Protein AF-0000000079009948 (afdb_homodimer)

Organism: Lymnaea stagnalis (NCBI:txid6523)

InterPro domains:
  IPR025714 Methyltransferase domain [PF13383] (77-244)
  IPR026913 Probable methyltransferase-like protein 24 [PTHR32026] (78-311)
  IPR029063 S-adenosyl-L-methionine-dependent methyltransferase superfamily [SSF53335] (141-282)

Structure (mmCIF, N/CA/C/O backbone):
data_AF-0000000079009948-model_v1
#
loop_
_entity.id
_entity.type
_entity.pdbx_description
1 polymer 'Methyltransferase domain-containing protein'
#
loop_
_atom_site.group_PDB
_atom_site.id
_atom_site.type_symbol
_atom_site.label_atom_id
_atom_site.label_alt_id
_atom_site.label_comp_id
_atom_site.label_asym_id
_atom_site.label_entity_id
_atom_site.label_seq_id
_atom_site.pdbx_PDB_ins_code
_atom_site.Cartn_x
_atom_site.Cartn_y
_atom_site.Cartn_z
_atom_site.occupancy
_atom_site.B_iso_or_equiv
_atom_site.auth_seq_id
_atom_site.auth_comp_id
_atom_site.auth_asym_id
_atom_site.auth_atom_id
_atom_site.pdbx_PDB_model_num
ATOM 1 N N . MET A 1 1 ? -10.414 -1.571 -35.938 1 17.22 1 MET A N 1
ATOM 2 C CA . MET A 1 1 ? -9.242 -0.742 -35.688 1 17.22 1 MET A CA 1
ATOM 3 C C . MET A 1 1 ? -8.672 -1.015 -34.312 1 17.22 1 MET A C 1
ATOM 5 O O . MET A 1 1 ? -9.266 -0.622 -33.281 1 17.22 1 MET A O 1
ATOM 9 N N . ARG A 1 2 ? -8.047 -2.154 -34.125 1 16.56 2 ARG A N 1
ATOM 10 C CA . ARG A 1 2 ? -7.188 -2.777 -33.125 1 16.56 2 ARG A CA 1
ATOM 11 C C . ARG A 1 2 ? -5.973 -1.906 -32.844 1 16.56 2 ARG A C 1
ATOM 13 O O . ARG A 1 2 ? -5.07 -1.789 -33.656 1 16.56 2 ARG A O 1
ATOM 20 N N . ARG A 1 3 ? -6.281 -0.71 -32.219 1 19.41 3 ARG A N 1
ATOM 21 C CA . ARG A 1 3 ? -5.402 0.405 -31.891 1 19.41 3 ARG A CA 1
ATOM 22 C C . ARG A 1 3 ? -4.203 -0.065 -31.062 1 19.41 3 ARG A C 1
ATOM 24 O O . ARG A 1 3 ? -4.371 -0.601 -29.969 1 19.41 3 ARG A O 1
ATOM 31 N N . CYS A 1 4 ? -3.238 -0.577 -31.75 1 16.78 4 CYS A N 1
ATOM 32 C CA . CYS A 1 4 ? -1.915 -1.145 -31.5 1 16.78 4 CYS A CA 1
ATOM 33 C C . CYS A 1 4 ? -1.113 -0.274 -30.547 1 16.78 4 CYS A C 1
ATOM 35 O O . CYS A 1 4 ? -1.408 0.911 -30.375 1 16.78 4 CYS A O 1
ATOM 37 N N . LYS A 1 5 ? -0.191 -0.849 -29.906 1 18.34 5 LYS A N 1
ATOM 38 C CA . LYS A 1 5 ? 0.859 -0.754 -28.891 1 18.34 5 LYS A CA 1
ATOM 39 C C . LYS A 1 5 ? 1.752 0.458 -29.141 1 18.34 5 LYS A C 1
ATOM 41 O O . LYS A 1 5 ? 2.289 0.626 -30.234 1 18.34 5 LYS A O 1
ATOM 46 N N . CYS A 1 6 ? 1.55 1.591 -28.469 1 18.06 6 CYS A N 1
ATOM 47 C CA . CYS A 1 6 ? 2.057 2.943 -28.688 1 18.06 6 CYS A CA 1
ATOM 48 C C . CYS A 1 6 ? 3.58 2.955 -28.719 1 18.06 6 CYS A C 1
ATOM 50 O O . CYS A 1 6 ? 4.184 3.885 -29.25 1 18.06 6 CYS A O 1
ATOM 52 N N . VAL A 1 7 ? 4.375 1.882 -28.375 1 18.7 7 VAL A N 1
ATOM 53 C CA . VAL A 1 7 ? 5.449 2.15 -27.422 1 18.7 7 VAL A CA 1
ATOM 54 C C . VAL A 1 7 ? 6.637 2.785 -28.141 1 18.7 7 VAL A C 1
ATOM 56 O O . VAL A 1 7 ? 6.902 2.467 -29.297 1 18.7 7 VAL A O 1
ATOM 59 N N . CYS A 1 8 ? 7.223 3.877 -27.547 1 18.08 8 CYS A N 1
ATOM 60 C CA . CYS A 1 8 ? 8.203 4.941 -27.734 1 18.08 8 CYS A CA 1
ATOM 61 C C . CYS A 1 8 ? 9.602 4.367 -27.953 1 18.08 8 CYS A C 1
ATOM 63 O O . CYS A 1 8 ? 10.109 3.633 -27.109 1 18.08 8 CYS A O 1
ATOM 65 N N . ALA A 1 9 ? 9.836 4.02 -29.141 1 17.62 9 ALA A N 1
ATOM 66 C CA . ALA A 1 9 ? 11.086 3.391 -29.547 1 17.62 9 ALA A CA 1
ATOM 67 C C . ALA A 1 9 ? 12.273 4.328 -29.312 1 17.62 9 ALA A C 1
ATOM 69 O O .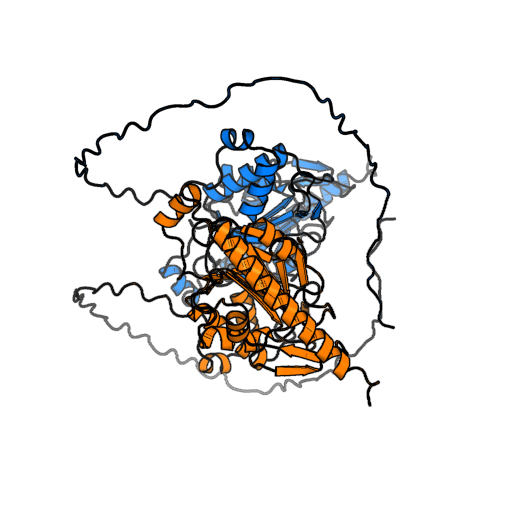 ALA A 1 9 ? 1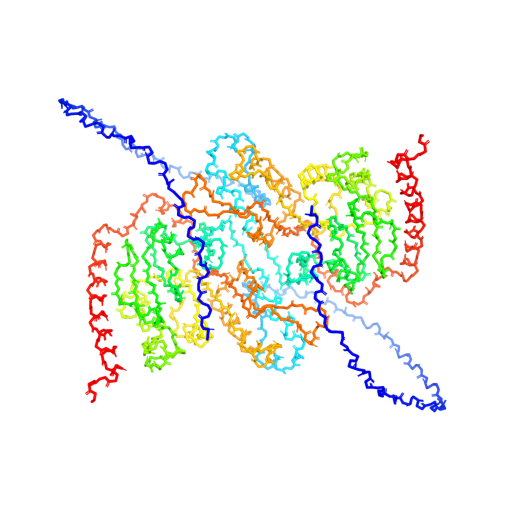2.469 5.285 -30.062 1 17.62 9 ALA A O 1
ATOM 70 N N . LEU A 1 10 ? 12.203 4.961 -28.125 1 19.06 10 LEU A N 1
ATOM 71 C CA . LEU A 1 10 ? 13.305 5.918 -28.062 1 19.06 10 LEU A CA 1
ATOM 72 C C . LEU A 1 10 ? 14.641 5.211 -28.25 1 19.06 10 LEU A C 1
ATOM 74 O O . LEU A 1 10 ? 15.016 4.363 -27.438 1 19.06 10 LEU A O 1
ATOM 78 N N . LEU A 1 11 ? 14.961 4.801 -29.375 1 18.64 11 LEU A N 1
ATOM 79 C CA . LEU A 1 11 ? 16.141 3.984 -29.641 1 18.64 11 LEU A CA 1
ATOM 80 C C . LEU A 1 11 ? 17.422 4.762 -29.344 1 18.64 11 LEU A C 1
ATOM 82 O O . LEU A 1 11 ? 18.516 4.195 -29.359 1 18.64 11 LEU A O 1
ATOM 86 N N . SER A 1 12 ? 17.281 6.012 -28.906 1 19.38 12 SER A N 1
ATOM 87 C CA . SER A 1 12 ? 18.469 6.582 -29.562 1 19.38 12 SER A CA 1
ATOM 88 C C . SER A 1 12 ? 19.734 5.879 -29.094 1 19.38 12 SER A C 1
ATOM 90 O O . SER A 1 12 ? 19.766 5.262 -28.031 1 19.38 12 SER A O 1
ATOM 92 N N . PHE A 1 13 ? 20.828 5.992 -29.812 1 19.72 13 PHE A N 1
ATOM 93 C CA . PHE A 1 13 ? 22.141 5.48 -30.188 1 19.72 13 PHE A CA 1
ATOM 94 C C . PHE A 1 13 ? 23.156 5.691 -29.062 1 19.72 13 PHE A C 1
ATOM 96 O O . PHE A 1 13 ? 23.297 6.805 -28.562 1 19.72 13 PHE A O 1
ATOM 103 N N . VAL A 1 14 ? 23.266 4.68 -28.109 1 21.05 14 VAL A N 1
ATOM 104 C CA . VAL A 1 14 ? 24.109 4.312 -26.969 1 21.05 14 VAL A CA 1
ATOM 105 C C . VAL A 1 14 ? 25.578 4.543 -27.312 1 21.05 14 VAL A C 1
ATOM 107 O O . VAL A 1 14 ? 26.047 4.094 -28.359 1 21.05 14 VAL A O 1
ATOM 110 N N . GLY A 1 15 ? 26.094 5.656 -26.812 1 19.5 15 GLY A N 1
ATOM 111 C CA . GLY A 1 15 ? 27.469 6.07 -26.969 1 19.5 15 GLY A CA 1
ATOM 112 C C . GLY A 1 15 ? 28.469 4.992 -26.578 1 19.5 15 GLY A C 1
ATOM 113 O O . GLY A 1 15 ? 28.484 4.547 -25.438 1 19.5 15 GLY A O 1
ATOM 114 N N . LEU A 1 16 ? 28.672 3.965 -27.297 1 20.14 16 LEU A N 1
ATOM 115 C CA . LEU A 1 16 ? 29.391 2.705 -27.125 1 20.14 16 LEU A CA 1
ATOM 116 C C . LEU A 1 16 ? 30.828 2.955 -26.719 1 20.14 16 LEU A C 1
ATOM 118 O O . LEU A 1 16 ? 31.641 3.43 -27.531 1 20.14 16 LEU A O 1
ATOM 122 N N . GLY A 1 17 ? 31.109 3.934 -25.734 1 18.5 17 GLY A N 1
ATOM 123 C CA . GLY A 1 17 ? 32.562 3.934 -25.75 1 18.5 17 GLY A CA 1
ATOM 124 C C . GLY A 1 17 ? 33.156 2.557 -25.531 1 18.5 17 GLY A C 1
ATOM 125 O O . GLY A 1 17 ? 32.656 1.785 -24.703 1 18.5 17 GLY A O 1
ATOM 126 N N . THR A 1 18 ? 33.75 1.83 -26.453 1 19.09 18 THR A N 1
ATOM 127 C CA . THR A 1 18 ? 34.375 0.555 -26.781 1 19.09 18 THR A CA 1
ATOM 128 C C . THR A 1 18 ? 35.594 0.315 -25.891 1 19.09 18 THR A C 1
ATOM 130 O O . THR A 1 18 ? 36.594 1.005 -26.031 1 19.09 18 THR A O 1
ATOM 133 N N . VAL A 1 19 ? 35.625 0.735 -24.594 1 19.28 19 VAL A N 1
ATOM 134 C CA . VAL A 1 19 ? 36.969 0.47 -24.109 1 19.28 19 VAL A CA 1
ATOM 135 C C . VAL A 1 19 ? 37.281 -1.023 -24.203 1 19.28 19 VAL A C 1
ATOM 137 O O . VAL A 1 19 ? 36.469 -1.856 -23.781 1 19.28 19 VAL A O 1
ATOM 140 N N . ILE A 1 20 ? 38.25 -1.418 -24.984 1 19.36 20 ILE A N 1
ATOM 141 C CA . ILE A 1 20 ? 38.969 -2.539 -25.562 1 19.36 20 ILE A CA 1
ATOM 142 C C . ILE A 1 20 ? 39.75 -3.25 -24.469 1 19.36 20 ILE A C 1
ATOM 144 O O . ILE A 1 20 ? 40.438 -2.604 -23.656 1 19.36 20 ILE A O 1
ATOM 148 N N . LEU A 1 21 ? 39.438 -4.512 -24.234 1 19.06 21 LEU A N 1
ATOM 149 C CA . LEU A 1 21 ? 39.938 -5.57 -23.359 1 19.06 21 LEU A CA 1
ATOM 150 C C . LEU A 1 21 ? 41.375 -5.875 -23.672 1 19.06 21 LEU A C 1
ATOM 152 O O . LEU A 1 21 ? 41.719 -6.297 -24.781 1 19.06 21 LEU A O 1
ATOM 156 N N . LEU A 1 22 ? 42.25 -4.902 -23.391 1 19.08 22 LEU A N 1
ATOM 157 C CA . LEU A 1 22 ? 43.562 -5.34 -23.891 1 19.08 22 LEU A CA 1
ATOM 158 C C . LEU A 1 22 ? 44.094 -6.508 -23.078 1 19.08 22 LEU A C 1
ATOM 160 O O . LEU A 1 22 ? 44.031 -6.488 -21.844 1 19.08 22 LEU A O 1
ATOM 164 N N . LEU A 1 23 ? 44.312 -7.66 -23.625 1 19.41 23 LEU A N 1
ATOM 165 C CA . LEU A 1 23 ? 44.656 -9.039 -23.312 1 19.41 23 LEU A CA 1
ATOM 166 C C . LEU A 1 23 ? 46.062 -9.141 -22.719 1 19.41 23 LEU A C 1
ATOM 168 O O . LEU A 1 23 ? 46.438 -10.18 -22.172 1 19.41 23 LEU A O 1
ATOM 172 N N . ARG A 1 24 ? 46.75 -8.344 -21.891 1 20.11 24 ARG A N 1
ATOM 173 C CA . ARG A 1 24 ? 48.125 -8.812 -22.094 1 20.11 24 ARG A CA 1
ATOM 174 C C . ARG A 1 24 ? 48.344 -10.141 -21.391 1 20.11 24 ARG A C 1
ATOM 176 O O . ARG A 1 24 ? 47.844 -10.367 -20.297 1 20.11 24 ARG A O 1
ATOM 183 N N . TYR A 1 25 ? 49 -11.18 -21.953 1 19.81 25 TYR A N 1
ATOM 184 C CA . TYR A 1 25 ? 49.469 -12.57 -21.875 1 19.81 25 TYR A CA 1
ATOM 185 C C . TYR A 1 25 ? 50.469 -12.742 -20.75 1 19.81 25 TYR A C 1
ATOM 187 O O . TYR A 1 25 ? 50.719 -13.859 -20.281 1 19.81 25 TYR A O 1
ATOM 195 N N . SER A 1 26 ? 50.906 -11.953 -19.656 1 20.06 26 SER A N 1
ATOM 196 C CA . SER A 1 26 ? 52.25 -12.469 -19.391 1 20.06 26 SER A CA 1
ATOM 197 C C . SER A 1 26 ? 52.219 -13.695 -18.5 1 20.06 26 SER A C 1
ATOM 199 O O . SER A 1 26 ? 51.188 -13.945 -17.828 1 20.06 26 SER A O 1
ATOM 201 N N . GLY A 1 27 ? 53.344 -14.195 -17.547 1 20.89 27 GLY A N 1
ATOM 202 C CA . GLY A 1 27 ? 54.094 -15.344 -17.078 1 20.89 27 GLY A CA 1
ATOM 203 C C . GLY A 1 27 ? 53.594 -15.906 -15.766 1 20.89 27 GLY A C 1
ATOM 204 O O . GLY A 1 27 ? 52.562 -16.594 -15.734 1 20.89 27 GLY A O 1
ATOM 205 N N . GLN A 1 28 ? 54.375 -15.875 -14.5 1 19.25 28 GLN A N 1
ATOM 206 C CA . GLN A 1 28 ? 54.719 -17.031 -13.68 1 19.25 28 GLN A CA 1
ATOM 207 C C . GLN A 1 28 ? 53.688 -17.25 -12.57 1 19.25 28 GLN A C 1
ATOM 209 O O . GLN A 1 28 ? 52.781 -16.438 -12.406 1 19.25 28 GLN A O 1
ATOM 214 N N . ASN A 1 29 ? 54.125 -17.344 -10.992 1 20.69 29 ASN A N 1
ATOM 215 C CA . ASN A 1 29 ? 53.906 -18.359 -9.969 1 20.69 29 ASN A CA 1
ATOM 216 C C . ASN A 1 29 ? 52.938 -17.891 -8.898 1 20.69 29 ASN A C 1
ATOM 218 O O . ASN A 1 29 ? 52.562 -18.641 -8.008 1 20.69 29 ASN A O 1
ATOM 222 N N . TRP A 1 30 ? 51.969 -17.047 -8.758 1 20.56 30 TRP A N 1
ATOM 223 C CA . TRP A 1 30 ? 51.812 -16.406 -7.453 1 20.56 30 TRP A CA 1
ATOM 224 C C . TRP A 1 30 ? 51.188 -17.375 -6.457 1 20.56 30 TRP A C 1
ATOM 226 O O . TRP A 1 30 ? 50.281 -18.125 -6.809 1 20.56 30 TRP A O 1
ATOM 236 N N . THR A 1 31 ? 51.719 -17.562 -5.176 1 20.97 31 THR A N 1
ATOM 237 C CA . THR A 1 31 ? 51.75 -18.531 -4.09 1 20.97 31 THR A CA 1
ATOM 238 C C . THR A 1 31 ? 50.594 -18.297 -3.127 1 20.97 31 THR A C 1
ATOM 240 O O . THR A 1 31 ? 50.531 -17.266 -2.451 1 20.97 31 THR A O 1
ATOM 243 N N . GLU A 1 32 ? 49.344 -18.531 -3.293 1 19.91 32 GLU A N 1
ATOM 244 C CA . GLU A 1 32 ? 48.25 -17.875 -2.574 1 19.91 32 GLU A CA 1
ATOM 245 C C . GLU A 1 32 ? 48.062 -18.5 -1.198 1 19.91 32 GLU A C 1
ATOM 247 O O . GLU A 1 32 ? 47.781 -17.797 -0.225 1 19.91 32 GLU A O 1
ATOM 252 N N . LEU A 1 33 ? 48.219 -19.781 -0.705 1 19.94 33 LEU A N 1
ATOM 253 C CA . LEU A 1 33 ? 47 -20.391 -0.214 1 19.94 33 LEU A CA 1
ATOM 254 C C . LEU A 1 33 ? 46.875 -20.234 1.299 1 19.94 33 LEU A C 1
ATOM 256 O O . LEU A 1 33 ? 45.75 -20.062 1.823 1 19.94 33 LEU A O 1
ATOM 260 N N . THR A 1 34 ? 47.688 -19.734 2.41 1 20.81 34 THR A N 1
ATOM 261 C CA . THR A 1 34 ? 47.75 -20.812 3.377 1 20.81 34 THR A CA 1
ATOM 262 C C . THR A 1 34 ? 46.75 -20.578 4.504 1 20.81 34 THR A C 1
ATOM 264 O O . THR A 1 34 ? 46.5 -21.453 5.336 1 20.81 34 THR A O 1
ATOM 267 N N . VAL A 1 35 ? 45.844 -19.719 4.629 1 23.05 35 VAL A N 1
ATOM 268 C CA . VAL A 1 35 ? 45.562 -19.25 5.977 1 23.05 35 VAL A CA 1
ATOM 269 C C . VAL A 1 35 ? 44.938 -20.375 6.801 1 23.05 35 VAL A C 1
ATOM 271 O O . VAL A 1 35 ? 44.062 -21.078 6.328 1 23.05 35 VAL A O 1
ATOM 274 N N . VAL A 1 36 ? 45.406 -20.531 8.172 1 21.42 36 VAL A N 1
ATOM 275 C CA . VAL A 1 36 ? 45.656 -21.562 9.172 1 21.42 36 VAL A CA 1
ATOM 276 C C . VAL A 1 36 ? 44.375 -21.828 9.953 1 21.42 36 VAL A C 1
ATOM 278 O O . VAL A 1 36 ? 43.469 -20.969 10.031 1 21.42 36 VAL A O 1
ATOM 281 N N . PRO A 1 37 ? 44.469 -22.547 11.461 1 23.7 37 PRO A N 1
ATOM 282 C CA . PRO A 1 37 ? 43.938 -23.688 12.227 1 23.7 37 PRO A CA 1
ATOM 283 C C . PRO A 1 37 ? 42.812 -23.297 13.164 1 23.7 37 PRO A C 1
ATOM 285 O O . PRO A 1 37 ? 42.719 -22.141 13.609 1 23.7 37 PRO A O 1
ATOM 288 N N . PHE A 1 38 ? 41.719 -24.094 13.492 1 22.62 38 PHE A N 1
ATOM 289 C CA . PHE A 1 38 ? 40.344 -24.172 13.984 1 22.62 38 PHE A CA 1
ATOM 290 C C . PHE A 1 38 ? 40.312 -24.25 15.508 1 22.62 38 PHE A C 1
ATOM 292 O O . PHE A 1 38 ? 39.25 -24.344 16.109 1 22.62 38 PHE A O 1
ATOM 299 N N . GLN A 1 39 ? 40.969 -23.391 16.438 1 21.59 39 GLN A N 1
ATOM 300 C CA . GLN A 1 39 ? 41 -23.922 17.797 1 21.59 39 GLN A CA 1
ATOM 301 C C . GLN A 1 39 ? 39.594 -23.844 18.438 1 21.59 39 GLN A C 1
ATOM 303 O O . GLN A 1 39 ? 38.938 -22.797 18.391 1 21.59 39 GLN A O 1
ATOM 308 N N . ILE A 1 40 ? 39 -25 19.031 1 20.53 40 ILE A N 1
ATOM 309 C CA . ILE A 1 40 ? 37.75 -25.469 19.578 1 20.53 40 ILE A CA 1
ATOM 310 C C . ILE A 1 40 ? 37.562 -24.938 21 1 20.53 40 ILE A C 1
ATOM 312 O O . ILE A 1 40 ? 38.344 -25.266 21.891 1 20.53 40 ILE A O 1
ATOM 316 N N . GLN A 1 41 ? 37.219 -23.672 21.344 1 20.94 41 GLN A N 1
ATOM 317 C CA . GLN A 1 41 ? 37.094 -23.062 22.672 1 20.94 41 GLN A CA 1
ATOM 318 C C . GLN A 1 41 ? 36.031 -23.75 23.5 1 20.94 41 GLN A C 1
ATOM 320 O O . GLN A 1 41 ? 34.938 -24.031 22.984 1 20.94 41 GLN A O 1
ATOM 325 N N . ARG A 1 42 ? 36.375 -24.203 24.781 1 22.16 42 ARG A N 1
ATOM 326 C CA . ARG A 1 42 ? 35.719 -24.844 25.922 1 22.16 42 ARG A CA 1
ATOM 327 C C . ARG A 1 42 ? 34.562 -24 26.438 1 22.16 42 ARG A C 1
ATOM 329 O O . ARG A 1 42 ? 34.75 -22.828 26.766 1 22.16 42 ARG A O 1
ATOM 336 N N . VAL A 1 43 ? 33.281 -24.484 26.469 1 22.39 43 VAL A N 1
ATOM 337 C CA . VAL A 1 43 ? 31.891 -24.078 26.625 1 22.39 43 VAL A CA 1
ATOM 338 C C . VAL A 1 43 ? 31.547 -23.969 28.109 1 22.39 43 VAL A C 1
ATOM 340 O O . VAL A 1 43 ? 30.766 -24.766 28.625 1 22.39 43 VAL A O 1
ATOM 343 N N . GLN A 1 44 ? 32.375 -23.75 29.125 1 24.02 44 GLN A N 1
ATOM 344 C CA . GLN A 1 44 ? 31.844 -23.938 30.469 1 24.02 44 GLN A CA 1
ATOM 345 C C . GLN A 1 44 ? 30.672 -23 30.75 1 24.02 44 GLN A C 1
ATOM 347 O O . GLN A 1 44 ? 30.75 -21.797 30.5 1 24.02 44 GLN A O 1
ATOM 352 N N . GLN A 1 45 ? 29.406 -23.594 31.203 1 24.66 45 GLN A N 1
ATOM 353 C CA . GLN A 1 45 ? 27.969 -23.344 31.359 1 24.66 45 GLN A CA 1
ATOM 354 C C . GLN A 1 45 ? 27.688 -22.484 32.594 1 24.66 45 GLN A C 1
ATOM 356 O O . GLN A 1 45 ? 26.516 -22.219 32.906 1 24.66 45 GLN A O 1
ATOM 361 N N . GLU A 1 46 ? 28.484 -21.953 33.375 1 28.89 46 GLU A N 1
ATOM 362 C CA . GLU A 1 46 ? 27.938 -21.641 34.688 1 28.89 46 GLU A CA 1
ATOM 363 C C . GLU A 1 46 ? 26.906 -20.516 34.625 1 28.89 46 GLU A C 1
ATOM 365 O O . GLU A 1 46 ? 27.266 -19.344 34.5 1 28.89 46 GLU A O 1
ATOM 370 N N . LEU A 1 47 ? 25.766 -20.5 33.906 1 23.95 47 LEU A N 1
ATOM 371 C CA . LEU A 1 47 ? 25.125 -19.203 33.938 1 23.95 47 LEU A CA 1
ATOM 372 C C . LEU A 1 47 ? 24.484 -18.938 35.312 1 23.95 47 LEU A C 1
ATOM 374 O O . LEU A 1 47 ? 23.672 -19.75 35.781 1 23.95 47 LEU A O 1
ATOM 378 N N . LYS A 1 48 ? 25.094 -18.188 36.344 1 28.56 48 LYS A N 1
ATOM 379 C CA . LYS A 1 48 ? 24.578 -17.344 37.438 1 28.56 48 LYS A CA 1
ATOM 380 C C . LYS A 1 48 ? 23.234 -16.734 37.062 1 28.56 48 LYS A C 1
ATOM 382 O O . LYS A 1 48 ? 23.094 -16.094 36.031 1 28.56 48 LYS A O 1
ATOM 387 N N . THR A 1 49 ? 22.125 -17.188 37.656 1 28.98 49 THR A N 1
ATOM 388 C CA . THR A 1 49 ? 20.703 -16.922 37.594 1 28.98 49 THR A CA 1
ATOM 389 C C . THR A 1 49 ? 20.422 -15.453 37.906 1 28.98 49 THR A C 1
ATOM 391 O O . THR A 1 49 ? 20.422 -15.039 39.062 1 28.98 49 THR A O 1
ATOM 394 N N . THR A 1 50 ? 21.188 -14.469 37.531 1 29.81 50 THR A N 1
ATOM 395 C CA . THR A 1 50 ? 20.781 -13.148 38 1 29.81 50 THR A CA 1
ATOM 396 C C . THR A 1 50 ? 19.297 -12.914 37.75 1 29.81 50 THR A C 1
ATOM 398 O O . THR A 1 50 ? 18.797 -13.258 36.656 1 29.81 50 THR A O 1
ATOM 401 N N . PRO A 1 51 ? 18.516 -12.594 38.812 1 30.39 51 PRO A N 1
ATOM 402 C CA . PRO A 1 51 ? 17.062 -12.367 38.688 1 30.39 51 PRO A CA 1
ATOM 403 C C . PRO A 1 51 ? 16.703 -11.508 37.5 1 30.39 51 PRO A C 1
ATOM 405 O O . PRO A 1 51 ? 17.266 -10.43 37.312 1 30.39 51 PRO A O 1
ATOM 408 N N . ALA A 1 52 ? 16.312 -12.117 36.5 1 30.89 52 ALA A N 1
ATOM 409 C CA . ALA A 1 52 ? 16.156 -11.445 35.219 1 30.89 52 ALA A CA 1
ATOM 410 C C . ALA A 1 52 ? 15.164 -10.289 35.312 1 30.89 52 ALA A C 1
ATOM 412 O O . ALA A 1 52 ? 13.977 -10.5 35.594 1 30.89 52 ALA A O 1
ATOM 413 N N . THR A 1 53 ? 15.539 -9.242 36.094 1 30.25 53 THR A N 1
ATOM 414 C CA . THR A 1 53 ? 14.688 -8.062 35.969 1 30.25 53 THR A CA 1
ATOM 415 C C . THR A 1 53 ? 14.148 -7.926 34.562 1 30.25 53 THR A C 1
ATOM 417 O O . THR A 1 53 ? 14.922 -7.746 33.594 1 30.25 53 THR A O 1
ATOM 420 N N . THR A 1 54 ? 13.148 -8.656 34.281 1 31.22 54 THR A N 1
ATOM 421 C CA . THR A 1 54 ? 12.484 -8.664 33 1 31.22 54 THR A CA 1
ATOM 422 C C . THR A 1 54 ? 12.297 -7.242 32.469 1 31.22 54 THR A C 1
ATOM 424 O O . THR A 1 54 ? 11.453 -6.496 32.969 1 31.22 54 THR A O 1
ATOM 427 N N . THR A 1 55 ? 13.422 -6.543 32.25 1 32.62 55 THR A N 1
ATOM 428 C CA . THR A 1 55 ? 13.289 -5.238 31.594 1 32.62 55 THR A CA 1
ATOM 429 C C . THR A 1 55 ? 12.188 -5.262 30.547 1 32.62 55 THR A C 1
ATOM 431 O O . THR A 1 55 ? 12.07 -6.219 29.781 1 32.62 55 THR A O 1
ATOM 434 N N . PRO A 1 56 ? 11.164 -4.504 30.859 1 32.06 56 PRO A N 1
ATOM 435 C CA . PRO A 1 56 ? 10.148 -4.48 29.797 1 32.06 56 PRO A CA 1
ATOM 436 C C . PRO A 1 56 ? 10.75 -4.594 28.406 1 32.06 56 PRO A C 1
ATOM 438 O O . PRO A 1 56 ? 11.898 -4.203 28.188 1 32.06 56 PRO A O 1
ATOM 441 N N . PRO A 1 57 ? 10.312 -5.555 27.656 1 33.31 57 PRO A N 1
ATOM 442 C CA . PRO A 1 57 ? 10.938 -5.664 26.328 1 33.31 57 PRO A CA 1
ATOM 443 C C . PRO A 1 57 ? 11.281 -4.305 25.734 1 33.31 57 PRO A C 1
ATOM 445 O O . PRO A 1 57 ? 10.469 -3.379 25.781 1 33.31 57 PRO A O 1
ATOM 448 N N . ALA A 1 58 ? 12.492 -3.875 25.734 1 35.53 58 ALA A N 1
ATOM 449 C CA . ALA A 1 58 ? 12.992 -2.65 25.125 1 35.53 58 ALA A CA 1
ATOM 450 C C . ALA A 1 58 ? 12.211 -2.328 23.844 1 35.53 58 ALA A C 1
ATOM 452 O O . ALA A 1 58 ? 11.758 -3.234 23.141 1 35.53 58 ALA A O 1
ATOM 453 N N . ILE A 1 59 ? 11.391 -1.309 23.812 1 41.56 59 ILE A N 1
ATOM 454 C CA . ILE A 1 59 ? 10.93 -0.775 22.531 1 41.56 59 ILE A CA 1
ATOM 455 C C . ILE A 1 59 ? 11.914 -1.173 21.422 1 41.56 59 ILE A C 1
ATOM 457 O O . ILE A 1 59 ? 13.117 -0.922 21.531 1 41.56 59 ILE A O 1
ATOM 461 N N . PRO A 1 60 ? 11.633 -2.201 20.656 1 51.25 60 PRO A N 1
ATOM 462 C CA . PRO A 1 60 ? 12.586 -2.58 19.625 1 51.25 60 PRO A CA 1
ATOM 463 C C . PRO A 1 60 ? 13.273 -1.373 18.984 1 51.25 60 PRO A C 1
ATOM 465 O O . PRO A 1 60 ? 12.656 -0.318 18.828 1 51.25 60 PRO A O 1
ATOM 468 N N . ASP A 1 61 ? 14.609 -1.295 18.938 1 71.75 61 ASP A N 1
ATOM 469 C CA . ASP A 1 61 ? 15.562 -0.334 18.391 1 71.75 61 ASP A CA 1
ATOM 470 C C . ASP A 1 61 ? 15.109 0.166 17.016 1 71.75 61 ASP A C 1
ATOM 472 O O . ASP A 1 61 ? 14.383 -0.531 16.312 1 71.75 61 ASP A O 1
ATOM 476 N N . ASN A 1 62 ? 15.062 1.426 16.797 1 81 62 ASN A N 1
ATOM 477 C CA . ASN A 1 62 ? 14.836 2.053 15.492 1 81 62 ASN A CA 1
ATOM 478 C C . ASN A 1 62 ? 15.547 1.295 14.375 1 81 62 ASN A C 1
ATOM 480 O O . ASN A 1 62 ? 16.75 1.054 14.453 1 81 62 ASN A O 1
ATOM 484 N N . PRO A 1 63 ? 14.734 0.852 13.492 1 91.06 63 PRO A N 1
ATOM 485 C CA . PRO A 1 63 ? 15.359 0.096 12.398 1 91.06 63 PRO A CA 1
ATOM 486 C C . PRO A 1 63 ? 16.344 0.93 11.594 1 91.06 63 PRO A C 1
ATOM 488 O O . PRO A 1 63 ? 17.188 0.376 10.867 1 91.06 63 PRO A O 1
ATOM 491 N N . ILE A 1 64 ? 16.219 2.311 11.688 1 96.5 64 ILE A N 1
ATOM 492 C CA . ILE A 1 64 ? 17.141 3.17 10.938 1 96.5 64 ILE A CA 1
ATOM 493 C C . ILE A 1 64 ? 18.312 3.568 11.828 1 96.5 64 ILE A C 1
ATOM 495 O O . ILE A 1 64 ? 18.125 4.227 12.852 1 96.5 64 ILE A O 1
ATOM 499 N N . PRO A 1 65 ? 19.516 3.191 11.445 1 96 65 PRO A N 1
ATOM 500 C CA . PRO A 1 65 ? 20.688 3.543 12.25 1 96 65 PRO A CA 1
ATOM 501 C C . PRO A 1 65 ? 21.016 5.035 12.211 1 96 65 PRO A C 1
ATOM 503 O O . PRO A 1 65 ? 20.375 5.785 11.461 1 96 65 PRO A O 1
ATOM 506 N N . GLY A 1 66 ? 22 5.426 13.094 1 95.81 66 GLY A N 1
ATOM 507 C CA . GLY A 1 66 ? 22.422 6.816 13.133 1 95.81 66 GLY A CA 1
ATOM 508 C C . GLY A 1 66 ? 23.172 7.25 11.891 1 95.81 66 GLY A C 1
ATOM 509 O O . GLY A 1 66 ? 23.547 6.418 11.062 1 95.81 66 GLY A O 1
ATOM 510 N N . ASP A 1 67 ? 23.344 8.578 11.742 1 95.88 67 ASP A N 1
ATOM 511 C CA . ASP A 1 67 ? 23.969 9.141 10.547 1 95.88 67 ASP A CA 1
ATOM 512 C C . ASP A 1 67 ? 25.391 8.633 10.367 1 95.88 67 ASP A C 1
ATOM 514 O O . ASP A 1 67 ? 25.875 8.5 9.242 1 95.88 67 ASP A O 1
ATOM 518 N N . ASP A 1 68 ? 26.062 8.344 11.438 1 95.81 68 ASP A N 1
ATOM 519 C CA . ASP A 1 68 ? 27.438 7.844 11.367 1 95.81 68 ASP A CA 1
ATOM 520 C C . ASP A 1 68 ? 27.5 6.52 10.609 1 95.81 68 ASP A C 1
ATOM 522 O O . ASP A 1 68 ? 28.438 6.273 9.859 1 95.81 68 ASP A O 1
ATOM 526 N N . VAL A 1 69 ? 26.484 5.766 10.781 1 96.69 69 VAL A N 1
ATOM 527 C CA . VAL A 1 69 ? 26.406 4.48 10.094 1 96.69 69 VAL A CA 1
ATOM 528 C C . VAL A 1 69 ? 25.922 4.691 8.656 1 96.69 69 VAL A C 1
ATOM 530 O O . VAL A 1 69 ? 26.484 4.121 7.719 1 96.69 69 VAL A O 1
ATOM 533 N N . LEU A 1 70 ? 24.953 5.52 8.469 1 97.75 70 LEU A N 1
ATOM 534 C CA . LEU A 1 70 ? 24.391 5.758 7.145 1 97.75 70 LEU A CA 1
ATOM 535 C C . LEU A 1 70 ? 25.453 6.324 6.199 1 97.75 70 LEU A C 1
ATOM 537 O O . LEU A 1 70 ? 25.5 5.961 5.023 1 97.75 70 LEU A O 1
ATOM 541 N N . LYS A 1 71 ? 26.297 7.18 6.703 1 97.31 71 LYS A N 1
ATOM 542 C CA . LYS A 1 71 ? 27.312 7.828 5.887 1 97.31 71 LYS A CA 1
ATOM 543 C C . LYS A 1 71 ? 28.359 6.824 5.406 1 97.31 71 LYS A C 1
ATOM 545 O O . LYS A 1 71 ? 29.094 7.098 4.457 1 97.31 71 LYS A O 1
ATOM 550 N N . GLN A 1 72 ? 28.422 5.637 6.051 1 97.25 72 GLN A N 1
ATOM 551 C CA . GLN A 1 72 ? 29.375 4.598 5.672 1 97.25 72 GLN A CA 1
ATOM 552 C C . GLN A 1 72 ? 28.766 3.648 4.641 1 97.25 72 GLN A C 1
ATOM 554 O O . GLN A 1 72 ? 29.484 2.836 4.051 1 97.25 72 GLN A O 1
ATOM 559 N N . MET A 1 73 ? 27.531 3.785 4.398 1 96.75 73 MET A N 1
ATOM 560 C CA . MET A 1 73 ? 26.875 2.922 3.422 1 96.75 73 MET A CA 1
ATOM 561 C C . MET A 1 73 ? 27.141 3.408 2 1 96.75 73 MET A C 1
ATOM 563 O O . MET A 1 73 ? 27.297 4.605 1.771 1 96.75 73 MET A O 1
ATOM 567 N N . SER A 1 74 ? 27.141 2.436 1.082 1 97.56 74 SER A N 1
ATOM 568 C CA . SER A 1 74 ? 27.266 2.824 -0.32 1 97.56 74 SER A CA 1
ATOM 569 C C . SER A 1 74 ? 26 3.537 -0.805 1 97.56 74 SER A C 1
ATOM 571 O O . SER A 1 74 ? 24.922 3.363 -0.234 1 97.56 74 SER A O 1
ATOM 573 N N . HIS A 1 75 ? 26.141 4.348 -1.859 1 97.56 75 HIS A N 1
ATOM 574 C CA . HIS A 1 75 ? 25.016 5.031 -2.48 1 97.56 75 HIS A CA 1
ATOM 575 C C . HIS A 1 75 ? 23.922 4.043 -2.879 1 97.56 75 HIS A C 1
ATOM 577 O O . HIS A 1 75 ? 22.734 4.285 -2.629 1 97.56 75 HIS A O 1
ATOM 583 N N . LYS A 1 76 ? 24.312 2.99 -3.424 1 97.12 76 LYS A N 1
ATOM 584 C CA . LYS A 1 76 ? 23.406 1.934 -3.842 1 97.12 76 LYS A CA 1
ATOM 585 C C . LYS A 1 76 ? 22.656 1.349 -2.646 1 97.12 76 LYS A C 1
ATOM 587 O O . LYS A 1 76 ? 21.438 1.18 -2.693 1 97.12 76 LYS A O 1
ATOM 592 N N . ASP A 1 77 ? 23.344 1.083 -1.609 1 96.69 77 ASP A N 1
ATOM 593 C CA . ASP A 1 77 ? 22.734 0.502 -0.413 1 96.69 77 ASP A CA 1
ATOM 594 C C . ASP A 1 77 ? 21.75 1.471 0.228 1 96.69 77 ASP A C 1
ATOM 596 O O . ASP A 1 77 ? 20.688 1.056 0.715 1 96.69 77 ASP A O 1
ATOM 600 N N . LEU A 1 78 ? 22.062 2.701 0.23 1 97.62 78 LEU A N 1
ATOM 601 C CA . LEU A 1 78 ? 21.172 3.717 0.784 1 97.62 78 LEU A CA 1
ATOM 602 C C . LEU A 1 78 ? 19.875 3.795 -0.012 1 97.62 78 LEU A C 1
ATOM 604 O O . LEU A 1 78 ? 18.797 3.9 0.567 1 97.62 78 LEU A O 1
ATOM 608 N N . GLN A 1 79 ? 20.031 3.785 -1.326 1 97.44 79 GLN A N 1
ATOM 609 C CA . GLN A 1 79 ? 18.844 3.807 -2.186 1 97.44 79 GLN A CA 1
ATOM 610 C C . GLN A 1 79 ? 17.938 2.615 -1.899 1 97.44 79 GLN A C 1
ATOM 612 O O . GLN A 1 79 ? 16.734 2.781 -1.709 1 97.44 79 GLN A O 1
ATOM 617 N N . GLU A 1 80 ? 18.531 1.445 -1.81 1 96.25 80 GLU A N 1
ATOM 618 C CA . GLU A 1 80 ? 17.766 0.232 -1.542 1 96.25 80 GLU A CA 1
ATOM 619 C C . GLU A 1 80 ? 17.109 0.281 -0.161 1 96.25 80 GLU A C 1
ATOM 621 O O . GLU A 1 80 ? 15.953 -0.091 -0.001 1 96.25 80 GLU A O 1
ATOM 626 N N . PHE A 1 81 ? 17.906 0.74 0.794 1 97 81 PHE A N 1
ATOM 627 C CA . PHE A 1 81 ? 17.422 0.806 2.17 1 97 81 PHE A CA 1
ATOM 628 C C . PHE A 1 81 ? 16.25 1.765 2.287 1 97 81 PHE A C 1
ATOM 630 O O . PHE A 1 81 ? 15.227 1.424 2.877 1 97 81 PHE A O 1
ATOM 637 N N . TYR A 1 82 ? 16.344 2.979 1.699 1 97.88 82 TYR A N 1
ATOM 638 C CA . TYR A 1 82 ? 15.297 3.992 1.749 1 97.88 82 TYR A CA 1
ATOM 639 C C . TYR A 1 82 ? 14 3.463 1.157 1 97.88 82 TYR A C 1
ATOM 641 O O . TYR A 1 82 ? 12.945 3.533 1.795 1 97.88 82 TYR A O 1
ATOM 649 N N . HIS A 1 83 ? 14.102 2.902 -0.021 1 97.19 83 HIS A N 1
ATOM 650 C CA . HIS A 1 83 ? 12.906 2.48 -0.743 1 97.19 83 HIS A CA 1
ATOM 651 C C . HIS A 1 83 ? 12.281 1.241 -0.106 1 97.19 83 HIS A C 1
ATOM 653 O O . HIS A 1 83 ? 11.062 1.077 -0.118 1 97.19 83 HIS A O 1
ATOM 659 N N . SER A 1 84 ? 13.102 0.413 0.469 1 96.56 84 SER A N 1
ATOM 660 C CA . SER A 1 84 ? 12.562 -0.737 1.189 1 96.56 84 SER A CA 1
ATOM 661 C C . SER A 1 84 ? 11.875 -0.308 2.48 1 96.56 84 SER A C 1
ATOM 663 O O . SER A 1 84 ? 10.758 -0.745 2.77 1 96.56 84 SER A O 1
ATOM 665 N N . TYR A 1 85 ? 12.516 0.572 3.219 1 97.44 85 TYR A N 1
ATOM 666 C CA . TYR A 1 85 ? 11.984 0.997 4.512 1 97.44 85 TYR A CA 1
ATOM 667 C C . TYR A 1 85 ? 10.617 1.648 4.355 1 97.44 85 TYR A C 1
ATOM 669 O O . TYR A 1 85 ? 9.664 1.277 5.047 1 97.44 85 TYR A O 1
ATOM 677 N N . ILE A 1 86 ? 10.477 2.555 3.43 1 97.25 86 ILE A N 1
ATOM 678 C CA . ILE A 1 86 ? 9.289 3.395 3.35 1 97.25 86 ILE A CA 1
ATOM 679 C C . ILE A 1 86 ? 8.109 2.566 2.852 1 97.25 86 ILE A C 1
ATOM 681 O O . ILE A 1 86 ? 6.949 2.902 3.115 1 97.25 86 ILE A O 1
ATOM 685 N N . ASN A 1 87 ? 8.414 1.483 2.172 1 96.31 87 ASN A N 1
ATOM 686 C CA . ASN A 1 87 ? 7.34 0.655 1.63 1 96.31 87 ASN A CA 1
ATOM 687 C C . ASN A 1 87 ? 7.031 -0.529 2.543 1 96.31 87 ASN A C 1
ATOM 689 O O . ASN A 1 87 ? 6.227 -1.393 2.193 1 96.31 87 ASN A O 1
ATOM 693 N N . SER A 1 88 ? 7.641 -0.591 3.703 1 97.56 88 SER A N 1
ATOM 694 C CA . SER A 1 88 ? 7.465 -1.697 4.637 1 97.56 88 SER A CA 1
ATOM 695 C C . SER A 1 88 ? 6.484 -1.333 5.746 1 97.56 88 SER A C 1
ATOM 697 O O . SER A 1 88 ? 6.734 -0.413 6.527 1 97.56 88 SER A O 1
ATOM 699 N N . PRO A 1 89 ? 5.355 -2.045 5.797 1 97.88 89 PRO A N 1
ATOM 700 C CA . PRO A 1 89 ? 4.441 -1.772 6.91 1 97.88 89 PRO A CA 1
ATOM 701 C C . PRO A 1 89 ? 5.035 -2.152 8.266 1 97.88 89 PRO A C 1
ATOM 703 O O . PRO A 1 89 ? 5.66 -3.207 8.391 1 97.88 89 PRO A O 1
ATOM 706 N N . GLN A 1 90 ? 4.812 -1.324 9.227 1 97.75 90 GLN A N 1
ATOM 707 C CA . GLN A 1 90 ? 5.414 -1.467 10.555 1 97.75 90 GLN A CA 1
ATOM 708 C C . GLN A 1 90 ? 4.352 -1.753 11.609 1 97.75 90 GLN A C 1
ATOM 710 O O . GLN A 1 90 ? 4.676 -2.066 12.758 1 97.75 90 GLN A O 1
ATOM 715 N N . THR A 1 91 ? 3.145 -1.604 11.25 1 97.06 91 THR A N 1
ATOM 716 C CA . THR A 1 91 ? 2.002 -1.89 12.117 1 97.06 91 THR A CA 1
ATOM 717 C C . THR A 1 91 ? 0.773 -2.248 11.281 1 97.06 91 THR A C 1
ATOM 719 O O . THR A 1 91 ? 0.813 -2.195 10.055 1 97.06 91 THR A O 1
ATOM 722 N N . THR A 1 92 ? -0.26 -2.713 11.922 1 96.69 92 THR A N 1
ATOM 723 C CA . THR A 1 92 ? -1.499 -3.086 11.25 1 96.69 92 THR A CA 1
ATOM 724 C C . THR A 1 92 ? -2.566 -2.014 11.445 1 96.69 92 THR A C 1
ATOM 726 O O . THR A 1 92 ? -2.441 -1.162 12.328 1 96.69 92 THR A O 1
ATOM 729 N N . CYS A 1 93 ? -3.492 -1.995 10.602 1 97 93 CYS A N 1
ATOM 730 C CA . CYS A 1 93 ? -4.746 -1.253 10.703 1 97 93 CYS A CA 1
ATOM 731 C C . CYS A 1 93 ? -5.91 -2.08 10.172 1 97 93 CYS A C 1
ATOM 733 O O . CYS A 1 93 ? -5.969 -2.395 8.984 1 97 93 CYS A O 1
ATOM 735 N N . ASN A 1 94 ? -6.883 -2.311 11.031 1 94 94 ASN A N 1
ATOM 736 C CA . ASN A 1 94 ? -7.918 -3.283 10.695 1 94 94 ASN A CA 1
ATOM 737 C C . ASN A 1 94 ? -8.945 -2.693 9.734 1 94 94 ASN A C 1
ATOM 739 O O . ASN A 1 94 ? -9.742 -3.428 9.141 1 94 94 ASN A O 1
ATOM 743 N N . LYS A 1 95 ? -8.922 -1.389 9.617 1 95.81 95 LYS A N 1
ATOM 744 C CA . LYS A 1 95 ? -9.852 -0.717 8.719 1 95.81 95 LYS A CA 1
ATOM 745 C C . LYS A 1 95 ? -9.219 0.515 8.086 1 95.81 95 LYS A C 1
ATOM 747 O O . LYS A 1 95 ? -9.07 1.55 8.734 1 95.81 95 LYS A O 1
ATOM 752 N N . VAL A 1 96 ? -8.906 0.359 6.828 1 97.62 96 VAL A N 1
ATOM 753 C CA . VAL A 1 96 ? -8.367 1.487 6.078 1 97.62 96 VAL A CA 1
ATOM 754 C C . VAL A 1 96 ? -9.438 2.039 5.137 1 97.62 96 VAL A C 1
ATOM 756 O O . VAL A 1 96 ? -10.094 1.281 4.418 1 97.62 96 VAL A O 1
ATOM 759 N N . VAL A 1 97 ? -9.609 3.381 5.184 1 96.38 97 VAL A N 1
ATOM 760 C CA . VAL A 1 97 ? -10.617 4.039 4.355 1 96.38 97 VAL A CA 1
ATOM 761 C C . VAL A 1 97 ? -9.961 5.145 3.529 1 96.38 97 VAL A C 1
ATOM 763 O O . VAL A 1 97 ? -9.219 5.969 4.062 1 96.38 97 VAL A O 1
ATOM 766 N N . ARG A 1 98 ? -10.227 5.098 2.236 1 96.44 98 ARG A N 1
ATOM 767 C CA . ARG A 1 98 ? -9.742 6.156 1.356 1 96.44 98 ARG A CA 1
ATOM 768 C C . ARG A 1 98 ? -10.578 7.422 1.515 1 96.44 98 ARG A C 1
ATOM 770 O O . ARG A 1 98 ? -11.789 7.398 1.325 1 96.44 98 ARG A O 1
ATOM 777 N N . MET A 1 99 ? -9.938 8.492 1.89 1 97.12 99 MET A N 1
ATOM 778 C CA . MET A 1 99 ? -10.57 9.797 1.992 1 97.12 99 MET A CA 1
ATOM 779 C C . MET A 1 99 ? -10.172 10.695 0.824 1 97.12 99 MET A C 1
ATOM 781 O O . MET A 1 99 ? -8.984 10.93 0.599 1 97.12 99 MET A O 1
ATOM 785 N N . GLY A 1 100 ? -11.18 11.195 0.093 1 96.56 100 GLY A N 1
ATOM 786 C CA . GLY A 1 100 ? -10.914 11.992 -1.091 1 96.56 100 GLY A CA 1
ATOM 787 C C . GLY A 1 100 ? -10.828 11.172 -2.361 1 96.56 100 GLY A C 1
ATOM 788 O O . GLY A 1 100 ? -11.375 10.07 -2.432 1 96.56 100 GLY A O 1
ATOM 789 N N . LYS A 1 101 ? -10.18 11.727 -3.373 1 92.88 101 LYS A N 1
ATOM 790 C CA . LYS A 1 101 ? -10.047 11.07 -4.672 1 92.88 101 LYS A CA 1
ATOM 791 C C . LYS A 1 101 ? -9.281 9.758 -4.559 1 92.88 101 LYS A C 1
ATOM 793 O O . LYS A 1 101 ? -8.414 9.617 -3.688 1 92.88 101 LYS A O 1
ATOM 798 N N . ILE A 1 102 ? -9.625 8.852 -5.449 1 90 102 ILE A N 1
ATOM 799 C CA . ILE A 1 102 ? -8.93 7.574 -5.465 1 90 102 ILE A CA 1
ATOM 800 C C . ILE A 1 102 ? -7.508 7.766 -5.977 1 90 102 ILE A C 1
ATOM 802 O O . ILE A 1 102 ? -6.609 6.988 -5.645 1 90 102 ILE A O 1
ATOM 806 N N . THR A 1 103 ? -7.305 8.836 -6.73 1 83.94 103 THR A N 1
ATOM 807 C CA . THR A 1 103 ? -6.016 9.172 -7.32 1 83.94 103 THR A CA 1
ATOM 808 C C . THR A 1 103 ? -5.242 10.133 -6.418 1 83.94 103 THR A C 1
ATOM 810 O O . THR A 1 103 ? -5.477 10.18 -5.207 1 83.94 103 THR A O 1
ATOM 813 N N . ASP A 1 104 ? -4.367 10.812 -7.051 1 83.69 104 ASP A N 1
ATOM 814 C CA . ASP A 1 104 ? -3.623 11.844 -6.328 1 83.69 104 ASP A CA 1
ATOM 815 C C . ASP A 1 104 ? -4.57 12.859 -5.691 1 83.69 104 ASP A C 1
ATOM 817 O O . ASP A 1 104 ? -5.562 13.258 -6.305 1 83.69 104 ASP A O 1
ATOM 821 N N . GLY A 1 105 ? -4.391 13.188 -4.453 1 88.12 105 GLY A N 1
ATOM 822 C CA . GLY A 1 105 ? -5.234 14.102 -3.701 1 88.12 105 GLY A CA 1
ATOM 823 C C . GLY A 1 105 ? -5.973 13.43 -2.557 1 88.12 105 GLY A C 1
ATOM 824 O O . GLY A 1 105 ? -6.379 14.094 -1.601 1 88.12 105 GLY A O 1
ATOM 825 N N . GLY A 1 106 ? -6.219 12.148 -2.74 1 94.38 106 GLY A N 1
ATOM 826 C CA . GLY A 1 106 ? -6.797 11.383 -1.648 1 94.38 106 GLY A CA 1
ATOM 827 C C . GLY A 1 106 ? -5.758 10.766 -0.734 1 94.38 106 GLY A C 1
ATOM 828 O O . GLY A 1 106 ? -4.609 10.57 -1.137 1 94.38 106 GLY A O 1
ATOM 829 N N . TRP A 1 107 ? -6.168 10.5 0.496 1 97.69 107 TRP A N 1
ATOM 830 C CA . TRP A 1 107 ? -5.297 9.93 1.518 1 97.69 107 TRP A CA 1
ATOM 831 C C . TRP A 1 107 ? -6.027 8.859 2.32 1 97.69 107 TRP A C 1
ATOM 833 O O . TRP A 1 107 ? -7.258 8.828 2.354 1 97.69 107 TRP A O 1
ATOM 843 N N . GLU A 1 108 ? -5.262 7.957 2.91 1 98 108 GLU A N 1
ATOM 844 C CA . GLU A 1 108 ? -5.852 6.871 3.684 1 98 108 GLU A CA 1
ATOM 845 C C . GLU A 1 108 ? -6.062 7.277 5.141 1 98 108 GLU A C 1
ATOM 847 O O . GLU A 1 108 ? -5.211 7.949 5.73 1 98 108 GLU A O 1
ATOM 852 N N . LEU A 1 109 ? -7.195 6.898 5.68 1 98.19 109 LEU A N 1
ATOM 853 C CA . LEU A 1 109 ? -7.48 6.992 7.105 1 98.19 109 LEU A CA 1
ATOM 854 C C . LEU A 1 109 ? -7.469 5.609 7.758 1 98.19 109 LEU A C 1
ATOM 856 O O . LEU A 1 109 ? -8.117 4.684 7.266 1 98.19 109 LEU A O 1
ATOM 860 N N . CYS A 1 110 ? -6.656 5.496 8.773 1 98.19 110 CYS A N 1
ATOM 861 C CA . CYS A 1 110 ? -6.82 4.312 9.617 1 98.19 110 CYS A CA 1
ATOM 862 C C . CYS A 1 110 ? -8.016 4.473 10.555 1 98.19 110 CYS A C 1
ATOM 864 O O . CYS A 1 110 ? -7.91 5.133 11.586 1 98.19 110 CYS A O 1
ATOM 866 N N . ASP A 1 111 ? -9.078 3.838 10.211 1 96.44 111 ASP A N 1
ATOM 867 C CA . ASP A 1 111 ? -10.312 3.926 10.984 1 96.44 111 ASP A CA 1
ATOM 868 C C . ASP A 1 111 ? -10.445 2.744 11.938 1 96.44 111 ASP A C 1
ATOM 870 O O . ASP A 1 111 ? -11.555 2.279 12.211 1 96.44 111 ASP A O 1
ATOM 874 N N . ASP A 1 112 ? -9.359 2.17 12.297 1 93.69 112 ASP A N 1
ATOM 875 C CA . ASP A 1 112 ? -9.281 1.155 13.344 1 93.69 112 ASP A CA 1
ATOM 876 C C . ASP A 1 112 ? -9.664 1.735 14.703 1 93.69 112 ASP A C 1
ATOM 878 O O . ASP A 1 112 ? -9.172 2.797 15.086 1 93.69 112 ASP A O 1
ATOM 882 N N . PRO A 1 113 ? -10.523 1.102 15.461 1 90.38 113 PRO A N 1
ATOM 883 C CA . PRO A 1 113 ? -10.93 1.625 16.766 1 90.38 113 PRO A CA 1
ATOM 884 C C . PRO A 1 113 ? -9.742 1.95 17.672 1 90.38 113 PRO A C 1
ATOM 886 O O . PRO A 1 113 ? -9.82 2.85 18.5 1 90.38 113 PRO A O 1
ATOM 889 N N . LEU A 1 114 ? -8.695 1.294 17.422 1 91.12 114 LEU A N 1
ATOM 890 C CA . LEU A 1 114 ? -7.504 1.521 18.234 1 91.12 114 LEU A CA 1
ATOM 891 C C . LEU A 1 114 ? -6.863 2.863 17.906 1 91.12 114 LEU A C 1
ATOM 893 O O . LEU A 1 114 ? -6.258 3.502 18.766 1 91.12 114 LEU A O 1
ATOM 897 N N . TYR A 1 115 ? -7.016 3.322 16.641 1 94.38 115 TYR A N 1
ATOM 898 C CA . TYR A 1 115 ? -6.211 4.457 16.203 1 94.38 115 TYR A CA 1
ATOM 899 C C . TYR A 1 115 ? -7.094 5.586 15.68 1 94.38 115 TYR A C 1
ATOM 901 O O . TYR A 1 115 ? -6.633 6.715 15.508 1 94.38 115 TYR A O 1
ATOM 909 N N . ARG A 1 116 ? -8.328 5.336 15.414 1 94.69 116 ARG A N 1
ATOM 910 C CA . ARG A 1 116 ? -9.18 6.324 14.75 1 94.69 116 ARG A CA 1
ATOM 911 C C . ARG A 1 116 ? -9.438 7.52 15.664 1 94.69 116 ARG A C 1
ATOM 913 O O . ARG A 1 116 ? -9.438 7.387 16.891 1 94.69 116 ARG A O 1
ATOM 920 N N . PRO A 1 117 ? -9.617 8.703 15.039 1 92.75 117 PRO A N 1
ATOM 921 C CA . PRO A 1 117 ? -10.102 9.828 15.844 1 92.75 117 PRO A CA 1
ATOM 922 C C . PRO A 1 117 ? -11.531 9.617 16.344 1 92.75 117 PRO A C 1
ATOM 924 O O . PRO A 1 117 ? -12.234 8.719 15.867 1 92.75 117 PRO A O 1
ATOM 927 N N . ILE A 1 118 ? -11.805 10.305 17.375 1 83.31 118 ILE A N 1
ATOM 928 C CA . ILE A 1 118 ? -13.188 10.273 17.828 1 83.31 118 ILE A CA 1
ATOM 929 C C . ILE A 1 118 ? -14.086 10.953 16.797 1 83.31 118 ILE A C 1
ATOM 931 O O . ILE A 1 118 ? -13.961 12.156 16.547 1 83.31 118 ILE A O 1
ATOM 935 N N . PRO A 1 119 ? -14.883 10.055 16.203 1 76.81 119 PRO A N 1
ATOM 936 C CA . PRO A 1 119 ? -15.758 10.648 15.18 1 76.81 119 PRO A CA 1
ATOM 937 C C . PRO A 1 119 ? -16.641 11.758 15.742 1 76.81 119 PRO A C 1
ATOM 939 O O . PRO A 1 119 ? -17.141 11.648 16.859 1 76.81 119 PRO A O 1
ATOM 942 N N . GLY A 1 120 ? -16.75 12.859 15.039 1 78.69 120 GLY A N 1
ATOM 943 C CA . GLY A 1 120 ? -17.578 13.984 15.43 1 78.69 120 GLY A CA 1
ATOM 944 C C . GLY A 1 120 ? -16.844 15.031 16.234 1 78.69 120 GLY A C 1
ATOM 945 O O . GLY A 1 120 ? -17.359 16.109 16.484 1 78.69 120 GLY A O 1
ATOM 946 N N . ASP A 1 121 ? -15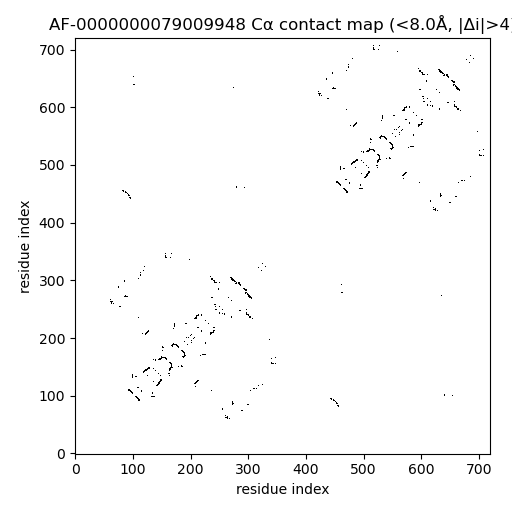.688 14.633 16.656 1 85.56 121 ASP A N 1
ATOM 947 C CA . ASP A 1 121 ? -14.867 15.578 17.406 1 85.56 121 ASP A CA 1
ATOM 948 C C . ASP A 1 121 ? -13.383 15.375 17.109 1 85.56 121 ASP A C 1
ATOM 950 O O . ASP A 1 121 ? -12.609 14.992 17.984 1 85.56 121 ASP A O 1
ATOM 954 N N . CYS A 1 122 ? -13.055 15.641 15.977 1 94.44 122 CYS A N 1
ATOM 955 C CA . CYS A 1 122 ? -11.656 15.484 15.609 1 94.44 122 CYS A CA 1
ATOM 956 C C . CYS A 1 122 ? -11.156 16.703 14.828 1 94.44 122 CYS A C 1
ATOM 958 O O . CYS A 1 122 ? -11.953 17.453 14.281 1 94.44 122 CYS A O 1
ATOM 960 N N . LEU A 1 123 ? -9.922 16.953 14.953 1 97.38 123 LEU A N 1
ATOM 961 C CA . LEU A 1 123 ? -9.25 18.078 14.312 1 97.38 123 LEU A CA 1
ATOM 962 C C . LEU A 1 123 ? -8.211 17.594 13.312 1 97.38 123 LEU A C 1
ATOM 964 O O . LEU A 1 123 ? -7.434 16.672 13.602 1 97.38 123 LEU A O 1
ATOM 968 N N . VAL A 1 124 ? -8.25 18.188 12.07 1 98.56 124 VAL A N 1
ATOM 969 C CA . VAL A 1 124 ? -7.332 17.828 10.992 1 98.56 124 VAL A CA 1
ATOM 970 C C . VAL A 1 124 ? -6.594 19.078 10.508 1 98.56 124 VAL A C 1
ATOM 972 O O . VAL A 1 124 ? -7.215 20.125 10.273 1 98.56 124 VAL A O 1
ATOM 975 N N . TYR A 1 125 ? -5.277 19.016 10.461 1 98.94 125 TYR A N 1
ATOM 976 C CA . TYR A 1 125 ? -4.48 19.953 9.688 1 98.94 125 TYR A CA 1
ATOM 977 C C . TYR A 1 125 ? -4.094 19.375 8.336 1 98.94 125 TYR A C 1
ATOM 979 O O . TYR A 1 125 ? -3.49 18.297 8.266 1 98.94 125 TYR A O 1
ATOM 987 N N . SER A 1 126 ? -4.508 20.016 7.297 1 98.88 126 SER A N 1
ATOM 988 C CA . SER A 1 126 ? -4.262 19.594 5.922 1 98.88 126 SER A CA 1
ATOM 989 C C . SER A 1 126 ? -3.383 20.609 5.188 1 98.88 126 SER A C 1
ATOM 991 O O . SER A 1 126 ? -3.852 21.672 4.789 1 98.88 126 SER A O 1
ATOM 993 N N . TYR A 1 127 ? -2.104 20.219 4.977 1 98.81 127 TYR A N 1
ATOM 994 C CA . TYR A 1 127 ? -1.161 21.109 4.301 1 98.81 127 TYR A CA 1
ATOM 995 C C . TYR A 1 127 ? -1.01 20.719 2.832 1 98.81 127 TYR A C 1
ATOM 997 O O . TYR A 1 127 ? -0.73 19.562 2.514 1 98.81 127 TYR A O 1
ATOM 1005 N N . GLY A 1 128 ? -1.067 21.625 1.919 1 98.25 128 GLY A N 1
ATOM 1006 C CA . GLY A 1 128 ? -1.028 21.375 0.489 1 98.25 128 GLY A CA 1
ATOM 1007 C C . GLY A 1 128 ? -2.375 20.969 -0.082 1 98.25 128 GLY A C 1
ATOM 1008 O O . GLY A 1 128 ? -2.77 19.797 0.009 1 98.25 128 GLY A O 1
ATOM 1009 N N . ILE A 1 129 ? -3.07 21.938 -0.693 1 97.94 129 ILE A N 1
ATOM 1010 C CA . ILE A 1 129 ? -4.438 21.703 -1.144 1 97.94 129 ILE A CA 1
ATOM 1011 C C . ILE A 1 129 ? -4.48 21.672 -2.67 1 97.94 129 ILE A C 1
ATOM 1013 O O . ILE A 1 129 ? -5.086 20.781 -3.264 1 97.94 129 ILE A O 1
ATOM 1017 N N . ASN A 1 130 ? -3.869 22.578 -3.307 1 96.19 130 ASN A N 1
ATOM 1018 C CA . ASN A 1 130 ? -3.803 22.688 -4.762 1 96.19 130 ASN A CA 1
ATOM 1019 C C . ASN A 1 130 ? -5.188 22.578 -5.395 1 96.19 130 ASN A C 1
ATOM 1021 O O . ASN A 1 130 ? -5.379 21.812 -6.344 1 96.19 130 ASN A O 1
ATOM 1025 N N . PHE A 1 131 ? -6.148 23.25 -4.809 1 96.06 131 PHE A N 1
ATOM 1026 C CA . PHE A 1 131 ? -7.523 23.375 -5.273 1 96.06 131 PHE A CA 1
ATOM 1027 C C . PHE A 1 131 ? -8.25 22.047 -5.215 1 96.06 131 PHE A C 1
ATOM 1029 O O . PHE A 1 131 ? -9.297 21.875 -5.84 1 96.06 131 PHE A O 1
ATOM 1036 N N . ASP A 1 132 ? -7.711 21.078 -4.562 1 96.75 132 ASP A N 1
ATOM 1037 C CA . ASP A 1 132 ? -8.359 19.781 -4.34 1 96.75 132 ASP A CA 1
ATOM 1038 C C . ASP A 1 132 ? -8.695 19.594 -2.861 1 96.75 132 ASP A C 1
ATOM 1040 O O . ASP A 1 132 ? -7.84 19.203 -2.07 1 96.75 132 ASP A O 1
ATOM 1044 N N . PHE A 1 133 ? -9.992 19.766 -2.523 1 97.31 133 PHE A N 1
ATOM 1045 C CA . PHE A 1 133 ? -10.461 19.656 -1.146 1 97.31 133 PHE A CA 1
ATOM 1046 C C . PHE A 1 133 ? -11.117 18.312 -0.897 1 97.31 133 PHE A C 1
ATOM 1048 O O . PHE A 1 133 ? -11.852 18.141 0.081 1 97.31 133 PHE A O 1
ATOM 1055 N N . SER A 1 134 ? -10.883 17.328 -1.812 1 96.38 134 SER A N 1
ATOM 1056 C CA . SER A 1 134 ? -11.625 16.078 -1.714 1 96.38 134 SER A CA 1
ATOM 1057 C C . SER A 1 134 ? -11.328 15.367 -0.399 1 96.38 134 SER A C 1
ATOM 1059 O O . SER A 1 134 ? -12.234 14.852 0.255 1 96.38 134 SER A O 1
ATOM 1061 N N . PHE A 1 135 ? -10.086 15.312 0.049 1 98.06 135 PHE A N 1
ATOM 1062 C CA . PHE A 1 135 ? -9.727 14.758 1.347 1 98.06 135 PHE A CA 1
ATOM 1063 C C . PHE A 1 135 ? -10.391 15.531 2.475 1 98.06 135 PHE A C 1
ATOM 1065 O O . PHE A 1 135 ? -11 14.938 3.371 1 98.06 135 PHE A O 1
ATOM 1072 N N . ASP A 1 136 ? -10.297 16.812 2.389 1 98.25 136 ASP A N 1
ATOM 1073 C CA . ASP A 1 136 ? -10.82 17.703 3.416 1 98.25 136 ASP A CA 1
ATOM 1074 C C . ASP A 1 136 ? -12.336 17.562 3.559 1 98.25 136 ASP A C 1
ATOM 1076 O O . ASP A 1 136 ? -12.852 17.5 4.676 1 98.25 136 ASP A O 1
ATOM 1080 N N . THR A 1 137 ? -12.953 17.484 2.451 1 97 137 THR A N 1
ATOM 1081 C CA . THR A 1 137 ? -14.406 17.328 2.439 1 97 137 THR A CA 1
ATOM 1082 C C . THR A 1 137 ? -14.812 16.016 3.086 1 97 137 THR A C 1
ATOM 1084 O O . THR A 1 137 ? -15.742 15.977 3.9 1 97 137 THR A O 1
ATOM 1087 N N . ASP A 1 138 ? -14.117 14.969 2.775 1 96.12 138 ASP A N 1
ATOM 1088 C CA . ASP A 1 138 ? -14.445 13.672 3.359 1 96.12 138 ASP A CA 1
ATOM 1089 C C . ASP A 1 138 ? -14.18 13.664 4.863 1 96.12 138 ASP A C 1
ATOM 1091 O O . ASP A 1 138 ? -14.945 13.078 5.629 1 96.12 138 ASP A O 1
ATOM 1095 N N . MET A 1 139 ? -13.125 14.312 5.281 1 96.69 139 MET A N 1
ATOM 1096 C CA . MET A 1 139 ? -12.828 14.359 6.707 1 96.69 139 MET A CA 1
ATOM 1097 C C . MET A 1 139 ? -13.867 15.203 7.449 1 96.69 139 MET A C 1
ATOM 1099 O O . MET A 1 139 ? -14.211 14.898 8.594 1 96.69 139 MET A O 1
ATOM 1103 N N . SER A 1 140 ? -14.305 16.25 6.797 1 95.94 140 SER A N 1
ATOM 1104 C CA . SER A 1 140 ? -15.391 17.047 7.367 1 95.94 140 SER A CA 1
ATOM 1105 C C . SER A 1 140 ? -16.656 16.203 7.539 1 95.94 140 SER A C 1
ATOM 1107 O O . SER A 1 140 ? -17.297 16.266 8.586 1 95.94 140 SER A O 1
ATOM 1109 N N . LYS A 1 141 ? -16.969 15.422 6.594 1 93.31 141 LYS A N 1
ATOM 1110 C CA . LYS A 1 141 ? -18.125 14.531 6.668 1 93.31 141 LYS A CA 1
ATOM 1111 C C . LYS A 1 141 ? -17.953 13.484 7.766 1 93.31 141 LYS A C 1
ATOM 1113 O O . LYS A 1 141 ? -18.922 13.055 8.383 1 93.31 141 LYS A O 1
ATOM 1118 N N . TYR A 1 142 ? -16.719 13.094 7.938 1 93.62 142 TYR A N 1
ATOM 1119 C CA . TYR A 1 142 ? -16.375 12.148 9 1 93.62 142 TYR A CA 1
ATOM 1120 C C . TYR A 1 142 ? -16.609 12.773 10.375 1 93.62 142 TYR A C 1
ATOM 1122 O O . TYR A 1 142 ? -16.734 12.055 11.367 1 93.62 142 TYR A O 1
ATOM 1130 N N . GLY A 1 143 ? -16.719 14.125 10.43 1 92.69 143 GLY A N 1
ATOM 1131 C CA . GLY A 1 143 ? -17.047 14.82 11.664 1 92.69 143 GLY A CA 1
ATOM 1132 C C . GLY A 1 143 ? -15.883 15.625 12.219 1 92.69 143 GLY A C 1
ATOM 1133 O O . GLY A 1 143 ? -15.906 16.047 13.383 1 92.69 143 GLY A O 1
ATOM 1134 N N . CYS A 1 144 ? -14.906 15.852 11.398 1 95.38 144 CYS A N 1
ATOM 1135 C CA . CYS A 1 144 ? -13.734 16.594 11.859 1 95.38 144 CYS A CA 1
ATOM 1136 C C . CYS A 1 144 ? -13.82 18.062 11.453 1 95.38 144 CYS A C 1
ATOM 1138 O O . CYS A 1 144 ? -14.453 18.391 10.453 1 95.38 144 CYS A O 1
ATOM 1140 N N . THR A 1 145 ? -13.281 18.875 12.328 1 96.38 145 THR A N 1
ATOM 1141 C CA . THR A 1 145 ? -12.914 20.219 11.906 1 96.38 145 THR A CA 1
ATOM 1142 C C . THR A 1 145 ? -11.609 20.203 11.117 1 96.38 145 THR A C 1
ATOM 1144 O O . THR A 1 145 ? -10.609 19.641 11.57 1 96.38 145 THR A O 1
ATOM 1147 N N . VAL A 1 146 ? -11.641 20.812 9.906 1 98.31 146 VAL A N 1
ATOM 1148 C CA . VAL A 1 146 ? -10.469 20.734 9.039 1 98.31 146 VAL A CA 1
ATOM 1149 C C . VAL A 1 146 ? -9.906 22.125 8.805 1 98.31 146 VAL A C 1
ATOM 1151 O O . VAL A 1 146 ? -10.633 23.031 8.398 1 98.31 146 VAL A O 1
ATOM 1154 N N . HIS A 1 147 ? -8.68 22.312 9.141 1 98.81 147 HIS A N 1
ATOM 1155 C CA . HIS A 1 147 ? -7.926 23.484 8.719 1 98.81 147 HIS A CA 1
ATOM 1156 C C . HIS A 1 147 ? -7.023 23.172 7.531 1 98.81 147 HIS A C 1
ATOM 1158 O O . HIS A 1 147 ? -6.102 22.359 7.648 1 98.81 147 HIS A O 1
ATOM 1164 N N . ALA A 1 148 ? -7.32 23.781 6.418 1 98.81 148 ALA A N 1
ATOM 1165 C CA . ALA A 1 148 ? -6.594 23.562 5.168 1 98.81 148 ALA A CA 1
ATOM 1166 C C . ALA A 1 148 ? -5.656 24.734 4.875 1 98.81 148 ALA A C 1
ATOM 1168 O O . ALA A 1 148 ? -6.078 25.891 4.852 1 98.81 148 ALA A O 1
ATOM 1169 N N . PHE A 1 149 ? -4.391 24.406 4.621 1 98.75 149 PHE A N 1
ATOM 1170 C CA . PHE A 1 149 ? -3.375 25.438 4.445 1 98.75 149 PHE A CA 1
ATOM 1171 C C . PHE A 1 149 ? -2.73 25.328 3.068 1 98.75 149 PHE A C 1
ATOM 1173 O O . PHE A 1 149 ? -2.238 24.266 2.689 1 98.75 149 PHE A O 1
ATOM 1180 N N . ASP A 1 150 ? -2.703 26.406 2.281 1 98.19 150 ASP A N 1
ATOM 1181 C CA . ASP A 1 150 ? -2.018 26.469 0.994 1 98.19 150 ASP A CA 1
ATOM 1182 C C . ASP A 1 150 ? -1.761 27.906 0.566 1 98.19 150 ASP A C 1
ATOM 1184 O O . ASP A 1 150 ? -2.701 28.656 0.284 1 98.19 150 ASP A O 1
ATOM 1188 N N . PRO A 1 151 ? -0.554 28.297 0.5 1 96.44 151 PRO A N 1
ATOM 1189 C CA . PRO A 1 151 ? -0.263 29.688 0.137 1 96.44 151 PRO A CA 1
ATOM 1190 C C . PRO A 1 151 ? -0.264 29.906 -1.373 1 96.44 151 PRO A C 1
ATOM 1192 O O . PRO A 1 151 ? -0.209 31.062 -1.828 1 96.44 151 PRO A O 1
ATOM 1195 N N . SER A 1 152 ? -0.378 28.875 -2.123 1 94.75 152 SER A N 1
ATOM 1196 C CA . SER A 1 152 ? -0.08 28.984 -3.549 1 94.75 152 SER A CA 1
ATOM 1197 C C . SER A 1 152 ? -1.351 29.188 -4.363 1 94.75 152 SER A C 1
ATOM 1199 O O . SER A 1 152 ? -1.286 29.422 -5.574 1 94.75 152 SER A O 1
ATOM 1201 N N . MET A 1 153 ? -2.559 29.203 -3.793 1 94.5 153 MET A N 1
ATOM 1202 C CA . MET A 1 153 ? -3.814 29.125 -4.531 1 94.5 153 MET A CA 1
ATOM 1203 C C . MET A 1 153 ? -4.352 30.5 -4.863 1 94.5 153 MET A C 1
ATOM 1205 O O . MET A 1 153 ? -5.34 30.641 -5.59 1 94.5 153 MET A O 1
ATOM 1209 N N . LYS A 1 154 ? -3.729 31.531 -4.41 1 91.94 154 LYS A N 1
ATOM 1210 C CA . LYS A 1 154 ? -4.203 32.875 -4.633 1 91.94 154 LYS A CA 1
ATOM 1211 C C . LYS A 1 154 ? -5.68 33.031 -4.273 1 91.94 154 LYS A C 1
ATOM 1213 O O . LYS A 1 154 ? -6.461 33.594 -5.031 1 91.94 154 LYS A O 1
ATOM 1218 N N . THR A 1 155 ? -6.047 32.312 -3.262 1 93.31 155 THR A N 1
ATOM 1219 C CA . THR A 1 155 ? -7.406 32.312 -2.732 1 93.31 155 THR A CA 1
ATOM 1220 C C . THR A 1 155 ? -7.441 32.969 -1.349 1 93.31 155 THR A C 1
ATOM 1222 O O . THR A 1 155 ? -6.637 32.625 -0.479 1 93.31 155 THR A O 1
ATOM 1225 N N . VAL A 1 156 ? -8.383 33.875 -1.154 1 95.94 156 VAL A N 1
ATOM 1226 C CA . VAL A 1 156 ? -8.539 34.562 0.121 1 95.94 156 VAL A CA 1
ATO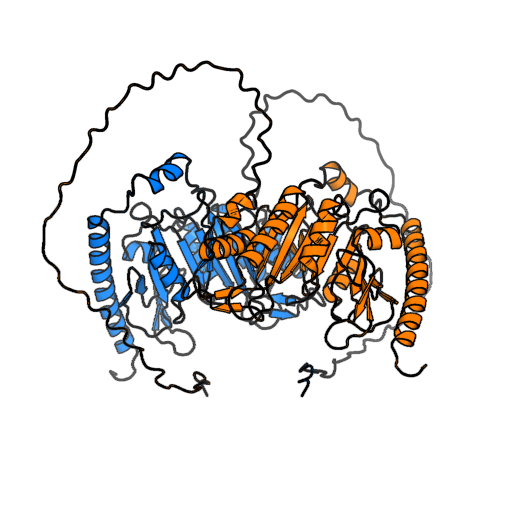M 1227 C C . VAL A 1 156 ? -8.992 33.562 1.191 1 95.94 156 VAL A C 1
ATOM 1229 O O . VAL A 1 156 ? -9.844 32.719 0.937 1 95.94 156 VAL A O 1
ATOM 1232 N N . PRO A 1 157 ? -8.398 33.688 2.375 1 97.44 157 PRO A N 1
ATOM 1233 C CA . PRO A 1 157 ? -8.883 32.844 3.459 1 97.44 157 PRO A CA 1
ATOM 1234 C C . PRO A 1 157 ? -10.398 32.875 3.609 1 97.44 157 PRO A C 1
ATOM 1236 O O . PRO A 1 157 ? -11.016 33.938 3.479 1 97.44 157 PRO A O 1
ATOM 1239 N N . ASN A 1 158 ? -10.977 31.703 3.852 1 97.06 158 ASN A N 1
ATOM 1240 C CA . ASN A 1 158 ? -12.43 31.625 3.902 1 97.06 158 ASN A CA 1
ATOM 1241 C C . ASN A 1 158 ? -12.891 30.328 4.574 1 97.06 158 ASN A C 1
ATOM 1243 O O . ASN A 1 158 ? -12.07 29.484 4.93 1 97.06 158 ASN A O 1
ATOM 1247 N N . ILE A 1 159 ? -14.156 30.359 4.848 1 96.19 159 ILE A N 1
ATOM 1248 C CA . ILE A 1 159 ? -14.805 29.109 5.254 1 96.19 159 ILE A CA 1
ATOM 1249 C C . ILE A 1 159 ? -15.344 28.391 4.02 1 96.19 159 ILE A C 1
ATOM 1251 O O . ILE A 1 159 ? -16.359 28.781 3.453 1 96.19 159 ILE A O 1
ATOM 1255 N N . PHE A 1 160 ? -14.633 27.359 3.557 1 92.75 160 PHE A N 1
ATOM 1256 C CA . PHE A 1 160 ? -14.922 26.656 2.311 1 92.75 160 PHE A CA 1
ATOM 1257 C C . PHE A 1 160 ? -16.281 25.984 2.377 1 92.75 160 PHE A C 1
ATOM 1259 O O . PHE A 1 160 ? -17.047 26.016 1.403 1 92.75 160 PHE A O 1
ATOM 1266 N N . GLY A 1 161 ? -16.609 25.438 3.559 1 85.81 161 GLY A N 1
ATOM 1267 C CA . GLY A 1 161 ? -17.875 24.734 3.787 1 85.81 161 GLY A CA 1
ATOM 1268 C C . GLY A 1 161 ? -17.812 23.781 4.969 1 85.81 161 GLY A C 1
ATOM 1269 O O . GLY A 1 161 ? -16.766 23.234 5.281 1 85.81 161 GLY A O 1
ATOM 1270 N N . GLY A 1 162 ? -19.031 23.719 5.504 1 83.69 162 GLY A N 1
ATOM 1271 C CA . GLY A 1 162 ? -19.047 22.844 6.676 1 83.69 162 GLY A CA 1
ATOM 1272 C C . GLY A 1 162 ? -18.062 23.281 7.746 1 83.69 162 GLY A C 1
ATOM 1273 O O . GLY A 1 162 ? -18.047 24.438 8.164 1 83.69 162 GLY A O 1
ATOM 1274 N N . ASN A 1 163 ? -17.219 22.344 8.125 1 91.94 163 ASN A N 1
ATOM 1275 C CA . ASN A 1 163 ? -16.203 22.547 9.156 1 91.94 163 ASN A CA 1
ATOM 1276 C C . ASN A 1 163 ? -14.797 22.656 8.555 1 91.94 163 ASN A C 1
ATOM 1278 O O . ASN A 1 163 ? -13.828 22.172 9.148 1 91.94 163 ASN A O 1
ATOM 1282 N N . ILE A 1 164 ? -14.734 23.234 7.289 1 98 164 ILE A N 1
ATOM 1283 C CA . ILE A 1 164 ? -13.445 23.391 6.633 1 98 164 ILE A CA 1
ATOM 1284 C C . ILE A 1 164 ? -13.047 24.859 6.602 1 98 164 ILE A C 1
ATOM 1286 O O . ILE A 1 164 ? -13.734 25.688 5.996 1 98 164 ILE A O 1
ATOM 1290 N N . TYR A 1 165 ? -11.977 25.172 7.223 1 98.56 165 TYR A N 1
ATOM 1291 C CA . TYR A 1 165 ? -11.406 26.516 7.242 1 98.56 165 TYR A CA 1
ATOM 1292 C C . TYR A 1 165 ? -10.156 26.578 6.363 1 98.56 165 TYR A C 1
ATOM 1294 O O . TYR A 1 165 ? -9.164 25.891 6.625 1 98.56 165 TYR A O 1
ATOM 1302 N N . PHE A 1 166 ? -10.188 27.391 5.336 1 98.62 166 PHE A N 1
ATOM 1303 C CA . PHE A 1 166 ? -9.055 27.547 4.434 1 98.62 166 PHE A CA 1
ATOM 1304 C C . PHE A 1 166 ? -8.172 28.703 4.855 1 98.62 166 PHE A C 1
ATOM 1306 O O . PHE A 1 166 ? -8.664 29.812 5.082 1 98.62 166 PHE A O 1
ATOM 1313 N N . HIS A 1 167 ? -6.934 28.469 4.957 1 98.5 167 HIS A N 1
ATOM 1314 C CA . HIS A 1 167 ? -5.91 29.453 5.281 1 98.5 167 HIS A CA 1
ATOM 1315 C C . HIS A 1 167 ? -4.926 29.625 4.125 1 98.5 167 HIS A C 1
ATOM 1317 O O . HIS A 1 167 ? -4.379 28.656 3.621 1 98.5 167 HIS A O 1
ATOM 1323 N N . ALA A 1 168 ? -4.691 30.875 3.713 1 97.69 168 ALA A N 1
ATOM 1324 C CA . ALA A 1 168 ? -3.768 31.156 2.617 1 97.69 168 ALA A CA 1
ATOM 1325 C C . ALA A 1 168 ? -2.33 31.234 3.121 1 97.69 168 ALA A C 1
ATOM 1327 O O . ALA A 1 168 ? -1.596 32.156 2.771 1 97.69 168 ALA A O 1
ATOM 1328 N N . THR A 1 169 ? -1.945 30.359 3.971 1 97.75 169 THR A N 1
ATOM 1329 C CA . THR A 1 169 ? -0.599 30.25 4.523 1 97.75 169 THR A CA 1
ATOM 1330 C C . THR A 1 169 ? -0.033 28.859 4.301 1 97.75 169 THR A C 1
ATOM 1332 O O . THR A 1 169 ? -0.777 27.922 4 1 97.75 169 THR A O 1
ATOM 1335 N N . GLY A 1 170 ? 1.303 28.781 4.312 1 98.12 170 GLY A N 1
ATOM 1336 C CA . GLY A 1 170 ? 1.996 27.516 4.156 1 98.12 170 GLY A CA 1
ATOM 1337 C C . GLY A 1 170 ? 2.807 27.125 5.379 1 98.12 170 GLY A C 1
ATOM 1338 O O . GLY A 1 170 ? 2.879 27.891 6.348 1 98.12 170 GLY A O 1
ATOM 1339 N N . VAL A 1 171 ? 3.361 25.938 5.336 1 98.75 171 VAL A N 1
ATOM 1340 C CA . VAL A 1 171 ? 4.141 25.438 6.469 1 98.75 171 VAL A CA 1
ATOM 1341 C C . VAL A 1 171 ? 5.629 25.469 6.129 1 98.75 171 VAL A C 1
ATOM 1343 O O . VAL A 1 171 ? 6.016 25.234 4.984 1 98.75 171 VAL A O 1
ATOM 1346 N N . ALA A 1 172 ? 6.402 25.797 7.137 1 98.25 172 ALA A N 1
ATOM 1347 C CA . ALA A 1 172 ? 7.859 25.797 7.047 1 98.25 172 ALA A CA 1
ATOM 1348 C C . ALA A 1 172 ? 8.492 25.609 8.422 1 98.25 172 ALA A C 1
ATOM 1350 O O . ALA A 1 172 ? 7.789 25.422 9.414 1 98.25 172 ALA A O 1
ATOM 1351 N N . ALA A 1 173 ? 9.836 25.578 8.453 1 98.19 173 ALA A N 1
ATOM 1352 C CA . ALA A 1 173 ? 10.555 25.406 9.711 1 98.19 173 ALA A CA 1
ATOM 1353 C C . ALA A 1 173 ? 10.828 26.75 10.375 1 98.19 173 ALA A C 1
ATOM 1355 O O . ALA A 1 173 ? 11.461 26.812 11.43 1 98.19 173 ALA A O 1
ATOM 1356 N N . LYS A 1 174 ? 10.383 27.812 9.727 1 97.75 174 LYS A N 1
ATOM 1357 C CA . LYS A 1 174 ? 10.492 29.156 10.266 1 97.75 174 LYS A CA 1
ATOM 1358 C C . LYS A 1 174 ? 9.328 30.031 9.812 1 97.75 174 LYS A C 1
ATOM 1360 O O . LYS A 1 174 ? 8.836 29.891 8.695 1 97.75 174 LYS A O 1
ATOM 1365 N N . ASN A 1 175 ? 8.977 30.953 10.695 1 97.75 175 ASN A N 1
ATOM 1366 C CA . ASN A 1 175 ? 7.945 31.922 10.328 1 97.75 175 ASN A CA 1
ATOM 1367 C C . ASN A 1 175 ? 8.5 33 9.391 1 97.75 175 ASN A C 1
ATOM 1369 O O . ASN A 1 175 ? 9.633 33.438 9.562 1 97.75 175 ASN A O 1
ATOM 1373 N N . GLY A 1 176 ? 7.703 33.344 8.43 1 95.88 176 GLY A N 1
ATOM 1374 C CA . GLY A 1 176 ? 8.133 34.438 7.566 1 95.88 176 GLY A CA 1
ATOM 1375 C C . GLY A 1 176 ? 7.418 34.469 6.227 1 95.88 176 GLY A C 1
ATOM 1376 O O . GLY A 1 176 ? 6.438 33.75 6.031 1 95.88 176 GLY A O 1
ATOM 1377 N N . THR A 1 177 ? 7.832 35.406 5.434 1 94.12 177 THR A N 1
ATOM 1378 C CA . THR A 1 177 ? 7.297 35.531 4.082 1 94.12 177 THR A CA 1
ATOM 1379 C C . THR A 1 177 ? 8.359 35.219 3.043 1 94.12 177 THR A C 1
ATOM 1381 O O . THR A 1 177 ? 9.547 35.5 3.248 1 94.12 177 THR A O 1
ATOM 1384 N N . ILE A 1 178 ? 7.871 34.594 2.049 1 92.94 178 ILE A N 1
ATOM 1385 C CA . ILE A 1 178 ? 8.766 34.344 0.919 1 92.94 178 ILE A CA 1
ATOM 1386 C C . ILE A 1 178 ? 8.039 34.688 -0.385 1 92.94 178 ILE A C 1
ATOM 1388 O O . ILE A 1 178 ? 6.809 34.812 -0.407 1 92.94 178 ILE A O 1
ATOM 1392 N N . ASN A 1 179 ? 8.914 34.906 -1.427 1 90.44 179 ASN A N 1
ATOM 1393 C CA . ASN A 1 179 ? 8.336 34.875 -2.768 1 90.44 179 ASN A CA 1
ATOM 1394 C C . ASN A 1 179 ? 8.047 33.438 -3.232 1 90.44 179 ASN A C 1
ATOM 1396 O O . ASN A 1 179 ? 8.961 32.625 -3.316 1 90.44 179 ASN A O 1
ATOM 1400 N N . GLY A 1 180 ? 6.832 33.188 -3.488 1 88.62 180 GLY A N 1
ATOM 1401 C CA . GLY A 1 180 ? 6.465 31.875 -3.949 1 88.62 180 GLY A CA 1
ATOM 1402 C C . GLY A 1 180 ? 7.082 31.516 -5.289 1 88.62 180 GLY A C 1
ATOM 1403 O O . GLY A 1 180 ? 7.453 32.406 -6.062 1 88.62 180 GLY A O 1
ATOM 1404 N N . PRO A 1 181 ? 7.188 30.203 -5.453 1 85.06 181 PRO A N 1
ATOM 1405 C CA . PRO A 1 181 ? 7.707 29.797 -6.762 1 85.06 181 PRO A CA 1
ATOM 1406 C C . PRO A 1 181 ? 6.777 30.172 -7.91 1 85.06 181 PRO A C 1
ATOM 1408 O O . PRO A 1 181 ? 5.578 30.375 -7.699 1 85.06 181 PRO A O 1
ATOM 1411 N N . ASP A 1 182 ? 7.348 30.312 -9.133 1 78.88 182 ASP A N 1
ATOM 1412 C CA . ASP A 1 182 ? 6.641 30.516 -10.391 1 78.88 182 ASP A CA 1
ATOM 1413 C C . ASP A 1 182 ? 5.691 31.703 -10.312 1 78.88 182 ASP A C 1
ATOM 1415 O O . ASP A 1 182 ? 4.559 31.641 -10.789 1 78.88 182 ASP A O 1
ATOM 1419 N N . ALA A 1 183 ? 6.059 32.688 -9.562 1 76.81 183 ALA A N 1
ATOM 1420 C CA . ALA A 1 183 ? 5.34 33.938 -9.492 1 76.81 183 ALA A CA 1
ATOM 1421 C C . ALA A 1 183 ? 3.961 33.75 -8.859 1 76.81 183 ALA A C 1
ATOM 1423 O O . ALA A 1 183 ? 2.975 34.344 -9.328 1 76.81 183 ALA A O 1
ATOM 1424 N N . THR A 1 184 ? 3.885 32.781 -7.93 1 77.69 184 THR A N 1
ATOM 1425 C CA . THR A 1 184 ? 2.617 32.531 -7.25 1 77.69 184 THR A CA 1
ATOM 1426 C C . THR A 1 184 ? 2.371 33.594 -6.168 1 77.69 184 THR A C 1
ATOM 1428 O O . THR A 1 184 ? 1.4 33.5 -5.414 1 77.69 184 THR A O 1
ATOM 1431 N N . GLY A 1 185 ? 3.266 34.625 -6.141 1 84.19 185 GLY A N 1
ATOM 1432 C CA . GLY A 1 185 ? 3.059 35.719 -5.211 1 84.19 185 GLY A CA 1
ATOM 1433 C C . GLY A 1 185 ? 3.799 35.531 -3.898 1 84.19 185 GLY A C 1
ATOM 1434 O O . GLY A 1 185 ? 4.723 34.719 -3.809 1 84.19 185 GLY A O 1
ATOM 1435 N N . ILE A 1 186 ? 3.424 36.344 -2.996 1 90.5 186 ILE A N 1
ATOM 1436 C CA . ILE A 1 186 ? 4.051 36.312 -1.679 1 90.5 186 ILE A CA 1
ATOM 1437 C C . ILE A 1 186 ? 3.365 35.25 -0.814 1 90.5 186 ILE A C 1
ATOM 1439 O O . ILE A 1 186 ? 2.135 35.219 -0.73 1 90.5 186 ILE A O 1
ATOM 1443 N N . TRP A 1 187 ? 4.23 34.406 -0.262 1 94.12 187 TRP A N 1
ATOM 1444 C CA . TRP A 1 187 ? 3.707 33.375 0.622 1 94.12 187 TRP A CA 1
ATOM 1445 C C . TRP A 1 187 ? 3.977 33.719 2.084 1 94.12 187 TRP A C 1
ATOM 1447 O O . TRP A 1 187 ? 5.086 34.125 2.438 1 94.12 187 TRP A O 1
ATOM 1457 N N . GLN A 1 188 ? 2.951 33.656 2.848 1 96 188 GLN A N 1
ATOM 1458 C CA . GLN A 1 188 ? 3.133 33.656 4.297 1 96 188 GLN A CA 1
ATOM 1459 C C . GLN A 1 188 ? 3.301 32.25 4.828 1 96 188 GLN A C 1
ATOM 1461 O O . GLN A 1 188 ? 2.453 31.391 4.59 1 96 188 GLN A O 1
ATOM 1466 N N . LEU A 1 189 ? 4.387 31.969 5.543 1 97.56 189 LEU A N 1
ATOM 1467 C CA . LEU A 1 189 ? 4.703 30.641 6.051 1 97.56 189 LEU A CA 1
ATOM 1468 C C . LEU A 1 189 ? 4.777 30.641 7.574 1 97.56 189 LEU A C 1
ATOM 1470 O O . LEU A 1 189 ? 5.246 31.609 8.172 1 97.56 189 LEU A O 1
ATOM 1474 N N . HIS A 1 190 ? 4.316 29.609 8.195 1 98.62 190 HIS A N 1
ATOM 1475 C CA . HIS A 1 190 ? 4.387 29.406 9.641 1 98.62 190 HIS A CA 1
ATOM 1476 C C . HIS A 1 190 ? 4.836 27.984 9.969 1 98.62 190 HIS A C 1
ATOM 1478 O O . HIS A 1 190 ? 4.656 27.062 9.156 1 98.62 190 HIS A O 1
ATOM 1484 N N . THR A 1 191 ? 5.453 27.844 11.148 1 98.88 191 THR A N 1
ATOM 1485 C CA . THR A 1 191 ? 5.691 26.5 11.68 1 98.88 191 THR A CA 1
ATOM 1486 C C . THR A 1 191 ? 4.379 25.844 12.086 1 98.88 191 THR A C 1
ATOM 1488 O O . THR A 1 191 ? 3.357 26.516 12.234 1 98.88 191 THR A O 1
ATOM 1491 N N . VAL A 1 192 ? 4.402 24.5 12.289 1 98.88 192 VAL A N 1
ATOM 1492 C CA . VAL A 1 192 ? 3.219 23.812 12.773 1 98.88 192 VAL A CA 1
ATOM 1493 C C . VAL A 1 192 ? 2.805 24.375 14.133 1 98.88 192 VAL A C 1
ATOM 1495 O O . VAL A 1 192 ? 1.621 24.609 14.375 1 98.88 192 VAL A O 1
ATOM 1498 N N . LYS A 1 193 ? 3.787 24.594 14.977 1 98.75 193 LYS A N 1
ATOM 1499 C CA . LYS A 1 193 ? 3.525 25.156 16.297 1 98.75 193 LYS A CA 1
ATOM 1500 C C . LYS A 1 193 ? 2.805 26.484 16.203 1 98.75 193 LYS A C 1
ATOM 1502 O O . LYS A 1 193 ? 1.832 26.734 16.922 1 98.75 193 LYS A O 1
ATOM 1507 N N . GLU A 1 194 ? 3.334 27.344 15.352 1 98.69 194 GLU A N 1
ATOM 1508 C CA . GLU A 1 194 ? 2.73 28.672 15.18 1 98.69 194 GLU A CA 1
ATOM 1509 C C . GLU A 1 194 ? 1.302 28.562 14.656 1 98.69 194 GLU A C 1
ATOM 1511 O O . GLU A 1 194 ? 0.41 29.281 15.109 1 98.69 194 GLU A O 1
ATOM 1516 N N . HIS A 1 195 ? 1.072 27.719 13.633 1 98.81 195 HIS A N 1
ATOM 1517 C CA . HIS A 1 195 ? -0.288 27.484 13.156 1 98.81 195 HIS A CA 1
ATOM 1518 C C . HIS A 1 195 ? -1.199 27.031 14.297 1 98.81 195 HIS A C 1
ATOM 1520 O O . HIS A 1 195 ? -2.33 27.516 14.414 1 98.81 195 HIS A O 1
ATOM 1526 N N . ARG A 1 196 ? -0.762 26.094 15.07 1 98.62 196 ARG A N 1
ATOM 1527 C CA . ARG A 1 196 ? -1.556 25.625 16.203 1 98.62 196 ARG A CA 1
ATOM 1528 C C . ARG A 1 196 ? -1.858 26.75 17.172 1 98.62 196 ARG A C 1
ATOM 1530 O O . ARG A 1 196 ? -2.99 26.891 17.641 1 98.62 196 ARG A O 1
ATOM 1537 N N . ASP A 1 197 ? -0.901 27.578 17.469 1 98.19 197 ASP A N 1
ATOM 1538 C CA . ASP A 1 197 ? -1.093 28.688 18.391 1 98.19 197 ASP A CA 1
ATOM 1539 C C . ASP A 1 197 ? -2.098 29.688 17.844 1 98.19 197 ASP A C 1
ATOM 1541 O O . ASP A 1 197 ? -3.002 30.125 18.547 1 98.19 197 ASP A O 1
ATOM 1545 N N . GLN A 1 198 ? -1.957 30.031 16.609 1 97.5 198 GLN A N 1
ATOM 1546 C CA . GLN A 1 198 ? -2.811 31.031 15.969 1 97.5 198 GLN A CA 1
ATOM 1547 C C . GLN A 1 198 ? -4.27 30.594 15.977 1 97.5 198 GLN A C 1
ATOM 1549 O O . GLN A 1 198 ? -5.176 31.422 16.031 1 97.5 198 GLN A O 1
ATOM 1554 N N . HIS A 1 199 ? -4.484 29.312 15.992 1 97.75 199 HIS A N 1
ATOM 1555 C CA . HIS A 1 199 ? -5.848 28.812 15.859 1 97.75 199 HIS A CA 1
ATOM 1556 C C . HIS A 1 199 ? -6.336 28.203 17.172 1 97.75 199 HIS A C 1
ATOM 1558 O O . HIS A 1 199 ? -7.352 27.5 17.188 1 97.75 199 HIS A O 1
ATOM 1564 N N . HIS A 1 200 ? -5.598 28.453 18.266 1 97.25 200 HIS A N 1
ATOM 1565 C CA . HIS A 1 200 ? -5.949 28.031 19.609 1 97.25 200 HIS A CA 1
ATOM 1566 C C . HIS A 1 200 ? -6.004 26.5 19.703 1 97.25 200 HIS A C 1
ATOM 1568 O O . HIS A 1 200 ? -6.941 25.953 20.281 1 97.25 200 HIS A O 1
ATOM 1574 N N . HIS A 1 201 ? -5.027 25.906 19.016 1 97.75 201 HIS A N 1
ATOM 1575 C CA . HIS A 1 201 ? -4.914 24.438 19.031 1 97.75 201 HIS A CA 1
ATOM 1576 C C . HIS A 1 201 ? -3.596 24 19.656 1 97.75 201 HIS A C 1
ATOM 1578 O O . HIS A 1 201 ? -3.053 22.953 19.281 1 97.75 201 HIS A O 1
ATOM 1584 N N . SER A 1 202 ? -3.006 24.812 20.484 1 96.81 202 SER A N 1
ATOM 1585 C CA . SER A 1 202 ? -1.743 24.453 21.125 1 96.81 202 SER A CA 1
ATOM 1586 C C . SER A 1 202 ? -1.877 23.188 21.938 1 96.81 202 SER A C 1
ATOM 1588 O O . SER A 1 202 ? -2.982 22.797 22.328 1 96.81 202 SER A O 1
ATOM 1590 N N . ILE A 1 203 ? -0.712 22.531 22.125 1 96.19 203 ILE A N 1
ATOM 1591 C CA . ILE A 1 203 ? -0.674 21.312 22.922 1 96.19 203 ILE A CA 1
ATOM 1592 C C . ILE A 1 203 ? -1.374 21.562 24.266 1 96.19 203 ILE A C 1
ATOM 1594 O O . ILE A 1 203 ? -1.12 22.562 24.922 1 96.19 203 ILE A O 1
ATOM 1598 N N . GLY A 1 204 ? -2.262 20.703 24.656 1 93.12 204 GLY A N 1
ATOM 1599 C CA . GLY 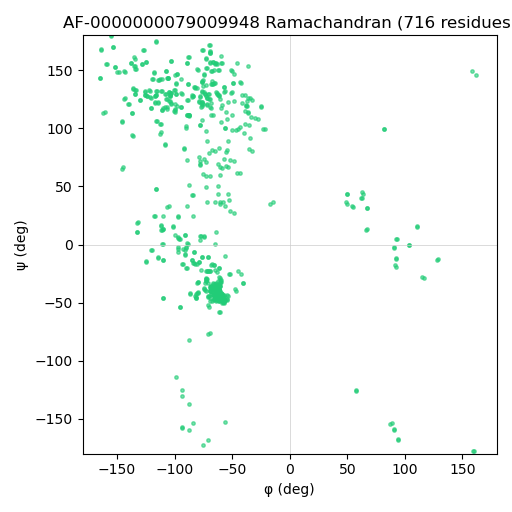A 1 204 ? -3 20.859 25.891 1 93.12 204 GLY A CA 1
ATOM 1600 C C . GLY A 1 204 ? -4.305 21.609 25.734 1 93.12 204 GLY A C 1
ATOM 1601 O O . GLY A 1 204 ? -5.195 21.516 26.578 1 93.12 204 GLY A O 1
ATOM 1602 N N . GLN A 1 205 ? -4.504 22.328 24.688 1 93.38 205 GLN A N 1
ATOM 1603 C CA . GLN A 1 205 ? -5.727 23.078 24.438 1 93.38 205 GLN A CA 1
ATOM 1604 C C . GLN A 1 205 ? -6.695 22.297 23.562 1 93.38 205 GLN A C 1
ATOM 1606 O O . GLN A 1 205 ? -7.871 22.156 23.906 1 93.38 205 GLN A O 1
ATOM 1611 N N . ARG A 1 206 ? -6.23 21.859 22.422 1 93.88 206 ARG A N 1
ATOM 1612 C CA . ARG A 1 206 ? -7.012 21.062 21.484 1 93.88 206 ARG A CA 1
ATOM 1613 C C . ARG A 1 206 ? -6.145 20.016 20.812 1 93.88 206 ARG A C 1
ATOM 1615 O O . ARG A 1 206 ? -5.113 20.344 20.219 1 93.88 206 ARG A O 1
ATOM 1622 N N . GLN A 1 207 ? -6.57 18.781 20.891 1 94.88 207 GLN A N 1
ATOM 1623 C CA . GLN A 1 207 ? -5.789 17.719 20.281 1 94.88 207 GLN A CA 1
ATOM 1624 C C . GLN A 1 207 ? -5.859 17.781 18.766 1 94.88 207 GLN A C 1
ATOM 1626 O O . GLN A 1 207 ? -6.938 17.969 18.188 1 94.88 207 GLN A O 1
ATOM 1631 N N . LEU A 1 208 ? -4.734 17.75 18.156 1 97.81 208 LEU A N 1
ATOM 1632 C CA . LEU A 1 208 ? -4.652 17.578 16.703 1 97.81 208 LEU A CA 1
ATOM 1633 C C . LEU A 1 208 ? -4.637 16.094 16.344 1 97.81 208 LEU A C 1
ATOM 1635 O O . LEU A 1 208 ? -3.645 15.398 16.578 1 97.81 208 LEU A O 1
ATOM 1639 N N . ASP A 1 209 ? -5.691 15.617 15.727 1 97.94 209 ASP A N 1
ATOM 1640 C CA . ASP A 1 209 ? -5.848 14.188 15.508 1 97.94 209 ASP A CA 1
ATOM 1641 C C . ASP A 1 209 ? -5.059 13.727 14.289 1 97.94 209 ASP A C 1
ATOM 1643 O O . ASP A 1 209 ? -4.418 12.68 14.312 1 97.94 209 ASP A O 1
ATOM 1647 N N . ILE A 1 210 ? -5.176 14.508 13.227 1 98.69 210 ILE A N 1
ATOM 1648 C CA . ILE A 1 210 ? -4.551 14.102 11.969 1 98.69 210 ILE A CA 1
ATOM 1649 C C . ILE A 1 210 ? -3.801 15.289 11.367 1 98.69 210 ILE A C 1
ATOM 1651 O O . ILE A 1 210 ? -4.316 16.406 11.344 1 98.69 210 ILE A O 1
ATOM 1655 N N . LEU A 1 211 ? -2.627 15.039 10.961 1 98.88 211 LEU A N 1
ATOM 1656 C CA . LEU A 1 211 ? -1.865 15.984 10.156 1 98.88 211 LEU A CA 1
ATOM 1657 C C . LEU A 1 211 ? -1.485 15.375 8.812 1 98.88 211 LEU A C 1
ATOM 1659 O O . LEU A 1 211 ? -0.853 14.32 8.766 1 98.88 211 LEU A O 1
ATOM 1663 N N . LYS A 1 212 ? -1.954 15.93 7.746 1 98.88 212 LYS A N 1
ATOM 1664 C CA . LYS A 1 212 ? -1.603 15.562 6.379 1 98.88 212 LYS A CA 1
ATOM 1665 C C . LYS A 1 212 ? -0.718 16.625 5.734 1 98.88 212 LYS A C 1
ATOM 1667 O O . LYS A 1 212 ? -1.035 17.812 5.777 1 98.88 212 LYS A O 1
ATOM 1672 N N . MET A 1 213 ? 0.414 16.234 5.133 1 98.75 213 MET A N 1
ATOM 1673 C CA . MET A 1 213 ? 1.336 17.219 4.598 1 98.75 213 MET A CA 1
ATOM 1674 C C . MET A 1 213 ? 1.856 16.797 3.227 1 98.75 213 MET A C 1
ATOM 1676 O O . MET A 1 213 ? 2.557 15.797 3.107 1 98.75 213 MET A O 1
ATOM 1680 N N . ASP A 1 214 ? 1.534 17.453 2.225 1 97.88 214 ASP A N 1
ATOM 1681 C CA . ASP A 1 214 ? 2.029 17.375 0.854 1 97.88 214 ASP A CA 1
ATOM 1682 C C . ASP A 1 214 ? 2.262 18.766 0.273 1 97.88 214 ASP A C 1
ATOM 1684 O O . ASP A 1 214 ? 1.354 19.359 -0.315 1 97.88 214 ASP A O 1
ATOM 1688 N N . VAL A 1 215 ? 3.584 19.281 0.406 1 97.25 215 VAL A N 1
ATOM 1689 C CA . VAL A 1 215 ? 3.77 20.703 0.189 1 97.25 215 VAL A CA 1
ATOM 1690 C C . VAL A 1 215 ? 4.953 20.938 -0.748 1 97.25 215 VAL A C 1
ATOM 1692 O O . VAL A 1 215 ? 5.586 22 -0.707 1 97.25 215 VAL A O 1
ATOM 1695 N N . GLU A 1 216 ? 5.359 20.031 -1.476 1 93.25 216 GLU A N 1
ATOM 1696 C CA . GLU A 1 216 ? 6.285 20.109 -2.602 1 93.25 216 GLU A CA 1
ATOM 1697 C C . GLU A 1 216 ? 7.66 20.594 -2.148 1 93.25 216 GLU A C 1
ATOM 1699 O O . GLU A 1 216 ? 8.219 21.531 -2.729 1 93.25 216 GLU A O 1
ATOM 1704 N N . GLY A 1 217 ? 8.125 20.062 -1.083 1 93.5 217 GLY A N 1
ATOM 1705 C CA . GLY A 1 217 ? 9.539 20.25 -0.792 1 93.5 217 GLY A CA 1
ATOM 1706 C C . GLY A 1 217 ? 9.789 20.781 0.605 1 93.5 217 GLY A C 1
ATOM 1707 O O . GLY A 1 217 ? 10.922 20.75 1.092 1 93.5 217 GLY A O 1
ATOM 1708 N N . TYR A 1 218 ? 8.82 21.25 1.296 1 95.75 218 TYR A N 1
ATOM 1709 C CA . TYR A 1 218 ? 9 21.828 2.623 1 95.75 218 TYR A CA 1
ATOM 1710 C C . TYR A 1 218 ? 8.727 20.781 3.709 1 95.75 218 TYR A C 1
ATOM 1712 O O . TYR A 1 218 ? 8.781 21.109 4.902 1 95.75 218 TYR A O 1
ATOM 1720 N N . GLU A 1 219 ? 8.477 19.547 3.357 1 97.94 219 GLU A N 1
ATOM 1721 C CA . GLU A 1 219 ? 8.086 18.516 4.312 1 97.94 219 GLU A CA 1
ATOM 1722 C C . GLU A 1 219 ? 9.211 18.219 5.301 1 97.94 219 GLU A C 1
ATOM 1724 O O . GLU A 1 219 ? 8.984 18.172 6.512 1 97.94 219 GLU A O 1
ATOM 1729 N N . TYR A 1 220 ? 10.406 18.094 4.801 1 97.81 220 TYR A N 1
ATOM 1730 C CA . TYR A 1 220 ? 11.516 17.656 5.637 1 97.81 220 TYR A CA 1
ATOM 1731 C C . TYR A 1 220 ? 11.75 18.625 6.785 1 97.81 220 TYR A C 1
ATOM 1733 O O . TYR A 1 220 ? 11.672 18.25 7.957 1 97.81 220 TYR A O 1
ATOM 1741 N N . GLU A 1 221 ? 12.008 19.859 6.465 1 98.06 221 GLU A N 1
ATOM 1742 C CA . GLU A 1 221 ? 12.375 20.812 7.496 1 98.06 221 GLU A CA 1
ATOM 1743 C C . GLU A 1 221 ? 11.211 21.094 8.445 1 98.06 221 GLU A C 1
ATOM 1745 O O . GLU A 1 221 ? 11.414 21.25 9.648 1 98.06 221 GLU A O 1
ATOM 1750 N N . SER A 1 222 ? 10 21.156 7.91 1 98.62 222 SER A N 1
ATOM 1751 C CA . SER A 1 222 ? 8.836 21.453 8.734 1 98.62 222 SER A CA 1
ATOM 1752 C C . SER A 1 222 ? 8.539 20.312 9.695 1 98.62 222 SER A C 1
ATOM 1754 O O . SER A 1 222 ? 8.281 20.547 10.883 1 98.62 222 SER A O 1
ATOM 1756 N N . LEU A 1 223 ? 8.625 19.062 9.234 1 98.81 223 LEU A N 1
ATOM 1757 C CA . LEU A 1 223 ? 8.32 17.906 10.07 1 98.81 223 LEU A CA 1
ATOM 1758 C C . LEU A 1 223 ? 9.414 17.688 11.102 1 98.81 223 LEU A C 1
ATOM 1760 O O . LEU A 1 223 ? 9.133 17.328 12.25 1 98.81 223 LEU A O 1
ATOM 1764 N N . MET A 1 224 ? 10.672 17.875 10.648 1 98.62 224 MET A N 1
ATOM 1765 C CA . MET A 1 224 ? 11.766 17.719 11.609 1 98.62 224 MET A CA 1
ATOM 1766 C C . MET A 1 224 ? 11.586 18.672 12.789 1 98.62 224 MET A C 1
ATOM 1768 O O . MET A 1 224 ? 11.695 18.25 13.945 1 98.62 224 MET A O 1
ATOM 1772 N N . LEU A 1 225 ? 11.266 19.875 12.484 1 98.75 225 LEU A N 1
ATOM 1773 C CA . LEU A 1 225 ? 11.062 20.844 13.555 1 98.75 225 LEU A CA 1
ATOM 1774 C C . LEU A 1 225 ? 9.852 20.484 14.398 1 98.75 225 LEU A C 1
ATOM 1776 O O . LEU A 1 225 ? 9.914 20.5 15.633 1 98.75 225 LEU A O 1
ATOM 1780 N N . ALA A 1 226 ? 8.789 20.172 13.758 1 98.81 226 ALA A N 1
ATOM 1781 C CA . ALA A 1 226 ? 7.543 19.875 14.469 1 98.81 226 ALA A CA 1
ATOM 1782 C C . ALA A 1 226 ? 7.703 18.672 15.391 1 98.81 226 ALA A C 1
ATOM 1784 O O . ALA A 1 226 ? 7.117 18.625 16.469 1 98.81 226 ALA A O 1
ATOM 1785 N N . LEU A 1 227 ? 8.43 17.656 14.953 1 98.62 227 LEU A N 1
ATOM 1786 C CA . LEU A 1 227 ? 8.727 16.5 15.789 1 98.62 227 LEU A CA 1
ATOM 1787 C C . LEU A 1 227 ? 9.594 16.891 16.984 1 98.62 227 LEU A C 1
ATOM 1789 O O . LEU A 1 227 ? 9.32 16.484 18.109 1 98.62 227 LEU A O 1
ATOM 1793 N N . GLU A 1 228 ? 10.531 17.734 16.781 1 98 228 GLU A N 1
ATOM 1794 C CA . GLU A 1 228 ? 11.5 18.109 17.797 1 98 228 GLU A CA 1
ATOM 1795 C C . GLU A 1 228 ? 10.867 19.031 18.844 1 98 228 GLU A C 1
ATOM 1797 O O . GLU A 1 228 ? 11.164 18.922 20.031 1 98 228 GLU A O 1
ATOM 1802 N N . ASP A 1 229 ? 10.016 19.906 18.406 1 98.12 229 ASP A N 1
ATOM 1803 C CA . ASP A 1 229 ? 9.508 20.906 19.344 1 98.12 229 ASP A CA 1
ATOM 1804 C C . ASP A 1 229 ? 8.242 20.406 20.047 1 98.12 229 ASP A C 1
ATOM 1806 O O . ASP A 1 229 ? 7.648 21.125 20.844 1 98.12 229 ASP A O 1
ATOM 1810 N N . GLY A 1 230 ? 7.797 19.25 19.672 1 97.88 230 GLY A N 1
ATOM 1811 C CA . GLY A 1 230 ? 6.703 18.609 20.391 1 97.88 230 GLY A CA 1
ATOM 1812 C C . GLY A 1 230 ? 5.344 18.922 19.797 1 97.88 230 GLY A C 1
ATOM 1813 O O . GLY A 1 230 ? 4.324 18.422 20.281 1 97.88 230 GLY A O 1
ATOM 1814 N N . SER A 1 231 ? 5.281 19.609 18.703 1 98.12 231 SER A N 1
ATOM 1815 C CA . SER A 1 231 ? 4.02 20.062 18.125 1 98.12 231 SER A CA 1
ATOM 1816 C C . SER A 1 231 ? 3.229 18.891 17.547 1 98.12 231 SER A C 1
ATOM 1818 O O . SER A 1 231 ? 2.041 19.031 17.25 1 98.12 231 SER A O 1
ATOM 1820 N N . LEU A 1 232 ? 3.865 17.703 17.453 1 98.62 232 LEU A N 1
ATOM 1821 C CA . LEU A 1 232 ? 3.176 16.547 16.906 1 98.62 232 LEU A CA 1
ATOM 1822 C C . LEU A 1 232 ? 2.93 15.5 17.984 1 98.62 232 LEU A C 1
ATOM 1824 O O . LEU A 1 232 ? 2.498 14.383 17.688 1 98.62 232 LEU A O 1
ATOM 1828 N N . SER A 1 233 ? 3.123 15.891 19.234 1 97.81 233 SER A N 1
ATOM 1829 C CA . SER A 1 233 ? 3.105 14.914 20.312 1 97.81 233 SER A CA 1
ATOM 1830 C C . SER A 1 233 ? 1.702 14.359 20.531 1 97.81 233 SER A C 1
ATOM 1832 O O . SER A 1 233 ? 1.539 13.266 21.078 1 97.81 233 SER A O 1
ATOM 1834 N N . ASP A 1 234 ? 0.682 15.094 20.125 1 97.19 234 ASP A N 1
ATOM 1835 C CA . ASP A 1 234 ? -0.685 14.633 20.344 1 97.19 234 ASP A CA 1
ATOM 1836 C C . ASP A 1 234 ? -1.364 14.273 19.031 1 97.19 234 ASP A C 1
ATOM 1838 O O . ASP A 1 234 ? -2.592 14.195 18.953 1 97.19 234 ASP A O 1
ATOM 1842 N N . VAL A 1 235 ? -0.592 14.094 17.984 1 98.25 235 VAL A N 1
ATOM 1843 C CA . VAL A 1 235 ? -1.129 13.719 16.672 1 98.25 235 VAL A CA 1
ATOM 1844 C C . VAL A 1 235 ? -1.294 12.195 16.594 1 98.25 235 VAL A C 1
ATOM 1846 O O . VAL A 1 235 ? -0.345 11.453 16.859 1 98.25 235 VAL A O 1
ATOM 1849 N N . ARG A 1 236 ? -2.484 11.742 16.234 1 97.5 236 ARG A N 1
ATOM 1850 C CA . ARG A 1 236 ? -2.799 10.32 16.172 1 97.5 236 ARG A CA 1
ATOM 1851 C C . ARG A 1 236 ? -2.295 9.711 14.867 1 97.5 236 ARG A C 1
ATOM 1853 O O . ARG A 1 236 ? -1.801 8.578 14.852 1 97.5 236 ARG A O 1
ATOM 1860 N N . GLN A 1 237 ? -2.553 10.391 13.82 1 98.69 237 GLN A N 1
ATOM 1861 C CA . GLN A 1 237 ? -2.148 9.914 12.5 1 98.69 237 GLN A CA 1
ATOM 1862 C C . GLN A 1 237 ? -1.412 11 11.727 1 98.69 237 GLN A C 1
ATOM 1864 O O . GLN A 1 237 ? -1.901 12.125 11.602 1 98.69 237 GLN A O 1
ATOM 1869 N N . LEU A 1 238 ? -0.233 10.664 11.312 1 98.88 238 LEU A N 1
ATOM 1870 C CA . LEU A 1 238 ? 0.604 11.531 10.484 1 98.88 238 LEU A CA 1
ATOM 1871 C C . LEU A 1 238 ? 0.74 10.961 9.07 1 98.88 238 LEU A C 1
ATOM 1873 O O . LEU A 1 238 ? 1.228 9.844 8.891 1 98.88 238 LEU A O 1
ATOM 1877 N N . ALA A 1 239 ? 0.215 11.695 8.086 1 98.81 239 ALA A N 1
ATOM 1878 C CA . ALA A 1 239 ? 0.362 11.352 6.676 1 98.81 239 ALA A CA 1
ATOM 1879 C C . ALA A 1 239 ? 1.14 12.43 5.926 1 98.81 239 ALA A C 1
ATOM 1881 O O . ALA A 1 239 ? 0.829 13.625 6.039 1 98.81 239 ALA A O 1
ATOM 1882 N N . PHE A 1 240 ? 2.172 11.984 5.219 1 98.69 240 PHE A N 1
ATOM 1883 C CA . PHE A 1 240 ? 2.967 13 4.531 1 98.69 240 PHE A CA 1
ATOM 1884 C C . PHE A 1 240 ? 3.611 12.414 3.277 1 98.69 240 PHE A C 1
ATOM 1886 O O . PHE A 1 240 ? 3.803 11.203 3.176 1 98.69 240 PHE A O 1
ATOM 1893 N N . GLU A 1 241 ? 3.84 13.258 2.359 1 97.56 241 GLU A N 1
ATOM 1894 C CA . GLU A 1 241 ? 4.551 12.867 1.146 1 97.56 241 GLU A CA 1
ATOM 1895 C C . GLU A 1 241 ? 6.027 13.25 1.227 1 97.56 241 GLU A C 1
ATOM 1897 O O . GLU A 1 241 ? 6.371 14.32 1.727 1 97.56 241 GLU A O 1
ATOM 1902 N N . THR A 1 242 ? 6.891 12.414 0.793 1 96.81 242 THR A N 1
ATOM 1903 C CA . THR A 1 242 ? 8.297 12.758 0.639 1 96.81 242 THR A CA 1
ATOM 1904 C C . THR A 1 242 ? 8.617 13.109 -0.813 1 96.81 242 THR A C 1
ATOM 1906 O O . THR A 1 242 ? 8.227 12.383 -1.729 1 96.81 242 THR A O 1
ATOM 1909 N N . HIS A 1 243 ? 9.242 14.227 -0.983 1 94.56 243 HIS A N 1
ATOM 1910 C CA . HIS A 1 243 ? 9.867 14.633 -2.24 1 94.56 243 HIS A CA 1
ATOM 1911 C C . HIS A 1 243 ? 11.391 14.594 -2.139 1 94.56 243 HIS A C 1
ATOM 1913 O O . HIS A 1 243 ? 12.023 15.617 -1.914 1 94.56 243 HIS A O 1
ATOM 1919 N N . VAL A 1 244 ? 11.953 13.445 -2.383 1 93.69 244 VAL A N 1
ATOM 1920 C CA . VAL A 1 244 ? 13.344 13.18 -2.037 1 93.69 244 VAL A CA 1
ATOM 1921 C C . VAL A 1 244 ? 14.266 14.062 -2.883 1 93.69 244 VAL A C 1
ATOM 1923 O O . VAL A 1 244 ? 15.305 14.516 -2.408 1 93.69 244 VAL A O 1
ATOM 1926 N N . THR A 1 245 ? 13.883 14.281 -4.117 1 90.81 245 THR A N 1
ATOM 1927 C CA . THR A 1 245 ? 14.648 15.172 -4.984 1 90.81 245 THR A CA 1
ATOM 1928 C C . THR A 1 245 ? 13.789 15.672 -6.137 1 90.81 245 THR A C 1
ATOM 1930 O O . THR A 1 245 ? 12.758 15.07 -6.461 1 90.81 245 THR A O 1
ATOM 1933 N N . PHE A 1 246 ? 14.219 16.781 -6.598 1 89.19 246 PHE A N 1
ATOM 1934 C CA . PHE A 1 246 ? 13.531 17.344 -7.758 1 89.19 246 PHE A CA 1
ATOM 1935 C C . PHE A 1 246 ? 14.43 17.297 -8.992 1 89.19 246 PHE A C 1
ATOM 1937 O O . PHE A 1 246 ? 14 17.641 -10.094 1 89.19 246 PHE A O 1
ATOM 1944 N N . VAL A 1 247 ? 15.547 16.781 -8.773 1 86.06 247 VAL A N 1
ATOM 1945 C CA . VAL A 1 247 ? 16.469 16.719 -9.898 1 86.06 247 VAL A CA 1
ATOM 1946 C C . VAL A 1 247 ? 16.25 15.438 -10.695 1 86.06 247 VAL A C 1
ATOM 1948 O O . VAL A 1 247 ? 15.703 14.461 -10.164 1 86.06 247 VAL A O 1
ATOM 1951 N N . SER A 1 248 ? 16.766 15.531 -11.914 1 85.94 248 SER A N 1
ATOM 1952 C CA . SER A 1 248 ? 16.641 14.344 -12.758 1 85.94 248 SER A CA 1
ATOM 1953 C C . SER A 1 248 ? 17.609 13.258 -12.32 1 85.94 248 SER A C 1
ATOM 1955 O O . SER A 1 248 ? 18.688 13.555 -11.797 1 85.94 248 SER A O 1
ATOM 1957 N N . GLY A 1 249 ? 17.203 12.031 -12.453 1 88.94 249 GLY A N 1
ATOM 1958 C CA . GLY A 1 249 ? 18.094 10.922 -12.117 1 88.94 249 GLY A CA 1
ATOM 1959 C C . GLY A 1 249 ? 18 10.508 -10.664 1 88.94 249 GLY A C 1
ATOM 1960 O O . GLY A 1 249 ? 16.969 10.711 -10.016 1 88.94 249 GLY A O 1
ATOM 1961 N N . ASP A 1 250 ? 19.109 9.93 -10.172 1 94.81 250 ASP A N 1
ATOM 1962 C CA . ASP A 1 250 ? 19.125 9.383 -8.82 1 94.81 250 ASP A CA 1
ATOM 1963 C C . ASP A 1 250 ? 19.219 10.492 -7.773 1 94.81 250 ASP A C 1
ATOM 1965 O O . ASP A 1 250 ? 20.031 11.414 -7.906 1 94.81 250 ASP A O 1
ATOM 1969 N N . PRO A 1 251 ? 18.359 10.477 -6.738 1 96.94 251 PRO A N 1
ATOM 1970 C CA . PRO A 1 251 ? 18.672 11.297 -5.562 1 96.94 251 PRO A CA 1
ATOM 1971 C C . PRO A 1 251 ? 20.094 11.07 -5.051 1 96.94 251 PRO A C 1
ATOM 1973 O O . PRO A 1 251 ? 20.625 9.953 -5.152 1 96.94 251 PRO A O 1
ATOM 1976 N N . THR A 1 252 ? 20.719 12.086 -4.461 1 96.81 252 THR A N 1
ATOM 1977 C CA . THR A 1 252 ? 22.078 11.984 -3.961 1 96.81 252 THR A CA 1
ATOM 1978 C C . THR A 1 252 ? 22.125 11.18 -2.664 1 96.81 252 THR A C 1
ATOM 1980 O O . THR A 1 252 ? 21.078 10.914 -2.059 1 96.81 252 THR A O 1
ATOM 1983 N N . GLN A 1 253 ? 23.312 10.805 -2.258 1 96.88 253 GLN A N 1
ATOM 1984 C CA . GLN A 1 253 ? 23.484 10.156 -0.961 1 96.88 253 GLN A CA 1
ATOM 1985 C C . GLN A 1 253 ? 22.953 11.039 0.167 1 96.88 253 GLN A C 1
ATOM 1987 O O . GLN A 1 253 ? 22.297 10.539 1.091 1 96.88 253 GLN A O 1
ATOM 1992 N N . GLU A 1 254 ? 23.281 12.25 0.046 1 96.56 254 GLU A N 1
ATOM 1993 C CA . GLU A 1 254 ? 22.844 13.203 1.065 1 96.56 254 GLU A CA 1
ATOM 1994 C C . GLU A 1 254 ? 21.312 13.273 1.128 1 96.56 254 GLU A C 1
ATOM 1996 O O . GLU A 1 254 ? 20.75 13.414 2.209 1 96.56 254 GLU A O 1
ATOM 2001 N N . ASP A 1 255 ? 20.656 13.219 -0.004 1 97.25 255 ASP A N 1
ATOM 2002 C CA . ASP A 1 255 ? 19.188 13.211 -0.047 1 97.25 255 ASP A CA 1
ATOM 2003 C C . ASP A 1 255 ? 18.625 12.031 0.743 1 97.25 255 ASP A C 1
ATOM 2005 O O . ASP A 1 255 ? 17.734 12.203 1.574 1 97.25 255 ASP A O 1
ATOM 2009 N N . TYR A 1 256 ? 19.156 10.859 0.467 1 97.88 256 TYR A N 1
ATOM 2010 C CA . TYR A 1 256 ? 18.656 9.656 1.132 1 97.88 256 TYR A CA 1
ATOM 2011 C C . TYR A 1 256 ? 18.922 9.719 2.631 1 97.88 256 TYR A C 1
ATOM 2013 O O . TYR A 1 256 ? 18.062 9.344 3.436 1 97.88 256 TYR A O 1
ATOM 2021 N N . ILE A 1 257 ? 20.125 10.172 3.023 1 98.12 257 ILE A N 1
ATOM 2022 C CA . ILE A 1 257 ? 20.469 10.258 4.438 1 98.12 257 ILE A CA 1
ATOM 2023 C C . ILE A 1 257 ? 19.531 11.227 5.145 1 98.12 257 ILE A C 1
ATOM 2025 O O . ILE A 1 257 ? 19.047 10.945 6.246 1 98.12 257 ILE A O 1
ATOM 2029 N N . LYS A 1 258 ? 19.266 12.32 4.504 1 97.44 258 LYS A N 1
ATOM 2030 C CA . LYS A 1 258 ? 18.375 13.344 5.031 1 97.44 258 LYS A CA 1
ATOM 2031 C C . LYS A 1 258 ? 16.984 12.758 5.309 1 97.44 258 LYS A C 1
ATOM 2033 O O . LYS A 1 258 ? 16.469 12.891 6.418 1 97.44 258 LYS A O 1
ATOM 2038 N N . PHE A 1 259 ? 16.438 12.086 4.418 1 98.12 259 PHE A N 1
ATOM 2039 C CA . PHE A 1 259 ? 15.078 11.602 4.559 1 98.12 259 PHE A CA 1
ATOM 2040 C C . PHE A 1 259 ? 15.031 10.359 5.441 1 98.12 259 PHE A C 1
ATOM 2042 O O . PHE A 1 259 ? 14.047 10.125 6.137 1 98.12 259 PHE A O 1
ATOM 2049 N N . LEU A 1 260 ? 16.062 9.547 5.41 1 98.38 260 LEU A N 1
ATOM 2050 C CA . LEU A 1 260 ? 16.141 8.469 6.398 1 98.38 260 LEU A CA 1
ATOM 2051 C C . LEU A 1 260 ? 16.203 9.039 7.812 1 98.38 260 LEU A C 1
ATOM 2053 O O . LEU A 1 260 ? 15.664 8.445 8.742 1 98.38 260 LEU A O 1
ATOM 2057 N N . GLY A 1 261 ? 16.906 10.172 7.957 1 98.25 261 GLY A N 1
ATOM 2058 C CA . GLY A 1 261 ? 16.906 10.867 9.234 1 98.25 261 GLY A CA 1
ATOM 2059 C C . GLY A 1 261 ? 15.516 11.297 9.68 1 98.25 261 GLY A C 1
ATOM 2060 O O . GLY A 1 261 ? 15.156 11.141 10.852 1 98.25 261 GLY A O 1
ATOM 2061 N N . LEU A 1 262 ? 14.773 11.828 8.781 1 98.56 262 LEU A N 1
ATOM 2062 C CA . LEU A 1 262 ? 13.391 12.203 9.078 1 98.56 262 LEU A CA 1
ATOM 2063 C C . LEU A 1 262 ? 12.578 10.984 9.5 1 98.56 262 LEU A C 1
ATOM 2065 O O . LEU A 1 262 ? 11.875 11.016 10.508 1 98.56 262 LEU A O 1
ATOM 2069 N N . LEU A 1 263 ? 12.711 9.922 8.711 1 98.62 263 LEU A N 1
ATOM 2070 C CA . LEU A 1 263 ? 11.953 8.703 8.984 1 98.62 263 LEU A CA 1
ATOM 2071 C C . LEU A 1 263 ? 12.359 8.102 10.328 1 98.62 263 LEU A C 1
ATOM 2073 O O . LEU A 1 263 ? 11.516 7.555 11.047 1 98.62 263 LEU A O 1
ATOM 2077 N N . ARG A 1 264 ? 13.617 8.219 10.656 1 98.31 264 ARG A N 1
ATOM 2078 C CA . ARG A 1 264 ? 14.094 7.805 11.969 1 98.31 264 ARG A CA 1
ATOM 2079 C C . ARG A 1 264 ? 13.406 8.594 13.078 1 98.31 264 ARG A C 1
ATOM 2081 O O . ARG A 1 264 ? 12.984 8.031 14.086 1 98.31 264 ARG A O 1
ATOM 2088 N N . SER A 1 265 ? 13.344 9.875 12.891 1 98.44 265 SER A N 1
ATOM 2089 C CA . SER A 1 265 ? 12.695 10.734 13.875 1 98.44 265 SER A CA 1
ATOM 2090 C C . SER A 1 265 ? 11.211 10.414 14 1 98.44 265 SER A C 1
ATOM 2092 O O . SER A 1 265 ? 10.672 10.359 15.102 1 98.44 265 SER A O 1
ATOM 2094 N N . VAL A 1 266 ? 10.555 10.203 12.859 1 98.69 266 VAL A N 1
ATOM 2095 C CA . VAL A 1 266 ? 9.148 9.812 12.844 1 98.69 266 VAL A CA 1
ATOM 2096 C C . VAL A 1 266 ? 8.953 8.547 13.672 1 98.69 266 VAL A C 1
ATOM 2098 O O . VAL A 1 266 ? 8.062 8.484 14.523 1 98.69 266 VAL A O 1
ATOM 2101 N N . TYR A 1 267 ? 9.766 7.594 13.445 1 98.31 267 TYR A N 1
ATOM 2102 C CA . TYR A 1 267 ? 9.734 6.344 14.195 1 98.31 267 TYR A CA 1
ATOM 2103 C C . TYR A 1 267 ? 9.984 6.586 15.68 1 98.31 267 TYR A C 1
ATOM 2105 O O . TYR A 1 267 ? 9.281 6.035 16.531 1 98.31 267 TYR A O 1
ATOM 2113 N N . HIS A 1 268 ? 10.938 7.387 15.992 1 97.69 268 HIS A N 1
ATOM 2114 C CA . HIS A 1 268 ? 11.328 7.676 17.375 1 97.69 268 HIS A CA 1
ATOM 2115 C C . HIS A 1 268 ? 10.18 8.297 18.156 1 97.69 268 HIS A C 1
ATOM 2117 O O . HIS A 1 268 ? 10.031 8.062 19.359 1 97.69 268 HIS A O 1
ATOM 2123 N N . HIS A 1 269 ? 9.367 9.031 17.516 1 98.12 269 HIS A N 1
ATOM 2124 C CA . HIS A 1 269 ? 8.289 9.75 18.172 1 98.12 269 HIS A CA 1
ATOM 2125 C C . HIS A 1 269 ? 7.008 8.922 18.203 1 98.12 269 HIS A C 1
ATOM 2127 O O . HIS A 1 269 ? 5.926 9.445 18.484 1 98.12 269 HIS A O 1
ATOM 2133 N N . GLY A 1 270 ? 7.094 7.703 17.812 1 97.94 270 GLY A N 1
ATOM 2134 C CA . GLY A 1 270 ? 6.012 6.762 18.062 1 97.94 270 GLY A CA 1
ATOM 2135 C C . GLY A 1 270 ? 5.176 6.484 16.828 1 97.94 270 GLY A C 1
ATOM 2136 O O . GLY A 1 270 ? 4.266 5.656 16.859 1 97.94 270 GLY A O 1
ATOM 2137 N N . PHE A 1 271 ? 5.516 7.125 15.719 1 98.62 271 PHE A N 1
ATOM 2138 C CA . PHE A 1 271 ? 4.758 6.906 14.492 1 98.62 271 PHE A CA 1
ATOM 2139 C C . PHE A 1 271 ? 5.238 5.652 13.773 1 98.62 271 PHE A C 1
ATOM 2141 O O . PHE A 1 271 ? 6.441 5.406 13.68 1 98.62 271 PHE A O 1
ATOM 2148 N N . ARG A 1 272 ? 4.285 4.816 13.297 1 98.56 272 ARG A N 1
ATOM 2149 C CA . ARG A 1 272 ? 4.566 3.586 12.562 1 98.56 272 ARG A CA 1
ATOM 2150 C C . ARG A 1 272 ? 3.834 3.566 11.227 1 98.56 272 ARG A C 1
ATOM 2152 O O . ARG A 1 272 ? 2.633 3.836 11.172 1 98.56 272 ARG A O 1
ATOM 2159 N N . ILE A 1 273 ? 4.566 3.234 10.195 1 98.69 273 ILE A N 1
ATOM 2160 C CA . ILE A 1 273 ? 4.004 3.162 8.852 1 98.69 273 ILE A CA 1
ATOM 2161 C C . ILE A 1 273 ? 3.053 1.971 8.758 1 98.69 273 ILE A C 1
ATOM 2163 O O . ILE A 1 273 ? 3.43 0.841 9.078 1 98.69 273 ILE A O 1
ATOM 2167 N N . TYR A 1 274 ? 1.774 2.197 8.328 1 98.25 274 TYR A N 1
ATOM 2168 C CA . TYR A 1 274 ? 0.9 1.063 8.047 1 98.25 274 TYR A CA 1
ATOM 2169 C C . TYR A 1 274 ? 0.639 0.933 6.551 1 98.25 274 TYR A C 1
ATOM 2171 O O . TYR A 1 274 ? 0.176 -0.111 6.082 1 98.25 274 TYR A O 1
ATOM 2179 N N . LEU A 1 275 ? 1.015 2.006 5.852 1 97.38 275 LEU A N 1
ATOM 2180 C CA . LEU A 1 275 ? 0.756 1.982 4.418 1 97.38 275 LEU A CA 1
ATOM 2181 C C . LEU A 1 275 ? 1.552 3.07 3.705 1 97.38 275 LEU A C 1
ATOM 2183 O O . LEU A 1 275 ? 1.727 4.168 4.238 1 97.38 275 LEU A O 1
ATOM 2187 N N . THR A 1 276 ? 2.027 2.746 2.482 1 97.12 276 THR A N 1
ATOM 2188 C CA . THR A 1 276 ? 2.682 3.73 1.629 1 97.12 276 THR A CA 1
ATOM 2189 C C . THR A 1 276 ? 2.188 3.611 0.19 1 97.12 276 THR A C 1
ATOM 2191 O O . THR A 1 276 ? 2.025 2.504 -0.327 1 97.12 276 THR A O 1
ATOM 2194 N N . HIS A 1 277 ? 1.886 4.77 -0.385 1 94.25 277 HIS A N 1
ATOM 2195 C CA . HIS A 1 277 ? 1.626 4.828 -1.819 1 94.25 277 HIS A CA 1
ATOM 2196 C C . HIS A 1 277 ? 2.824 5.395 -2.572 1 94.25 277 HIS A C 1
ATOM 2198 O O . HIS A 1 277 ? 3.256 6.516 -2.305 1 94.25 277 HIS A O 1
ATOM 2204 N N . ARG A 1 278 ? 3.314 4.566 -3.49 1 91.94 278 ARG A N 1
ATOM 2205 C CA . ARG A 1 278 ? 4.352 5.047 -4.398 1 91.94 278 ARG A CA 1
ATOM 2206 C C . ARG A 1 278 ? 3.754 5.883 -5.52 1 91.94 278 ARG A C 1
ATOM 2208 O O . ARG A 1 278 ? 2.877 5.418 -6.25 1 91.94 278 ARG A O 1
ATOM 2215 N N . ASN A 1 279 ? 4.188 7.094 -5.66 1 87.38 279 ASN A N 1
ATOM 2216 C CA . ASN A 1 279 ? 3.74 7.91 -6.781 1 87.38 279 ASN A CA 1
ATOM 2217 C C . ASN A 1 279 ? 4.672 7.777 -7.984 1 87.38 279 ASN A C 1
ATOM 2219 O O . ASN A 1 279 ? 5.492 8.656 -8.242 1 87.38 279 ASN A O 1
ATOM 2223 N N . TYR A 1 280 ? 4.484 6.758 -8.773 1 82.25 280 TYR A N 1
ATOM 2224 C CA . TYR A 1 280 ? 5.438 6.457 -9.836 1 82.25 280 TYR A CA 1
ATOM 2225 C C . TYR A 1 280 ? 5.004 7.102 -11.148 1 82.25 280 TYR A C 1
ATOM 2227 O O . TYR A 1 280 ? 5.805 7.223 -12.078 1 82.25 280 TYR A O 1
ATOM 2235 N N . VAL A 1 281 ? 3.797 7.512 -11.273 1 75.81 281 VAL A N 1
ATOM 2236 C CA . VAL A 1 281 ? 3.281 8.031 -12.539 1 75.81 281 VAL A CA 1
ATOM 2237 C C . VAL A 1 281 ? 4.043 9.289 -12.93 1 75.81 281 VAL A C 1
ATOM 2239 O O . VAL A 1 281 ? 4.434 9.461 -14.086 1 75.81 281 VAL A O 1
ATOM 2242 N N . TRP A 1 282 ? 4.422 10.07 -11.938 1 75.62 282 TRP A N 1
ATOM 2243 C CA . TRP A 1 282 ? 5 11.352 -12.32 1 75.62 282 TRP A CA 1
ATOM 2244 C C . TRP A 1 282 ? 6.43 11.484 -11.797 1 75.62 282 TRP A C 1
ATOM 2246 O O . TRP A 1 282 ? 7.137 12.438 -12.141 1 75.62 282 TRP A O 1
ATOM 2256 N N . SER A 1 283 ? 6.871 10.477 -11.016 1 85.81 283 SER A N 1
ATOM 2257 C CA . SER A 1 283 ? 8.125 10.75 -10.328 1 85.81 283 SER A CA 1
ATOM 2258 C C . SER A 1 283 ? 9.102 9.586 -10.477 1 85.81 283 SER A C 1
ATOM 2260 O O . SER A 1 283 ? 10.133 9.547 -9.805 1 85.81 283 SER A O 1
ATOM 2262 N N . SER A 1 284 ? 8.773 8.695 -11.32 1 89.88 284 SER A N 1
ATOM 2263 C CA . SER A 1 284 ? 9.656 7.535 -11.445 1 89.88 284 SER A CA 1
ATOM 2264 C C . SER A 1 284 ? 10.953 7.898 -12.164 1 89.88 284 SER A C 1
ATOM 2266 O O . SER A 1 284 ? 11 8.867 -12.922 1 89.88 284 SER A O 1
ATOM 2268 N N . PHE A 1 285 ? 12.055 7.191 -11.867 1 92.94 285 PHE A N 1
ATOM 2269 C CA . PHE A 1 285 ? 13.344 7.359 -12.523 1 92.94 285 PHE A CA 1
ATOM 2270 C C . PHE A 1 285 ? 14.055 6.02 -12.688 1 92.94 285 PHE A C 1
ATOM 2272 O O . PHE A 1 285 ? 13.867 5.113 -11.875 1 92.94 285 PHE A O 1
ATOM 2279 N N . ASP A 1 286 ? 14.82 5.91 -13.742 1 93.25 286 ASP A N 1
ATOM 2280 C CA . ASP A 1 286 ? 15.711 4.766 -13.922 1 93.25 286 ASP A CA 1
ATOM 2281 C C . ASP A 1 286 ? 16.953 4.891 -13.031 1 93.25 286 ASP A C 1
ATOM 2283 O O . ASP A 1 286 ? 17.703 5.859 -13.141 1 93.25 286 ASP A O 1
ATOM 2287 N N . SER A 1 287 ? 17.109 3.904 -12.234 1 94.94 287 SER A N 1
ATOM 2288 C CA . SER A 1 287 ? 18.266 3.967 -11.344 1 94.94 287 SER A CA 1
ATOM 2289 C C . SER A 1 287 ? 19.562 3.713 -12.094 1 94.94 287 SER A C 1
ATOM 2291 O O . SER A 1 287 ? 19.672 2.734 -12.836 1 94.94 287 SER A O 1
ATOM 2293 N N . SER A 1 288 ? 20.531 4.578 -11.922 1 94.94 288 SER A N 1
ATOM 2294 C CA . SER A 1 288 ? 21.875 4.344 -12.438 1 94.94 288 SER A CA 1
ATOM 2295 C C . SER A 1 288 ? 22.688 3.473 -11.484 1 94.94 288 SER A C 1
ATOM 2297 O O . SER A 1 288 ? 23.719 2.928 -11.875 1 94.94 288 SER A O 1
ATOM 2299 N N . LEU A 1 289 ? 22.203 3.355 -10.234 1 94.12 289 LEU A N 1
ATOM 2300 C CA . LEU A 1 289 ? 22.875 2.596 -9.195 1 94.12 289 LEU A CA 1
ATOM 2301 C C . LEU A 1 289 ? 22.469 1.128 -9.234 1 94.12 289 LEU A C 1
ATOM 2303 O O . LEU A 1 289 ? 23.297 0.239 -9.039 1 94.12 289 LEU A O 1
ATOM 2307 N N . ASN A 1 290 ? 21.234 0.903 -9.422 1 91.62 290 ASN A N 1
ATOM 2308 C CA . ASN A 1 290 ? 20.656 -0.426 -9.586 1 91.62 290 ASN A CA 1
ATOM 2309 C C . ASN A 1 290 ? 20.141 -0.643 -11 1 91.62 290 ASN A C 1
ATOM 2311 O O . ASN A 1 290 ? 18.969 -0.385 -11.289 1 91.62 290 ASN A O 1
ATOM 2315 N N . LYS A 1 291 ? 20.969 -1.266 -11.781 1 89.06 291 LYS A N 1
ATOM 2316 C CA . LYS A 1 291 ? 20.672 -1.383 -13.203 1 89.06 291 LYS A CA 1
ATOM 2317 C C . LYS A 1 291 ? 19.391 -2.178 -13.43 1 89.06 291 LYS A C 1
ATOM 2319 O O . LYS A 1 291 ? 19.188 -3.234 -12.828 1 89.06 291 LYS A O 1
ATOM 2324 N N . GLY A 1 292 ? 18.531 -1.54 -14.219 1 87.94 292 GLY A N 1
ATOM 2325 C CA . GLY A 1 292 ? 17.312 -2.217 -14.586 1 87.94 292 GLY A CA 1
ATOM 2326 C C . GLY A 1 292 ? 16.156 -1.947 -13.625 1 87.94 292 GLY A C 1
ATOM 2327 O O . GLY A 1 292 ? 15.039 -2.402 -13.844 1 87.94 292 GLY A O 1
ATOM 2328 N N . LYS A 1 293 ? 16.5 -1.187 -12.602 1 92.38 293 LYS A N 1
ATOM 2329 C CA . LYS A 1 293 ? 15.469 -0.901 -11.602 1 92.38 293 LYS A CA 1
ATOM 2330 C C . LYS A 1 293 ? 14.961 0.534 -11.734 1 92.38 293 LYS A C 1
ATOM 2332 O O . LYS A 1 293 ? 15.727 1.437 -12.086 1 92.38 293 LYS A O 1
ATOM 2337 N N . LYS A 1 294 ? 13.688 0.646 -11.508 1 93.06 294 LYS A N 1
ATOM 2338 C CA . LYS A 1 294 ? 13.062 1.964 -11.406 1 93.06 294 LYS A CA 1
ATOM 2339 C C . LYS A 1 294 ? 12.555 2.223 -9.984 1 93.06 294 LYS A C 1
ATOM 2341 O O . LYS A 1 294 ? 12.055 1.312 -9.328 1 93.06 294 LYS A O 1
ATOM 2346 N N . TYR A 1 295 ? 12.711 3.441 -9.547 1 94.81 295 TYR A N 1
ATOM 2347 C CA . TYR A 1 295 ? 12.203 3.898 -8.258 1 94.81 295 TYR A CA 1
ATOM 2348 C C . TYR A 1 295 ? 11.352 5.152 -8.422 1 94.81 295 TYR A C 1
ATOM 2350 O O . TYR A 1 295 ? 11.273 5.719 -9.516 1 94.81 295 TYR A O 1
ATOM 2358 N N . ALA A 1 296 ? 10.648 5.496 -7.398 1 94.31 296 ALA A N 1
ATOM 2359 C CA . ALA A 1 296 ? 9.883 6.738 -7.383 1 94.31 296 ALA A CA 1
ATOM 2360 C C . ALA A 1 296 ? 10.531 7.77 -6.465 1 94.31 296 ALA A C 1
ATOM 2362 O O . ALA A 1 296 ? 11.094 7.418 -5.426 1 94.31 296 ALA A O 1
ATOM 2363 N N . LYS A 1 297 ? 10.352 9.031 -6.816 1 95.25 297 LYS A N 1
ATOM 2364 C CA . LYS A 1 297 ? 10.906 10.109 -6.008 1 95.25 297 LYS A CA 1
ATOM 2365 C C . LYS A 1 297 ? 9.922 10.562 -4.934 1 95.25 297 LYS A C 1
ATOM 2367 O O . LYS A 1 297 ? 10.312 11.195 -3.953 1 95.25 297 LYS A O 1
ATOM 2372 N N . CYS A 1 298 ? 8.648 10.266 -5.102 1 95.5 298 CYS A N 1
ATOM 2373 C CA . CYS A 1 298 ? 7.609 10.719 -4.188 1 95.5 298 CYS A CA 1
ATOM 2374 C C . CYS A 1 298 ? 6.84 9.539 -3.605 1 95.5 298 CYS A C 1
ATOM 2376 O O . CYS A 1 298 ? 6.469 8.617 -4.332 1 95.5 298 CYS A O 1
ATOM 2378 N N . HIS A 1 299 ? 6.652 9.562 -2.305 1 96.44 299 HIS A N 1
ATOM 2379 C CA . HIS A 1 299 ? 5.887 8.547 -1.583 1 96.44 299 HIS A CA 1
ATOM 2380 C C . HIS A 1 299 ? 4.934 9.188 -0.582 1 96.44 299 HIS A C 1
ATOM 2382 O O . HIS A 1 299 ? 5.32 10.086 0.167 1 96.44 299 HIS A O 1
ATOM 2388 N N . GLU A 1 300 ? 3.676 8.773 -0.637 1 97.12 300 GLU A N 1
ATOM 2389 C CA . GLU A 1 300 ? 2.713 9.141 0.398 1 97.12 300 GLU A CA 1
ATOM 2390 C C . GLU A 1 300 ? 2.717 8.117 1.536 1 97.12 300 GLU A C 1
ATOM 2392 O O . GLU A 1 300 ? 2.283 6.98 1.358 1 97.12 300 GLU A O 1
ATOM 2397 N N . ILE A 1 301 ? 3.189 8.586 2.646 1 98.44 301 ILE A N 1
ATOM 2398 C CA . ILE A 1 301 ? 3.391 7.711 3.795 1 98.44 301 ILE A CA 1
ATOM 2399 C C . ILE A 1 301 ? 2.273 7.93 4.812 1 98.44 301 ILE A C 1
ATOM 2401 O O . ILE A 1 301 ? 1.939 9.07 5.141 1 98.44 301 ILE A O 1
ATOM 2405 N N . HIS A 1 302 ? 1.668 6.844 5.266 1 98.81 302 HIS A N 1
ATOM 2406 C CA . HIS A 1 302 ? 0.609 6.871 6.27 1 98.81 302 HIS A CA 1
ATOM 2407 C C . HIS A 1 302 ? 1.051 6.188 7.559 1 98.81 302 HIS A C 1
ATOM 2409 O O . HIS A 1 302 ? 1.445 5.02 7.543 1 98.81 302 HIS A O 1
ATOM 2415 N N . THR A 1 303 ? 1 6.953 8.672 1 98.81 303 THR A N 1
ATOM 2416 C CA . THR A 1 303 ? 1.458 6.406 9.938 1 98.81 303 THR A CA 1
ATOM 2417 C C . THR A 1 303 ? 0.394 6.586 11.023 1 98.81 303 THR A C 1
ATOM 2419 O O . THR A 1 303 ? -0.483 7.441 10.898 1 98.81 303 THR A O 1
ATOM 2422 N N . VAL A 1 304 ? 0.434 5.75 12.008 1 98.56 304 VAL A N 1
ATOM 2423 C CA . VAL A 1 304 ? -0.336 5.906 13.234 1 98.56 304 VAL A CA 1
ATOM 2424 C C . VAL A 1 304 ? 0.611 6.051 14.43 1 98.56 304 VAL A C 1
ATOM 2426 O O . VAL A 1 304 ? 1.73 5.531 14.398 1 98.56 304 VAL A O 1
ATOM 2429 N N . ASN A 1 305 ? 0.178 6.805 15.406 1 98.06 305 ASN A N 1
ATOM 2430 C CA . ASN A 1 305 ? 0.945 7 16.641 1 98.06 305 ASN A CA 1
ATOM 2431 C C . ASN A 1 305 ? 0.635 5.922 17.672 1 98.06 305 ASN A C 1
ATOM 2433 O O . ASN A 1 305 ? -0.438 5.93 18.281 1 98.06 305 ASN A O 1
ATOM 2437 N N . ILE A 1 306 ? 1.559 5.051 17.953 1 96.62 306 ILE A N 1
ATOM 2438 C CA . ILE A 1 306 ? 1.311 3.887 18.797 1 96.62 306 ILE A CA 1
ATOM 2439 C C . ILE A 1 306 ? 1.252 4.32 20.266 1 96.62 306 ILE A C 1
ATOM 2441 O O . ILE A 1 306 ? 0.847 3.541 21.125 1 96.62 306 ILE A O 1
ATOM 2445 N N . ASN A 1 307 ? 1.637 5.543 20.531 1 95.5 307 ASN A N 1
ATOM 2446 C CA . ASN A 1 307 ? 1.579 6.062 21.891 1 95.5 307 ASN A CA 1
ATOM 2447 C C . ASN A 1 307 ? 0.195 6.613 22.234 1 95.5 307 ASN A C 1
ATOM 2449 O O . ASN A 1 307 ? -0.097 6.922 23.391 1 95.5 307 ASN A O 1
ATOM 2453 N N . LEU A 1 308 ? -0.649 6.809 21.219 1 94.19 308 LEU A N 1
ATOM 2454 C CA . LEU A 1 308 ? -1.967 7.402 21.422 1 94.19 308 LEU A CA 1
ATOM 2455 C C . LEU A 1 308 ? -3.068 6.414 21.062 1 94.19 308 LEU A C 1
ATOM 2457 O O . LEU A 1 308 ? -4.051 6.781 20.406 1 94.19 308 LEU A O 1
ATOM 2461 N N . LYS A 1 309 ? -3.033 5.246 21.484 1 91.5 309 LYS A N 1
ATOM 2462 C CA . LYS A 1 309 ? -4.047 4.227 21.234 1 91.5 309 LYS A CA 1
ATOM 2463 C C . LYS A 1 309 ? -5.297 4.477 22.078 1 91.5 309 LYS A C 1
ATOM 2465 O O . LYS A 1 309 ? -5.195 4.883 23.25 1 91.5 309 LYS A O 1
ATOM 2470 N N . ASN A 1 310 ? -6.387 4.195 21.359 1 87.75 310 ASN A N 1
ATOM 2471 C CA . ASN A 1 310 ? -7.629 4.289 22.125 1 87.75 310 ASN A CA 1
ATOM 2472 C C . ASN A 1 310 ? -7.773 3.139 23.109 1 87.75 310 ASN A C 1
ATOM 2474 O O . ASN A 1 310 ? -7.406 2.002 22.812 1 87.75 310 ASN A O 1
ATOM 2478 N N . GLY A 1 311 ? -8.008 3.441 24.438 1 73.94 311 GLY A N 1
ATOM 2479 C CA . GLY A 1 311 ? -8.242 2.41 25.438 1 73.94 311 GLY A CA 1
ATOM 2480 C C . GLY A 1 311 ? -9.609 1.755 25.297 1 73.94 311 GLY A C 1
ATOM 2481 O O . GLY A 1 311 ? -10.43 2.184 24.484 1 73.94 311 GLY A O 1
ATOM 2482 N N . GLU A 1 312 ? -9.664 0.514 25.922 1 58.78 312 GLU A N 1
ATOM 2483 C CA . GLU A 1 312 ? -10.922 -0.229 25.938 1 58.78 312 GLU A CA 1
ATOM 2484 C C . GLU A 1 312 ? -12.086 0.671 26.328 1 58.78 312 GLU A C 1
ATOM 2486 O O . GLU A 1 312 ? -13.188 0.538 25.781 1 58.78 312 GLU A O 1
ATOM 2491 N N . SER A 1 313 ? -11.938 1.517 27.234 1 46.31 313 SER A N 1
ATOM 2492 C CA . SER A 1 313 ? -12.992 2.381 27.75 1 46.31 313 SER A CA 1
ATOM 2493 C C . SER A 1 313 ? -13.438 3.398 26.703 1 46.31 313 SER A C 1
ATOM 2495 O O . SER A 1 313 ? -14.633 3.701 26.594 1 46.31 313 SER A O 1
ATOM 2497 N N . LYS A 1 314 ? -12.586 4.078 26.078 1 50.75 314 LYS A N 1
ATOM 2498 C CA . LYS A 1 314 ? -12.93 5.078 25.078 1 50.75 314 LYS A CA 1
ATOM 2499 C C . LYS A 1 314 ? -13.594 4.426 23.859 1 50.75 314 LYS A C 1
ATOM 2501 O O . LYS A 1 314 ? -14.367 5.074 23.156 1 50.75 314 LYS A O 1
ATOM 2506 N N . LEU A 1 315 ? -13.359 3.111 23.672 1 48.34 315 LEU A N 1
ATOM 2507 C CA . LEU A 1 315 ? -13.961 2.336 22.594 1 48.34 315 LEU A CA 1
ATOM 2508 C C . LEU A 1 315 ? -15.477 2.252 22.75 1 48.34 315 LEU A C 1
ATOM 2510 O O . LEU A 1 315 ? -16.219 2.262 21.766 1 48.34 315 LEU A O 1
ATOM 2514 N N . LEU A 1 316 ? -15.828 2.049 24.062 1 42.69 316 LEU A N 1
ATOM 2515 C CA . LEU A 1 316 ? -17.234 1.885 24.422 1 42.69 316 LEU A CA 1
ATOM 2516 C C . LEU A 1 316 ? -17.938 3.236 24.5 1 42.69 316 LEU A C 1
ATOM 2518 O O . LEU A 1 316 ? -19.141 3.328 24.25 1 42.69 316 LEU A O 1
ATOM 2522 N N . THR A 1 317 ? -17.25 4.098 25.031 1 41.09 317 THR A N 1
ATOM 2523 C CA . THR A 1 317 ? -17.953 5.352 25.297 1 41.09 317 THR A CA 1
ATOM 2524 C C . THR A 1 317 ? -18.219 6.113 24 1 41.09 317 THR A C 1
ATOM 2526 O O . THR A 1 317 ? -19.016 7.047 23.984 1 41.09 317 THR A O 1
ATOM 2529 N N . SER A 1 318 ? -17.391 5.941 23.078 1 41 318 SER A N 1
ATOM 2530 C CA . SER A 1 318 ? -17.641 6.773 21.906 1 41 318 SER A CA 1
ATOM 2531 C C . SER A 1 318 ? -19.016 6.492 21.312 1 41 318 SER A C 1
ATOM 2533 O O . SER A 1 318 ? -19.594 7.348 20.656 1 41 318 SER A O 1
ATOM 2535 N N . PHE A 1 319 ? -19.438 5.215 21.438 1 38.22 319 PHE A N 1
ATOM 2536 C CA . PHE A 1 319 ? -20.781 4.965 20.906 1 38.22 319 PHE A CA 1
ATOM 2537 C C . PHE A 1 319 ? -21.844 5.617 21.781 1 38.22 319 PHE A C 1
ATOM 2539 O O . PHE A 1 319 ? -22.906 5.996 21.297 1 38.22 319 PHE A O 1
ATOM 2546 N N . ARG A 1 320 ? -21.75 5.293 23.156 1 34.81 320 ARG A N 1
ATOM 2547 C CA . ARG A 1 320 ? -22.859 5.75 23.984 1 34.81 320 ARG A CA 1
ATOM 2548 C C . ARG A 1 320 ? -22.828 7.266 24.141 1 34.81 320 ARG A C 1
ATOM 2550 O O . ARG A 1 320 ? -23.875 7.914 24.109 1 34.81 320 ARG A O 1
ATOM 2557 N N . ASN A 1 321 ? -21.844 7.648 25.062 1 33.41 321 ASN A N 1
ATOM 2558 C CA . ASN A 1 321 ? -21.828 9.062 25.438 1 33.41 321 ASN A CA 1
ATOM 2559 C C . ASN A 1 321 ? -21.188 9.922 24.359 1 33.41 321 ASN A C 1
ATOM 2561 O O . ASN A 1 321 ? -19.984 9.805 24.094 1 33.41 321 ASN A O 1
ATOM 2565 N N . ASN A 1 322 ? -21.656 10.148 23.25 1 37.62 322 ASN A N 1
ATOM 2566 C CA . ASN A 1 322 ? -21.422 11.266 22.344 1 37.62 322 ASN A CA 1
ATOM 2567 C C . ASN A 1 322 ? -20.734 12.43 23.047 1 37.62 322 ASN A C 1
ATOM 2569 O O . ASN A 1 322 ? -21.406 13.352 23.531 1 37.62 322 ASN A O 1
ATOM 2573 N N . SER A 1 323 ? -19.938 12.242 23.844 1 41.06 323 SER A N 1
ATOM 2574 C CA . SER A 1 323 ? -19.281 13.445 24.344 1 41.06 323 SER A CA 1
ATOM 2575 C C . SER A 1 323 ? -18.812 14.336 23.203 1 41.06 323 SER A C 1
ATOM 2577 O O . SER A 1 323 ? -17.641 14.305 22.828 1 41.06 323 SER A O 1
ATOM 2579 N N . PHE A 1 324 ? -19.547 14.195 22.094 1 49.12 324 PHE A N 1
ATOM 2580 C CA . PHE A 1 324 ? -19.469 15.266 21.109 1 49.12 324 PHE A CA 1
ATOM 2581 C C . PHE A 1 324 ? -19.406 16.625 21.797 1 49.12 324 PHE A C 1
ATOM 2583 O O . PHE A 1 324 ? -20.016 16.828 22.859 1 49.12 324 PHE A O 1
ATOM 2590 N N . ALA A 1 325 ? -18.219 17.219 21.547 1 56.44 325 ALA A N 1
ATOM 2591 C CA . ALA A 1 325 ? -18.344 18.625 21.922 1 56.44 325 ALA A CA 1
ATOM 2592 C C . ALA A 1 325 ? -19.797 19.094 21.875 1 56.44 325 ALA A C 1
ATOM 2594 O O . ALA A 1 325 ? -20.531 18.75 20.938 1 56.44 325 ALA A O 1
ATOM 2595 N N . SER A 1 326 ? -20.203 19.469 23.016 1 68.69 326 SER A N 1
ATOM 2596 C CA . SER A 1 326 ? -21.562 20.031 23.031 1 68.69 326 SER A CA 1
ATOM 2597 C C . SER A 1 326 ? -21.781 20.953 21.828 1 68.69 326 SER A C 1
ATOM 2599 O O . SER A 1 326 ? -20.812 21.469 21.25 1 68.69 326 SER A O 1
ATOM 2601 N N . GLU A 1 327 ? -22.891 20.844 21.281 1 77.25 327 GLU A N 1
ATOM 2602 C CA . GLU A 1 327 ? -23.25 21.766 20.219 1 77.25 327 GLU A CA 1
ATOM 2603 C C . GLU A 1 327 ? -22.797 23.188 20.547 1 77.25 327 GLU A C 1
ATOM 2605 O O . GLU A 1 327 ? -22.344 23.922 19.656 1 77.25 327 GLU A O 1
ATOM 2610 N N . ALA A 1 328 ? -22.828 23.469 21.797 1 80.12 328 ALA A N 1
ATOM 2611 C CA . ALA A 1 328 ? -22.391 24.797 22.234 1 80.12 328 ALA A CA 1
ATOM 2612 C C . ALA A 1 328 ? -20.891 24.984 22.047 1 80.12 328 ALA A C 1
ATOM 2614 O O . ALA A 1 328 ? -20.438 26.031 21.594 1 80.12 328 ALA A O 1
ATOM 2615 N N . SER A 1 329 ? -20.188 23.969 22.344 1 82.38 329 SER A N 1
ATOM 2616 C CA . SER A 1 329 ? -18.734 24.047 22.188 1 82.38 329 SER A CA 1
ATOM 2617 C C . SER A 1 329 ? -18.328 24.125 20.719 1 82.38 329 SER A C 1
ATOM 2619 O O . SER A 1 329 ? -17.422 24.875 20.375 1 82.38 329 SER A O 1
ATOM 2621 N N . ARG A 1 330 ? -19.078 23.438 19.938 1 85.19 330 ARG A N 1
ATOM 2622 C CA . ARG A 1 330 ? -18.797 23.453 18.516 1 85.19 330 ARG A CA 1
ATOM 2623 C C . ARG A 1 330 ? -19.109 24.812 17.906 1 85.19 330 ARG A C 1
ATOM 2625 O O . ARG A 1 330 ? -18.344 25.312 17.062 1 85.19 330 ARG A O 1
ATOM 2632 N N . THR A 1 331 ? -20.141 25.391 18.344 1 88.56 331 THR A N 1
ATOM 2633 C CA . THR A 1 331 ? -20.516 26.719 17.875 1 88.56 331 THR A CA 1
ATOM 2634 C C . THR A 1 331 ? -19.5 27.766 18.312 1 88.56 331 THR A C 1
ATOM 2636 O O . THR A 1 331 ? -19.141 28.656 17.531 1 88.56 331 THR A O 1
ATOM 2639 N N . ALA A 1 332 ? -19.125 27.625 19.547 1 90.75 332 ALA A N 1
ATOM 2640 C CA . ALA A 1 332 ? -18.141 28.562 20.062 1 90.75 332 ALA A CA 1
ATOM 2641 C C . ALA A 1 332 ? -16.828 28.469 19.266 1 90.75 332 ALA A C 1
ATOM 2643 O O . ALA A 1 332 ? -16.219 29.5 18.938 1 90.75 332 ALA A O 1
ATOM 2644 N N . GLU A 1 333 ? -16.422 27.281 19.031 1 90.25 333 GLU A N 1
ATOM 2645 C CA . GLU A 1 333 ? -15.219 27.078 18.234 1 90.25 333 GLU A CA 1
ATOM 2646 C C . GLU A 1 333 ? -15.375 27.656 16.844 1 90.25 333 GLU A C 1
ATOM 2648 O O . GLU A 1 333 ? -14.453 28.281 16.312 1 90.25 333 GLU A O 1
ATOM 2653 N N . HIS A 1 334 ? -16.484 27.422 16.266 1 92.44 334 HIS A N 1
ATOM 2654 C CA . HIS A 1 334 ? -16.75 27.938 14.922 1 92.44 334 HIS A CA 1
ATOM 2655 C C . HIS A 1 334 ? -16.703 29.453 14.906 1 92.44 334 HIS A C 1
ATOM 2657 O O . HIS A 1 334 ? -16.109 30.047 13.992 1 92.44 334 HIS A O 1
ATOM 2663 N N . ASP A 1 335 ? -17.328 30.031 15.859 1 94.44 335 ASP A N 1
ATOM 2664 C CA . ASP A 1 335 ? -17.344 31.484 15.938 1 94.44 335 ASP A CA 1
ATOM 2665 C C . ASP A 1 335 ? -15.93 32.062 16.078 1 94.44 335 ASP A C 1
ATOM 2667 O O . ASP A 1 335 ? -15.586 33.062 15.453 1 94.44 335 ASP A O 1
ATOM 2671 N N . LEU A 1 336 ? -15.242 31.391 16.891 1 95.06 336 LEU A N 1
ATOM 2672 C CA . LEU A 1 336 ? -13.852 31.812 17.078 1 95.06 336 LEU A CA 1
ATOM 2673 C C . LEU A 1 336 ? -13.07 31.703 15.773 1 95.06 336 LEU A C 1
ATOM 2675 O O . LEU A 1 336 ? -12.375 32.656 15.391 1 95.06 336 LEU A O 1
ATOM 2679 N N . GLN A 1 337 ? -13.148 30.625 15.109 1 95.94 337 GLN A N 1
ATOM 2680 C CA . GLN A 1 337 ? -12.398 30.406 13.875 1 95.94 337 GLN A CA 1
ATOM 2681 C C . GLN A 1 337 ? -12.883 31.344 12.766 1 95.94 337 GLN A C 1
ATOM 2683 O O . GLN A 1 337 ? -12.086 31.781 11.93 1 95.94 337 GLN A O 1
ATOM 2688 N N . ALA A 1 338 ? -14.148 31.641 12.773 1 96.06 338 ALA A N 1
ATOM 2689 C CA . ALA A 1 338 ? -14.688 32.594 11.797 1 96.06 338 ALA A CA 1
ATOM 2690 C C . ALA A 1 338 ? -14.055 33.969 11.977 1 96.06 338 ALA A C 1
ATOM 2692 O O . ALA A 1 338 ? -13.742 34.625 10.992 1 96.06 338 ALA A O 1
ATOM 2693 N N . LYS A 1 339 ? -13.938 34.312 13.203 1 96.88 339 LYS A N 1
ATOM 2694 C CA . LYS A 1 339 ? -13.289 35.594 13.492 1 96.88 339 LYS A CA 1
ATOM 2695 C C . LYS A 1 339 ? -11.844 35.594 13.023 1 96.88 339 LYS A C 1
ATOM 2697 O O . LYS A 1 339 ? -11.375 36.562 12.43 1 96.88 339 LYS A O 1
ATOM 2702 N N . ILE A 1 340 ? -11.148 34.562 13.312 1 96.88 340 ILE A N 1
ATOM 2703 C CA . ILE A 1 340 ? -9.75 34.438 12.914 1 96.88 340 ILE A CA 1
ATOM 2704 C C . ILE A 1 340 ? -9.641 34.469 11.391 1 96.88 340 ILE A C 1
ATOM 2706 O O . ILE A 1 340 ? -8.773 35.156 10.836 1 96.88 340 ILE A O 1
ATOM 2710 N N . ILE A 1 341 ? -10.492 33.781 10.664 1 97.06 341 ILE A N 1
ATOM 2711 C CA . ILE A 1 341 ? -10.5 33.719 9.203 1 97.06 341 ILE A CA 1
ATOM 2712 C C . ILE A 1 341 ? -10.695 35.125 8.641 1 97.06 341 ILE A C 1
ATOM 2714 O O . ILE A 1 341 ? -10.055 35.5 7.656 1 97.06 341 ILE A O 1
ATOM 2718 N N . ALA A 1 342 ? -11.609 35.906 9.266 1 96.62 342 ALA A N 1
ATOM 2719 C CA . ALA A 1 342 ? -11.852 37.281 8.828 1 96.62 342 ALA A CA 1
ATOM 2720 C C . ALA A 1 342 ? -10.602 38.125 8.969 1 96.62 342 ALA A C 1
ATOM 2722 O O . ALA A 1 342 ? -10.289 38.938 8.086 1 96.62 342 ALA A O 1
ATOM 2723 N N . GLU A 1 343 ? -9.969 37.938 10.039 1 96.75 343 GLU A N 1
ATOM 2724 C CA . GLU A 1 343 ? -8.727 38.656 10.266 1 96.75 343 GLU A CA 1
ATOM 2725 C C . GLU A 1 343 ? -7.656 38.25 9.258 1 96.75 343 GLU A C 1
ATOM 2727 O O . GLU A 1 343 ? -6.934 39.125 8.727 1 96.75 343 GLU A O 1
ATOM 2732 N N . GLU A 1 344 ? -7.535 36.969 9.016 1 96.44 344 GLU A N 1
ATOM 2733 C CA . GLU A 1 344 ? -6.59 36.469 8.023 1 96.44 344 GLU A CA 1
ATOM 2734 C C . GLU A 1 344 ? -6.895 37.031 6.637 1 96.44 344 GLU A C 1
ATOM 2736 O O . GLU A 1 344 ? -5.98 37.344 5.871 1 96.44 344 GLU A O 1
ATOM 2741 N N . ALA A 1 345 ? -8.148 37.062 6.273 1 96.38 345 ALA A N 1
ATOM 2742 C CA . ALA A 1 345 ? -8.57 37.562 4.973 1 96.38 345 ALA A CA 1
ATOM 2743 C C . ALA A 1 345 ? -8.148 39.031 4.789 1 96.38 345 ALA A C 1
ATOM 2745 O O . ALA A 1 345 ? -7.684 39.406 3.713 1 96.38 345 ALA A O 1
ATOM 2746 N N . ALA A 1 346 ? -8.336 39.781 5.863 1 94.81 346 ALA A N 1
ATOM 2747 C CA . ALA A 1 346 ? -7.93 41.188 5.824 1 94.81 346 ALA A CA 1
ATOM 2748 C C . ALA A 1 346 ? -6.418 41.312 5.637 1 94.81 346 ALA A C 1
ATOM 2750 O O . ALA A 1 346 ? -5.953 42.125 4.828 1 94.81 346 ALA A O 1
ATOM 2751 N N . ALA A 1 347 ? -5.719 40.531 6.395 1 92.25 347 ALA A N 1
ATOM 2752 C CA . ALA A 1 347 ? -4.262 40.562 6.301 1 92.25 347 ALA A CA 1
ATOM 2753 C C . ALA A 1 347 ? -3.795 40.125 4.914 1 92.25 347 ALA A C 1
ATOM 2755 O O . ALA A 1 347 ? -2.832 40.656 4.371 1 92.25 347 ALA A O 1
ATOM 2756 N N . TYR A 1 348 ? -4.371 39.125 4.418 1 93.31 348 TYR A N 1
ATOM 2757 C CA . TYR A 1 348 ? -4.047 38.594 3.098 1 93.31 348 TYR A CA 1
ATOM 2758 C C . TYR A 1 348 ? -4.234 39.656 2.021 1 93.31 348 TYR A C 1
ATOM 2760 O O . TYR A 1 348 ? -3.379 39.812 1.147 1 93.31 348 TYR A O 1
ATOM 2768 N N . LYS A 1 349 ? -5.328 40.344 2.016 1 90.94 349 LYS A N 1
ATOM 2769 C CA . LYS A 1 349 ? -5.609 41.406 1.053 1 90.94 349 LYS A CA 1
ATOM 2770 C C . LYS A 1 349 ? -4.57 42.531 1.141 1 90.94 349 LYS A C 1
ATOM 2772 O O . LYS A 1 349 ? -4.16 43.062 0.119 1 90.94 349 LYS A O 1
ATOM 2777 N N . ALA A 1 350 ? -4.16 42.75 2.32 1 87.44 350 ALA A N 1
ATOM 2778 C CA . ALA A 1 350 ? -3.139 43.781 2.529 1 87.44 350 ALA A CA 1
ATOM 2779 C C . ALA A 1 350 ? -1.798 43.344 1.944 1 87.44 350 ALA A C 1
ATOM 2781 O O . ALA A 1 350 ? -1.055 44.156 1.401 1 87.44 350 ALA A O 1
ATOM 2782 N N . LEU A 1 351 ? -1.523 42.125 2.045 1 83.44 351 LEU A N 1
ATOM 2783 C CA . LEU A 1 351 ? -0.269 41.562 1.553 1 83.44 351 LEU A CA 1
ATOM 2784 C C . LEU A 1 351 ? -0.23 41.562 0.028 1 83.44 351 LEU A C 1
ATOM 2786 O O . LEU A 1 351 ? 0.815 41.844 -0.568 1 83.44 351 LEU A O 1
ATOM 2790 N N . ILE A 1 352 ? -1.257 41.188 -0.614 1 79.25 352 ILE A N 1
ATOM 2791 C CA . ILE A 1 352 ? -1.327 41.125 -2.07 1 79.25 352 ILE A CA 1
ATOM 2792 C C . ILE A 1 352 ? -1.208 42.531 -2.635 1 79.25 352 ILE A C 1
ATOM 2794 O O . ILE A 1 352 ? -0.58 42.75 -3.676 1 79.25 352 ILE A O 1
ATOM 2798 N N . LEU A 1 353 ? -1.831 43.469 -1.93 1 68 353 LEU A N 1
ATOM 2799 C CA . LEU A 1 353 ? -1.793 44.875 -2.355 1 68 353 LEU A CA 1
ATOM 2800 C C . LEU A 1 353 ? -0.373 45.406 -2.285 1 68 353 LEU A C 1
ATOM 2802 O O . LEU A 1 353 ? 0.019 46.25 -3.111 1 68 353 LEU A O 1
ATOM 2806 N N . GLN A 1 354 ? 0.312 45 -1.39 1 64.12 354 GLN A N 1
ATOM 2807 C CA . GLN A 1 354 ? 1.694 45.438 -1.272 1 64.12 354 GLN A CA 1
ATOM 2808 C C . GLN A 1 354 ? 2.562 44.844 -2.379 1 64.12 354 GLN A C 1
ATOM 2810 O O . GLN A 1 354 ? 3.523 45.5 -2.826 1 64.12 354 GLN A O 1
ATOM 2815 N N . GLY A 1 355 ? 2.338 43.719 -2.834 1 59.19 355 GLY A N 1
ATOM 2816 C CA . GLY A 1 355 ? 3.135 43.094 -3.877 1 59.19 355 GLY A CA 1
ATOM 2817 C C . GLY A 1 355 ? 2.746 43.531 -5.273 1 59.19 355 GLY A C 1
ATOM 2818 O O . GLY A 1 355 ? 3.428 43.219 -6.25 1 59.19 355 GLY A O 1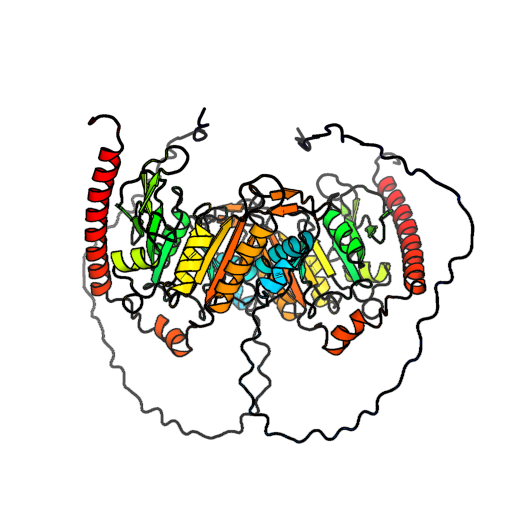
ATOM 2819 N N . SER A 1 356 ? 1.57 44.125 -5.453 1 53.38 356 SER A N 1
ATOM 2820 C CA . SER A 1 356 ? 1.212 44.625 -6.766 1 53.38 356 SER A CA 1
ATOM 2821 C C . SER A 1 356 ? 2.029 45.875 -7.113 1 53.38 356 SER A C 1
ATOM 2823 O O . SER A 1 356 ? 2.258 46.75 -6.258 1 53.38 356 SER A O 1
ATOM 2825 N N . PRO A 1 357 ? 2.814 45.875 -8.18 1 47.09 357 PRO A N 1
ATOM 2826 C CA . PRO A 1 357 ? 3.617 47 -8.617 1 47.09 357 PRO A CA 1
ATOM 2827 C C . PRO A 1 357 ? 2.842 48.312 -8.578 1 47.09 357 PRO A C 1
ATOM 2829 O O . PRO A 1 357 ? 3.432 49.406 -8.727 1 47.09 357 PRO A O 1
ATOM 2832 N N . GLY A 1 358 ? 1.605 48.5 -8.609 1 36.09 358 GLY A N 1
ATOM 2833 C CA . GLY A 1 358 ? 1.096 49.844 -8.906 1 36.09 358 GLY A CA 1
ATOM 2834 C C . GLY A 1 358 ? 1.433 50.844 -7.828 1 36.09 358 GLY A C 1
ATOM 2835 O O . GLY A 1 358 ? 1.282 52.062 -8.039 1 36.09 358 GLY A O 1
ATOM 2836 N N . GLN A 1 359 ? 1.236 50.594 -6.559 1 34.47 359 GLN A N 1
ATOM 2837 C CA . GLN A 1 359 ? 1.221 51.781 -5.715 1 34.47 359 GLN A CA 1
ATOM 2838 C C . GLN A 1 359 ? 2.629 52.344 -5.508 1 34.47 359 GLN A C 1
ATOM 2840 O O . GLN A 1 359 ? 2.826 53.281 -4.754 1 34.47 359 GLN A O 1
ATOM 2845 N N . VAL A 1 360 ? 3.682 51.812 -6.184 1 27.5 360 VAL A N 1
ATOM 2846 C CA . VAL A 1 360 ? 4.707 52.844 -6.273 1 27.5 360 VAL A CA 1
ATOM 2847 C C . VAL A 1 360 ? 4.492 53.656 -7.539 1 27.5 360 VAL A C 1
ATOM 2849 O O . VAL A 1 360 ? 4.125 53.125 -8.586 1 27.5 360 VAL A O 1
ATOM 2852 N N . MET B 1 1 ? 3.059 29.609 -22.953 1 16.78 1 MET B N 1
ATOM 2853 C CA . MET B 1 1 ? 1.872 28.781 -23.156 1 16.78 1 MET B CA 1
ATOM 2854 C C . MET B 1 1 ? 1.657 27.844 -21.953 1 16.78 1 MET B C 1
ATOM 2856 O O . MET B 1 1 ? 2.404 26.891 -21.781 1 16.78 1 MET B O 1
ATOM 2860 N N . ARG B 1 2 ? 1.262 28.344 -20.766 1 17.17 2 ARG B N 1
ATOM 2861 C CA . ARG B 1 2 ? 0.53 27.859 -19.609 1 17.17 2 ARG B CA 1
ATOM 2862 C C . ARG B 1 2 ? -0.76 27.156 -20.031 1 17.17 2 ARG B C 1
ATOM 2864 O O . ARG B 1 2 ? -1.687 27.797 -20.516 1 17.17 2 ARG B O 1
ATOM 2871 N N . ARG B 1 3 ? -0.543 25.875 -20.656 1 18.91 3 ARG B N 1
ATOM 2872 C CA . ARG B 1 3 ? -1.407 24.891 -21.281 1 18.91 3 ARG B CA 1
ATOM 2873 C C . ARG B 1 3 ? -2.553 24.5 -20.344 1 18.91 3 ARG B C 1
ATOM 2875 O O . ARG B 1 3 ? -2.322 23.984 -19.25 1 18.91 3 ARG B O 1
ATOM 2882 N N . CYS B 1 4 ? -3.639 25.203 -20.406 1 16.03 4 CYS B N 1
ATOM 2883 C CA . CYS B 1 4 ? -5.004 25.438 -19.953 1 16.03 4 CYS B CA 1
ATOM 2884 C C . CYS B 1 4 ? -5.816 24.156 -19.969 1 16.03 4 CYS B C 1
ATOM 2886 O O . CYS B 1 4 ? -5.465 23.203 -20.688 1 16.03 4 CYS B O 1
ATOM 2888 N N . LYS B 1 5 ? -6.688 24.078 -19.047 1 19.34 5 LYS B N 1
ATOM 2889 C CA . LYS B 1 5 ? -7.848 23.328 -18.594 1 19.34 5 LYS B CA 1
ATOM 2890 C C . LYS B 1 5 ? -8.688 22.828 -19.766 1 19.34 5 LYS B C 1
ATOM 2892 O O . LYS B 1 5 ? -9.07 23.609 -20.625 1 19.34 5 LYS B O 1
ATOM 2897 N N . CYS B 1 6 ? -8.375 21.547 -20.25 1 17.67 6 CYS B N 1
ATOM 2898 C CA . CYS B 1 6 ? -9.102 20.844 -21.297 1 17.67 6 CYS B CA 1
ATOM 2899 C C . CYS B 1 6 ? -10.609 21.016 -21.125 1 17.67 6 CYS B C 1
ATOM 2901 O O . CYS B 1 6 ? -11.117 20.922 -20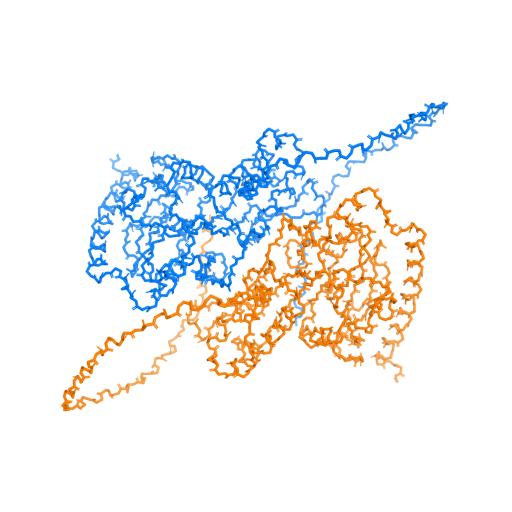.016 1 17.67 6 CYS B O 1
ATOM 2903 N N . VAL B 1 7 ? -11.312 21.562 -22.141 1 16.72 7 VAL B N 1
ATOM 2904 C CA . VAL B 1 7 ? -12.555 22.281 -22.406 1 16.72 7 VAL B CA 1
ATOM 2905 C C . VAL B 1 7 ? -13.734 21.312 -22.375 1 16.72 7 VAL B C 1
ATOM 2907 O O . VAL B 1 7 ? -14.867 21.703 -22.078 1 16.72 7 VAL B O 1
ATOM 2910 N N . CYS B 1 8 ? -13.391 20.016 -22.578 1 16.38 8 CYS B N 1
ATOM 2911 C CA . CYS B 1 8 ? -14.414 19.625 -23.547 1 16.38 8 CYS B CA 1
ATOM 2912 C C . CYS B 1 8 ? -15.812 19.891 -23 1 16.38 8 CYS B C 1
ATOM 2914 O O . CYS B 1 8 ? -15.984 20.078 -21.781 1 16.38 8 CYS B O 1
ATOM 2916 N N . ALA B 1 9 ? -16.703 19.094 -23.5 1 16.88 9 ALA B N 1
ATOM 2917 C CA . ALA B 1 9 ? -17.922 19.203 -24.297 1 16.88 9 ALA B CA 1
ATOM 2918 C C . ALA B 1 9 ? -19.141 19.422 -23.406 1 16.88 9 ALA B C 1
ATOM 2920 O O . ALA B 1 9 ? -19.078 19.203 -22.188 1 16.88 9 ALA B O 1
ATOM 2921 N N . LEU B 1 10 ? -20.141 18.719 -23.781 1 18.58 10 LEU B N 1
ATOM 2922 C CA . LEU B 1 10 ? -21.516 18.781 -24.234 1 18.58 10 LEU B CA 1
ATOM 2923 C C . LEU B 1 10 ? -22.484 18.75 -23.062 1 18.58 10 LEU B C 1
ATOM 2925 O O . LEU B 1 10 ? -22.422 17.859 -22.219 1 18.58 10 LEU B O 1
ATOM 2929 N N . LEU B 1 11 ? -23.078 19.812 -22.891 1 18.05 11 LEU B N 1
ATOM 2930 C CA . LEU B 1 11 ? -23.828 20.406 -21.781 1 18.05 11 LEU B CA 1
ATOM 2931 C C . LEU B 1 11 ? -25.062 19.562 -21.453 1 18.05 11 LEU B C 1
ATOM 2933 O O . LEU B 1 11 ? -25.359 19.344 -20.281 1 18.05 11 LEU B O 1
ATOM 2937 N N . SER B 1 12 ? -25.781 19.188 -22.531 1 18.11 12 SER B N 1
ATOM 2938 C CA . SER B 1 12 ? -27.078 19.844 -22.297 1 18.11 12 SER B CA 1
ATOM 2939 C C . SER B 1 12 ? -27.828 19.172 -21.156 1 18.11 12 SER B C 1
ATOM 2941 O O . SER B 1 12 ? -27.5 18.047 -20.75 1 18.11 12 SER B O 1
ATOM 2943 N N . PHE B 1 13 ? -29.125 19.547 -21.047 1 19.41 13 PHE B N 1
ATOM 2944 C CA . PHE B 1 13 ? -30.156 19.922 -20.094 1 19.41 13 PHE B CA 1
ATOM 2945 C C . PHE B 1 13 ? -30.922 18.688 -19.609 1 19.41 13 PHE B C 1
ATOM 2947 O O . PHE B 1 13 ? -31.906 18.297 -20.234 1 19.41 13 PHE B O 1
ATOM 2954 N N . VAL B 1 14 ? -30.281 17.578 -19.5 1 20.36 14 VAL B N 1
ATOM 2955 C CA . VAL B 1 14 ? -31.234 16.469 -19.391 1 20.36 14 VAL B CA 1
ATOM 2956 C C . VAL B 1 14 ? -32.219 16.734 -18.266 1 20.36 14 VAL B C 1
ATOM 2958 O O . VAL B 1 14 ? -31.828 16.766 -17.094 1 20.36 14 VAL B O 1
ATOM 2961 N N . GLY B 1 15 ? -33 17.703 -18.469 1 19.39 15 GLY B N 1
ATOM 2962 C CA . GLY B 1 15 ? -33.844 18.234 -17.406 1 19.39 15 GLY B CA 1
ATOM 2963 C C . GLY B 1 15 ? -34.375 17.172 -16.469 1 19.39 15 GLY B C 1
ATOM 2964 O O . GLY B 1 15 ? -34.344 15.984 -16.797 1 19.39 15 GLY B O 1
ATOM 2965 N N . LEU B 1 16 ? -34.656 17.625 -15.25 1 20.48 16 LEU B N 1
ATOM 2966 C CA . LEU B 1 16 ? -35.031 17.422 -13.859 1 20.48 16 LEU B CA 1
ATOM 2967 C C . LEU B 1 16 ? -36.406 16.75 -13.758 1 20.48 16 LEU B C 1
ATOM 2969 O O . LEU B 1 16 ? -37.406 17.281 -14.227 1 20.48 16 LEU B O 1
ATOM 2973 N N . GLY B 1 17 ? -36.531 15.602 -14.305 1 18.83 17 GLY B N 1
ATOM 2974 C CA . GLY B 1 17 ? -37.875 15.148 -14.109 1 18.83 17 GLY B CA 1
ATOM 2975 C C . GLY B 1 17 ? -38.438 15.469 -12.727 1 18.83 17 GLY B C 1
ATOM 2976 O O . GLY B 1 17 ? -37.719 15.281 -11.727 1 18.83 17 GLY B O 1
ATOM 2977 N N . THR B 1 18 ? -39.156 16.5 -12.492 1 20.69 18 THR B N 1
ATOM 2978 C CA . THR B 1 18 ? -39.75 17.281 -11.414 1 20.69 18 THR B CA 1
ATOM 2979 C C . THR B 1 18 ? -40.562 16.375 -10.484 1 20.69 18 THR B C 1
ATOM 2981 O O . THR B 1 18 ? -41.562 15.82 -10.883 1 20.69 18 THR B O 1
ATOM 2984 N N . VAL B 1 19 ? -40.125 15.258 -10.227 1 18.69 19 VAL B N 1
ATOM 2985 C CA . VAL B 1 19 ? -41.219 14.57 -9.508 1 18.69 19 VAL B CA 1
ATOM 2986 C C . VAL B 1 19 ? -41.625 15.391 -8.289 1 18.69 19 VAL B C 1
ATOM 2988 O O . VAL B 1 19 ? -40.781 15.758 -7.465 1 18.69 19 VAL B O 1
ATOM 2991 N N . ILE B 1 20 ? -42.688 16.141 -8.352 1 20.14 20 ILE B N 1
ATOM 2992 C CA . ILE B 1 20 ? -43.438 17.078 -7.508 1 20.14 20 ILE B CA 1
ATOM 2993 C C . ILE B 1 20 ? -43.969 16.344 -6.289 1 20.14 20 ILE B C 1
ATOM 2995 O O . ILE B 1 20 ? -44.844 15.477 -6.418 1 20.14 20 ILE B O 1
ATOM 2999 N N . LEU B 1 21 ? -43.219 15.688 -5.652 1 18.28 21 LEU B N 1
ATOM 3000 C CA . LEU B 1 21 ? -43.938 14.992 -4.586 1 18.28 21 LEU B CA 1
ATOM 3001 C C . LEU B 1 21 ? -44.625 15.984 -3.676 1 18.28 21 LEU B C 1
ATOM 3003 O O . LEU B 1 21 ? -44.031 16.969 -3.242 1 18.28 21 LEU B O 1
ATOM 3007 N N . LEU B 1 22 ? -45.906 16.031 -3.852 1 19.64 22 LEU B N 1
ATOM 3008 C CA . LEU B 1 22 ? -46.969 16.859 -3.275 1 19.64 22 LEU B CA 1
ATOM 3009 C C . LEU B 1 22 ? -47.125 16.594 -1.78 1 19.64 22 LEU B C 1
ATOM 3011 O O . LEU B 1 22 ? -47.312 15.453 -1.363 1 19.64 22 LEU B O 1
ATOM 3015 N N . LEU B 1 23 ? -46.281 17.188 -1.055 1 20.05 23 LEU B N 1
ATOM 3016 C CA . LEU B 1 23 ? -46.312 17.109 0.401 1 20.05 23 LEU B CA 1
ATOM 3017 C C . LEU B 1 23 ? -47.688 17.547 0.914 1 20.05 23 LEU B C 1
ATOM 3019 O O . LEU B 1 23 ? -48.156 18.656 0.614 1 20.05 23 LEU B O 1
ATOM 3023 N N . ARG B 1 24 ? -48.656 16.531 0.796 1 19.62 24 ARG B N 1
ATOM 3024 C CA . ARG B 1 24 ? -49.906 17.094 1.338 1 19.62 24 ARG B CA 1
ATOM 3025 C C . ARG B 1 24 ? -49.75 17.422 2.818 1 19.62 24 ARG B C 1
ATOM 3027 O O . ARG B 1 24 ? -49.062 16.719 3.551 1 19.62 24 ARG B O 1
ATOM 3034 N N . TYR B 1 25 ? -50.094 18.594 3.232 1 20.19 25 TYR B N 1
ATOM 3035 C CA . TYR B 1 25 ? -50.219 19.375 4.457 1 20.19 25 TYR B CA 1
ATOM 3036 C C . TYR B 1 25 ? -51.125 18.688 5.473 1 20.19 25 TYR B C 1
ATOM 3038 O O . TYR B 1 25 ? -51.281 19.156 6.602 1 20.19 25 TYR B O 1
ATOM 3046 N N . SER B 1 26 ? -51.219 17.203 5.609 1 19.52 26 SER B N 1
ATOM 3047 C CA . SER B 1 26 ? -52.406 17.203 6.453 1 19.52 26 SER B CA 1
ATOM 3048 C C . SER B 1 26 ? -52.062 17.625 7.883 1 19.52 26 SER B C 1
ATOM 3050 O O . SER B 1 26 ? -50.906 17.562 8.297 1 19.52 26 SER B O 1
ATOM 3052 N N . GLY B 1 27 ? -53.062 17.547 8.992 1 19.92 27 GLY B N 1
ATOM 3053 C CA . GLY B 1 27 ? -53.5 18.188 10.219 1 19.92 27 GLY B CA 1
ATOM 3054 C C . GLY B 1 27 ? -52.781 17.703 11.445 1 19.92 27 GLY B C 1
ATOM 3055 O O . GLY B 1 27 ? -52.156 18.5 12.156 1 19.92 27 GLY B O 1
ATOM 3056 N N . GLN B 1 28 ? -53.156 16.469 12.164 1 19.02 28 GLN B N 1
ATOM 3057 C CA . GLN B 1 28 ? -53.562 16.625 13.562 1 19.02 28 GLN B CA 1
ATOM 3058 C C . GLN B 1 28 ? -52.344 16.422 14.484 1 19.02 28 GLN B C 1
ATOM 3060 O O . GLN B 1 28 ? -51.25 16.078 14.023 1 19.02 28 GLN B O 1
ATOM 3065 N N . ASN B 1 29 ? -52.531 15.422 15.711 1 20.14 29 ASN B N 1
ATOM 3066 C CA . ASN B 1 29 ? -52.219 15.531 17.141 1 20.14 29 ASN B CA 1
ATOM 3067 C C . ASN B 1 29 ? -50.844 14.922 17.469 1 20.14 29 ASN B C 1
ATOM 3069 O O . ASN B 1 29 ? -50.375 14.039 16.75 1 20.14 29 ASN B O 1
ATOM 3073 N N . TRP B 1 30 ? -50.062 15.57 18.422 1 20.39 30 TRP B N 1
ATOM 3074 C CA . TRP B 1 30 ? -48.719 15.57 18.984 1 20.39 30 TRP B CA 1
ATOM 3075 C C . TRP B 1 30 ? -48.5 14.383 19.922 1 20.39 30 TRP B C 1
ATOM 3077 O O . TRP B 1 30 ? -49.188 14.273 20.953 1 20.39 30 TRP B O 1
ATOM 3087 N N . THR B 1 31 ? -48.594 13.117 19.5 1 19.58 31 THR B N 1
ATOM 3088 C CA . THR B 1 31 ? -48.719 12.125 20.562 1 19.58 31 THR B CA 1
ATOM 3089 C C . THR B 1 31 ? -47.438 12.07 21.406 1 19.58 31 THR B C 1
ATOM 3091 O O . THR B 1 31 ? -46.344 12.273 20.875 1 19.58 31 THR B O 1
ATOM 3094 N N . GLU B 1 32 ? -47.594 11.68 22.844 1 20.22 32 GLU B N 1
ATOM 3095 C CA . GLU B 1 32 ? -47 11.867 24.141 1 20.22 32 GLU B CA 1
ATOM 3096 C C . GLU B 1 32 ? -45.812 10.914 24.344 1 20.22 32 GLU B C 1
ATOM 3098 O O . GLU B 1 32 ? -45.812 9.781 23.859 1 20.22 32 GLU B O 1
ATOM 3103 N N . LEU B 1 33 ? -44.688 11.43 24.875 1 20.14 33 LEU B N 1
ATOM 3104 C CA . LEU B 1 33 ? -43.312 11.047 25.094 1 20.14 33 LEU B CA 1
ATOM 3105 C C . LEU B 1 33 ? -43.188 10.102 26.297 1 20.14 33 LEU B C 1
ATOM 3107 O O . LEU B 1 33 ? -43.531 10.469 27.422 1 20.14 33 LEU B O 1
ATOM 3111 N N . THR B 1 34 ? -43.625 8.773 26.25 1 20.38 34 THR B N 1
ATOM 3112 C CA . THR B 1 34 ? -43.625 8.109 27.562 1 20.38 34 THR B CA 1
ATOM 3113 C C . THR B 1 34 ? -42.219 7.73 27.969 1 20.38 34 THR B C 1
ATOM 3115 O O . THR B 1 34 ? -41.531 7.027 27.234 1 20.38 34 THR B O 1
ATOM 3118 N N . VAL B 1 35 ? -41.656 8.461 28.953 1 21.23 35 VAL B N 1
ATOM 3119 C CA . VAL B 1 35 ? -40.344 8.445 29.562 1 21.23 35 VAL B CA 1
ATOM 3120 C C . VAL B 1 35 ? -40.188 7.234 30.484 1 21.23 35 VAL B C 1
ATOM 3122 O O . VAL B 1 35 ? -40.938 7.105 31.453 1 21.23 35 VAL B O 1
ATOM 3125 N N . VAL B 1 36 ? -40.031 5.984 30.047 1 22.41 36 VAL B N 1
ATOM 3126 C CA . VAL B 1 36 ? -40.062 4.91 31.031 1 22.41 36 VAL B CA 1
ATOM 3127 C C . VAL B 1 36 ? -38.781 4.918 31.859 1 22.41 36 VAL B C 1
ATOM 3129 O O . VAL B 1 36 ? -37.688 5.098 31.312 1 22.41 36 VAL B O 1
ATOM 3132 N N . PRO B 1 37 ? -38.781 4.707 33.375 1 22.45 37 PRO B N 1
ATOM 3133 C CA . PRO B 1 37 ? -37.875 4.883 34.5 1 22.45 37 PRO B CA 1
ATOM 3134 C C . PRO B 1 37 ? -36.812 3.771 34.594 1 22.45 37 PRO B C 1
ATOM 3136 O O . PRO B 1 37 ? -37.125 2.615 34.25 1 22.45 37 PRO B O 1
ATOM 3139 N N . PHE B 1 38 ? -35.5 4.035 34.562 1 21.8 38 PHE B N 1
ATOM 3140 C CA . PHE B 1 38 ? -34.219 3.311 34.5 1 21.8 38 PHE B CA 1
ATOM 3141 C C . PHE B 1 38 ? -33.906 2.646 35.812 1 21.8 38 PHE B C 1
ATOM 3143 O O . PHE B 1 38 ? -33.656 3.33 36.812 1 21.8 38 PHE B O 1
ATOM 3150 N N . GLN B 1 39 ? -34.562 1.591 36.281 1 21.31 39 GLN B N 1
ATOM 3151 C CA . GLN B 1 39 ? -34.219 1.078 37.594 1 21.31 39 GLN B CA 1
ATOM 3152 C C . GLN B 1 39 ? -32.812 0.453 37.594 1 21.31 39 GLN B C 1
ATOM 3154 O O . GLN B 1 39 ? -32.5 -0.329 36.688 1 21.31 39 GLN B O 1
ATOM 3159 N N . ILE B 1 40 ? -31.859 0.945 38.469 1 20.95 40 ILE B N 1
ATOM 3160 C CA . ILE B 1 40 ? -30.438 0.781 38.781 1 20.95 40 ILE B CA 1
ATOM 3161 C C . ILE B 1 40 ? -30.219 -0.564 39.469 1 20.95 40 ILE B C 1
ATOM 3163 O O . ILE B 1 40 ? -30.625 -0.763 40.625 1 20.95 40 ILE B O 1
ATOM 3167 N N . GLN B 1 41 ? -30.531 -1.726 38.906 1 21.22 41 GLN B N 1
ATOM 3168 C CA . GLN B 1 41 ? -30.344 -2.914 39.75 1 21.22 41 GLN B CA 1
ATOM 3169 C C . GLN B 1 41 ? -28.875 -3.152 40.031 1 21.22 41 GLN B C 1
ATOM 3171 O O . GLN B 1 41 ? -28 -2.9 39.188 1 21.22 41 GLN B O 1
ATOM 3176 N N . ARG B 1 42 ? -28.5 -3.607 41.375 1 22.41 42 ARG B N 1
ATOM 3177 C CA . ARG B 1 42 ? -27.375 -3.916 42.25 1 22.41 42 ARG B CA 1
ATOM 3178 C C . ARG B 1 42 ? -26.625 -5.148 41.75 1 22.41 42 ARG B C 1
ATOM 3180 O O . ARG B 1 42 ? -27.141 -6.262 41.812 1 22.41 42 ARG B O 1
ATOM 3187 N N . VAL B 1 43 ? -25.719 -5.133 40.781 1 21.33 43 VAL B N 1
ATOM 3188 C CA . VAL B 1 43 ? -24.922 -6.227 40.219 1 21.33 43 VAL B CA 1
ATOM 3189 C C . VAL B 1 43 ? -23.891 -6.688 41.25 1 21.33 43 VAL B C 1
ATOM 3191 O O . VAL B 1 43 ? -23 -5.926 41.625 1 21.33 43 VAL B O 1
ATOM 3194 N N . GLN B 1 44 ? -24.234 -7.484 42.25 1 22.73 44 GLN B N 1
ATOM 3195 C CA . GLN B 1 44 ? -23.344 -8.172 43.188 1 22.73 44 GLN B CA 1
ATOM 3196 C C . GLN B 1 44 ? -22.344 -9.047 42.438 1 22.73 44 GLN B C 1
ATOM 3198 O O . GLN B 1 44 ? -22.734 -9.969 41.719 1 22.73 44 GLN B O 1
ATOM 3203 N N . GLN B 1 45 ? -21.062 -8.586 42.25 1 22.84 45 GLN B N 1
ATOM 3204 C CA . GLN B 1 45 ? -19.859 -9.016 41.562 1 22.84 45 GLN B CA 1
ATOM 3205 C C . GLN B 1 45 ? -19.188 -10.188 42.281 1 22.84 45 GLN B C 1
ATOM 3207 O O . GLN B 1 45 ? -18.531 -10 43.281 1 22.84 45 GLN B O 1
ATOM 3212 N N . GLU B 1 46 ? -19.797 -11.289 42.688 1 26.83 46 GLU B N 1
ATOM 3213 C CA . GLU B 1 46 ? -18.969 -12.312 43.312 1 26.83 46 GLU B CA 1
ATOM 3214 C C . GLU B 1 46 ? -17.828 -12.734 42.406 1 26.83 46 GLU B C 1
ATOM 3216 O O . GLU B 1 46 ? -18.047 -13.117 41.25 1 26.83 46 GLU B O 1
ATOM 3221 N N . LEU B 1 47 ? -16.516 -12.438 42.812 1 23.55 47 LEU B N 1
ATOM 3222 C CA . LEU B 1 47 ? -15.195 -12.617 42.219 1 23.55 47 LEU B CA 1
ATOM 3223 C C . LEU B 1 47 ? -14.797 -14.086 42.219 1 23.55 47 LEU B C 1
ATOM 3225 O O . LEU B 1 47 ? -14.281 -14.602 43.219 1 23.55 47 LEU B O 1
ATOM 3229 N N . LYS B 1 48 ? -15.562 -15.125 42.031 1 29.31 48 LYS B N 1
ATOM 3230 C CA . LYS B 1 48 ? -14.992 -16.469 42 1 29.31 48 LYS B CA 1
ATOM 3231 C C . LYS B 1 48 ? -13.805 -16.531 41.062 1 29.31 48 LYS B C 1
ATOM 3233 O O . LYS B 1 48 ? -13.898 -16.125 39.906 1 29.31 48 LYS B O 1
ATOM 3238 N N . THR B 1 49 ? -12.562 -16.719 41.562 1 29.36 49 THR B N 1
ATOM 3239 C CA . THR B 1 49 ? -11.195 -16.844 41.062 1 29.36 49 THR B CA 1
ATOM 3240 C C . THR B 1 49 ? -11.07 -18.047 40.125 1 29.36 49 THR B C 1
ATOM 3242 O O . THR B 1 49 ? -10.984 -19.188 40.594 1 29.36 49 THR B O 1
ATOM 3245 N N . THR B 1 50 ? -11.984 -18.422 39.312 1 29.66 50 THR B N 1
ATOM 3246 C CA . THR B 1 50 ? -11.727 -19.656 38.594 1 29.66 50 THR B CA 1
ATOM 3247 C C . THR B 1 50 ? -10.367 -19.578 37.875 1 29.66 50 THR B C 1
ATOM 3249 O O . THR B 1 50 ? -10.023 -18.562 37.281 1 29.66 50 THR B O 1
ATOM 3252 N N . PRO B 1 51 ? -9.461 -20.547 38.188 1 31.06 51 PRO B N 1
ATOM 3253 C CA . PRO B 1 51 ? -8.117 -20.641 37.625 1 31.06 51 PRO B CA 1
ATOM 3254 C C . PRO B 1 51 ? -8.102 -20.469 36.094 1 31.06 51 PRO B C 1
ATOM 3256 O O . PRO B 1 51 ? -8.828 -21.156 35.375 1 31.06 51 PRO B O 1
ATOM 3259 N N . ALA B 1 52 ? -7.805 -19.328 35.688 1 31.05 52 ALA B N 1
ATOM 3260 C CA . ALA B 1 52 ? -7.988 -18.953 34.312 1 31.05 52 ALA B CA 1
ATOM 3261 C C . ALA B 1 52 ? -7.129 -19.812 33.375 1 31.05 52 ALA B C 1
ATOM 3263 O O . ALA B 1 52 ? -5.898 -19.797 33.469 1 31.05 52 ALA B O 1
ATOM 3264 N N . THR B 1 53 ? -7.473 -21.094 33.25 1 30.92 53 THR B N 1
ATOM 3265 C CA . THR B 1 53 ? -6.816 -21.828 32.188 1 30.92 53 THR B CA 1
ATOM 3266 C C . THR B 1 53 ? -6.574 -20.938 30.969 1 30.92 53 THR B C 1
ATOM 3268 O O . THR B 1 53 ? -7.523 -20.438 30.359 1 30.92 53 THR B O 1
ATOM 3271 N N . THR B 1 54 ? -5.516 -20.203 31.047 1 31.7 54 THR B N 1
ATOM 3272 C CA . THR B 1 54 ? -5.105 -19.281 30 1 31.7 54 THR B CA 1
ATOM 3273 C C . THR B 1 54 ? -5.18 -19.938 28.625 1 31.7 54 THR B C 1
ATOM 3275 O O . THR B 1 54 ? -4.352 -20.797 28.297 1 31.7 54 THR B O 1
ATOM 3278 N N . THR B 1 55 ? -6.375 -20.344 28.219 1 32.69 55 THR B N 1
ATOM 3279 C CA . THR B 1 55 ? -6.52 -20.812 26.844 1 32.69 55 THR B CA 1
ATOM 3280 C C . THR B 1 55 ? -5.637 -20 25.891 1 32.69 55 THR B C 1
ATOM 3282 O O . THR B 1 55 ? -5.547 -18.766 26.016 1 32.69 55 THR B O 1
ATOM 3285 N N . PRO B 1 56 ? -4.664 -20.703 25.344 1 32.59 56 PRO B N 1
ATOM 3286 C CA . PRO B 1 56 ? -3.873 -19.906 24.406 1 32.59 56 PRO B CA 1
ATOM 3287 C C . PRO B 1 56 ? -4.715 -18.875 23.656 1 32.59 56 PRO B C 1
ATOM 3289 O O . PRO B 1 56 ? -5.914 -19.078 23.453 1 32.59 56 PRO B O 1
ATOM 3292 N N . PRO B 1 57 ? -4.324 -17.656 23.703 1 33.38 57 PRO B N 1
ATOM 3293 C CA . PRO B 1 57 ? -5.18 -16.672 23.047 1 33.38 57 PRO B CA 1
ATOM 3294 C C . PRO B 1 57 ? -5.766 -17.188 21.734 1 33.38 57 PRO B C 1
ATOM 3296 O O . PRO B 1 57 ? -5.051 -17.812 20.938 1 33.38 57 PRO B O 1
ATOM 3299 N N . ALA B 1 58 ? -7 -17.578 21.641 1 35.62 58 ALA B N 1
ATOM 3300 C CA . ALA B 1 58 ? -7.734 -17.969 20.453 1 35.62 58 ALA B CA 1
ATOM 3301 C C . ALA B 1 58 ? -7.23 -17.234 19.219 1 35.62 58 ALA B C 1
ATOM 3303 O O . ALA B 1 58 ? -6.812 -16.078 19.312 1 35.62 58 ALA B O 1
ATOM 3304 N N . ILE B 1 59 ? -6.535 -17.891 18.281 1 41.25 59 ILE B N 1
ATOM 3305 C CA . ILE B 1 59 ? -6.348 -17.281 16.969 1 41.25 59 ILE B CA 1
ATOM 3306 C C . ILE B 1 59 ? -7.445 -16.266 16.703 1 41.25 59 ILE B C 1
ATOM 3308 O O . ILE B 1 59 ? -8.633 -16.578 16.812 1 41.25 59 ILE B O 1
ATOM 3312 N N . PRO B 1 60 ? -7.199 -15.008 16.891 1 50.97 60 PRO B N 1
ATOM 3313 C CA . PRO B 1 60 ? -8.273 -14.039 16.656 1 50.97 60 PRO B CA 1
ATOM 3314 C C . PRO B 1 60 ? -9.164 -14.406 15.477 1 50.97 60 PRO B C 1
ATOM 3316 O O . PRO B 1 60 ? -8.672 -14.938 14.477 1 50.97 60 PRO B O 1
ATOM 3319 N N . ASP B 1 61 ? -10.484 -14.555 15.594 1 71.38 61 ASP B N 1
ATOM 3320 C CA . ASP B 1 61 ? -11.594 -14.844 14.695 1 71.38 61 ASP B CA 1
ATOM 3321 C C . ASP B 1 61 ? -11.43 -14.125 13.359 1 71.38 61 ASP B C 1
ATOM 3323 O O . ASP B 1 61 ? -10.797 -13.062 13.297 1 71.38 61 ASP B O 1
ATOM 3327 N N . ASN B 1 62 ? -11.523 -14.797 12.25 1 80.69 62 ASN B N 1
ATOM 3328 C CA . ASN B 1 62 ? -11.578 -14.227 10.906 1 80.69 62 ASN B CA 1
ATOM 3329 C C . ASN B 1 62 ? -12.414 -12.945 10.875 1 80.69 62 ASN B C 1
ATOM 3331 O O . ASN B 1 62 ? -13.562 -12.93 11.32 1 80.69 62 ASN B O 1
ATOM 3335 N N . PRO B 1 63 ? -11.727 -11.93 10.484 1 90.62 63 PRO B N 1
ATOM 3336 C CA . PRO B 1 63 ? -12.461 -10.664 10.461 1 90.62 63 PRO B CA 1
ATOM 3337 C C . PRO B 1 63 ? -13.641 -10.68 9.5 1 90.62 63 PRO B C 1
ATOM 3339 O O . PRO B 1 63 ? -14.531 -9.836 9.586 1 90.62 63 PRO B O 1
ATOM 3342 N N . ILE B 1 64 ? -13.617 -11.656 8.5 1 96.38 64 ILE B N 1
ATOM 3343 C CA . ILE B 1 64 ? -14.719 -11.734 7.543 1 96.38 64 ILE B CA 1
ATOM 3344 C C . ILE B 1 64 ? -15.75 -12.75 8.016 1 96.38 64 ILE B C 1
ATOM 3346 O O . ILE B 1 64 ? -15.445 -13.938 8.148 1 96.38 64 ILE B O 1
ATOM 3350 N N . PRO B 1 65 ? -16.969 -12.305 8.266 1 96 65 PRO B N 1
ATOM 3351 C CA . PRO B 1 65 ? -18.016 -13.227 8.727 1 96 65 PRO B CA 1
ATOM 3352 C C . PRO B 1 65 ? -18.453 -14.203 7.637 1 96 65 PRO B C 1
ATOM 3354 O O . PRO B 1 65 ? -18.031 -14.086 6.484 1 96 65 PRO B O 1
ATOM 3357 N N . GLY B 1 66 ? -19.312 -15.203 8.078 1 95.88 66 GLY B N 1
ATOM 3358 C CA . GLY B 1 66 ? -19.828 -16.188 7.141 1 95.88 66 GLY B CA 1
ATOM 3359 C C . GLY B 1 66 ? -20.812 -15.594 6.148 1 95.88 66 GLY B C 1
ATOM 3360 O O . GLY B 1 66 ? -21.25 -14.453 6.305 1 95.88 66 GLY B O 1
ATOM 3361 N N . ASP B 1 67 ? -21.094 -16.375 5.086 1 95.88 67 ASP B N 1
ATOM 3362 C CA . ASP B 1 67 ? -21.953 -15.898 4.004 1 95.88 67 ASP B CA 1
ATOM 3363 C C . ASP B 1 67 ? -23.344 -15.539 4.52 1 95.88 67 ASP B C 1
ATOM 3365 O O . ASP B 1 67 ? -24 -14.641 3.984 1 95.88 67 ASP B O 1
ATOM 3369 N N . ASP B 1 68 ? -23.797 -16.203 5.531 1 95.81 68 ASP B N 1
ATOM 3370 C CA . ASP B 1 68 ? -25.125 -15.93 6.098 1 95.81 68 ASP B CA 1
ATOM 3371 C C . ASP B 1 68 ? -25.203 -14.5 6.617 1 95.81 68 ASP B C 1
ATOM 3373 O O . ASP B 1 68 ? -26.25 -13.844 6.48 1 95.81 68 ASP B O 1
ATOM 3377 N N . VAL B 1 69 ? -24.141 -14.055 7.125 1 96.69 69 VAL B N 1
ATOM 3378 C CA . VAL B 1 69 ? -24.078 -12.688 7.637 1 96.69 69 VAL B CA 1
ATOM 3379 C C . VAL B 1 69 ? -23.859 -11.711 6.484 1 96.69 69 VAL B C 1
ATOM 3381 O O . VAL B 1 69 ? -24.531 -10.672 6.414 1 96.69 69 VAL B O 1
ATOM 3384 N N . LEU B 1 70 ? -23.016 -12.039 5.559 1 97.75 70 LEU B N 1
ATOM 3385 C CA . LEU B 1 70 ? -22.703 -11.156 4.438 1 97.75 70 LEU B CA 1
ATOM 3386 C C . LEU B 1 70 ? -23.953 -10.906 3.594 1 97.75 70 LEU B C 1
ATOM 3388 O O . LEU B 1 70 ? -24.172 -9.789 3.123 1 97.75 70 LEU B O 1
ATOM 3392 N N . LYS B 1 71 ? -24.766 -11.906 3.428 1 97.31 71 LYS B N 1
ATOM 3393 C CA . LYS B 1 71 ? -25.953 -11.805 2.594 1 97.31 71 LYS B CA 1
ATOM 3394 C C . LYS B 1 71 ? -26.984 -10.867 3.223 1 97.31 71 LYS B C 1
ATOM 3396 O O . LYS B 1 71 ? -27.906 -10.398 2.543 1 97.31 71 LYS B O 1
ATOM 3401 N N . GLN B 1 72 ? -26.844 -10.578 4.527 1 97.25 72 GLN B N 1
ATOM 3402 C CA . GLN B 1 72 ? -27.766 -9.688 5.23 1 97.25 72 GLN B CA 1
ATOM 3403 C C . GLN B 1 72 ? -27.281 -8.242 5.18 1 97.25 72 GLN B C 1
ATOM 3405 O O . GLN B 1 72 ? -28.016 -7.324 5.535 1 97.25 72 GLN B O 1
ATOM 3410 N N . MET B 1 73 ? -26.109 -8.047 4.715 1 96.75 73 MET B N 1
ATOM 3411 C CA . MET B 1 73 ? -25.562 -6.699 4.621 1 96.75 73 MET B CA 1
ATOM 3412 C C . MET B 1 73 ? -26.109 -5.977 3.396 1 96.75 73 MET B C 1
ATOM 3414 O O . MET B 1 73 ? -26.406 -6.605 2.377 1 96.75 73 MET B O 1
ATOM 3418 N N . SER B 1 74 ? -26.203 -4.652 3.535 1 97.56 74 SER B N 1
ATOM 3419 C CA . SER B 1 74 ? -26.594 -3.869 2.369 1 97.56 74 SER B CA 1
ATOM 3420 C C . SER B 1 74 ? -25.5 -3.871 1.306 1 97.56 74 SER B C 1
ATOM 3422 O O . SER B 1 74 ? -24.328 -4.094 1.612 1 97.56 74 SER B O 1
ATOM 3424 N N . HIS B 1 75 ? -25.891 -3.629 0.054 1 97.62 75 HIS B N 1
ATOM 3425 C CA . HIS B 1 75 ? -24.953 -3.521 -1.053 1 97.62 75 HIS B CA 1
ATOM 3426 C C . HIS B 1 75 ? -23.859 -2.486 -0.756 1 97.62 75 HIS B C 1
ATOM 3428 O O . HIS B 1 75 ? -22.688 -2.738 -0.986 1 97.62 75 HIS B O 1
ATOM 3434 N N . LYS B 1 76 ? -24.266 -1.41 -0.257 1 97.12 76 LYS B N 1
ATOM 3435 C CA . LYS B 1 76 ? -23.359 -0.329 0.107 1 97.12 76 LYS B CA 1
ATOM 3436 C C . LYS B 1 76 ? -22.359 -0.782 1.177 1 97.12 76 LYS B C 1
ATOM 3438 O O . LYS B 1 76 ? -21.156 -0.541 1.059 1 97.12 76 LYS B O 1
ATOM 3443 N N . ASP B 1 77 ? -22.844 -1.445 2.16 1 96.69 77 ASP B N 1
ATOM 3444 C CA . ASP B 1 77 ? -22 -1.914 3.254 1 96.69 77 ASP B CA 1
ATOM 3445 C C . ASP B 1 77 ? -20.984 -2.953 2.764 1 96.69 77 ASP B C 1
ATOM 3447 O O . ASP B 1 77 ? -19.828 -2.963 3.197 1 96.69 77 ASP B O 1
ATOM 3451 N N . LEU B 1 78 ? -21.391 -3.793 1.909 1 97.56 78 LEU B N 1
ATOM 3452 C CA . LEU B 1 78 ? -20.516 -4.805 1.348 1 97.56 78 LEU B CA 1
ATOM 3453 C C . LEU B 1 78 ? -19.375 -4.16 0.553 1 97.56 78 LEU B C 1
ATOM 3455 O O . LEU B 1 78 ? -18.219 -4.578 0.657 1 97.56 78 LEU B O 1
ATOM 3459 N N . GLN B 1 79 ? -19.75 -3.18 -0.258 1 97.38 79 GLN B N 1
ATOM 3460 C CA . GLN B 1 79 ? -18.75 -2.457 -1.029 1 97.38 79 GLN B CA 1
ATOM 3461 C C . GLN B 1 79 ? -17.703 -1.816 -0.115 1 97.38 79 GLN B C 1
ATOM 3463 O O . GLN B 1 79 ? -16.5 -1.974 -0.33 1 97.38 79 GLN B O 1
ATOM 3468 N N . GLU B 1 80 ? -18.188 -1.158 0.924 1 96.19 80 GLU B N 1
ATOM 3469 C CA . GLU B 1 80 ? -17.281 -0.5 1.869 1 96.19 80 GLU B CA 1
ATOM 3470 C C . GLU B 1 80 ? -16.422 -1.515 2.604 1 96.19 80 GLU B C 1
ATOM 3472 O O . GLU B 1 80 ? -15.219 -1.299 2.781 1 96.19 80 GLU B O 1
ATOM 3477 N N . PHE B 1 81 ? -17.078 -2.59 3.006 1 97.12 81 PHE B N 1
ATOM 3478 C CA . PHE B 1 81 ? -16.375 -3.623 3.754 1 97.12 81 PHE B CA 1
ATOM 3479 C C . PHE B 1 81 ? -15.266 -4.25 2.902 1 97.12 81 PHE B C 1
ATOM 3481 O O . PHE B 1 81 ? -14.125 -4.379 3.354 1 97.12 81 PHE B O 1
ATOM 3488 N N . TYR B 1 82 ? -15.555 -4.637 1.645 1 97.88 82 TYR B N 1
ATOM 3489 C CA . TYR B 1 82 ? -14.602 -5.258 0.732 1 97.88 82 TYR B CA 1
ATOM 3490 C C . TYR B 1 82 ? -13.383 -4.363 0.524 1 97.88 82 TYR B C 1
ATOM 3492 O O . TYR B 1 82 ? -12.242 -4.805 0.694 1 97.88 82 TYR B O 1
ATOM 3500 N N . HIS B 1 83 ? -13.641 -3.109 0.202 1 97.19 83 HIS B N 1
ATOM 3501 C CA . HIS B 1 83 ? -12.555 -2.197 -0.152 1 97.19 83 HIS B CA 1
ATOM 3502 C C . HIS B 1 83 ? -11.742 -1.81 1.076 1 97.19 83 HIS B C 1
ATOM 3504 O O . HIS B 1 83 ? -10.531 -1.597 0.979 1 97.19 83 HIS B O 1
ATOM 3510 N N . SER B 1 84 ? -12.383 -1.752 2.209 1 96.56 84 SER B N 1
ATOM 3511 C CA . SER B 1 84 ? -11.641 -1.492 3.439 1 96.56 84 SER B CA 1
ATOM 3512 C C . SER B 1 84 ? -10.781 -2.686 3.824 1 96.56 84 SER B C 1
ATOM 3514 O O . SER B 1 84 ? -9.602 -2.527 4.145 1 96.56 84 SER B O 1
ATOM 3516 N N . TYR B 1 85 ? -11.336 -3.867 3.744 1 97.38 85 TYR B N 1
ATOM 3517 C CA . TYR B 1 85 ? -10.633 -5.074 4.16 1 97.38 85 TYR B CA 1
ATOM 3518 C C . TYR B 1 85 ? -9.367 -5.277 3.332 1 97.38 85 TYR B C 1
ATOM 3520 O O . TYR B 1 85 ? -8.281 -5.477 3.885 1 97.38 85 TYR B O 1
ATOM 3528 N N . ILE B 1 86 ? -9.469 -5.168 2.037 1 97.25 86 ILE B N 1
ATOM 3529 C CA . ILE B 1 86 ? -8.383 -5.562 1.149 1 97.25 86 ILE B CA 1
ATOM 3530 C C . ILE B 1 86 ? -7.242 -4.551 1.246 1 97.25 86 ILE B C 1
ATOM 3532 O O . ILE B 1 86 ? -6.086 -4.879 0.966 1 97.25 86 ILE B O 1
ATOM 3536 N N . ASN B 1 87 ? -7.574 -3.357 1.674 1 96.31 87 ASN B N 1
ATOM 3537 C CA . ASN B 1 87 ? -6.551 -2.318 1.76 1 96.31 87 ASN B CA 1
ATOM 3538 C C . ASN B 1 87 ? -5.992 -2.197 3.174 1 96.31 87 ASN B C 1
ATOM 3540 O O . ASN B 1 87 ? -5.188 -1.306 3.455 1 96.31 87 ASN B O 1
ATOM 3544 N N . SER B 1 88 ? -6.383 -3.068 4.074 1 97.62 88 SER B N 1
ATOM 3545 C CA . SER B 1 88 ? -5.957 -3.027 5.469 1 97.62 88 SER B CA 1
ATOM 3546 C C . SER B 1 88 ? -4.828 -4.02 5.734 1 97.62 88 SER B C 1
ATOM 3548 O O . SER B 1 88 ? -5.012 -5.23 5.586 1 97.62 88 SER B O 1
ATOM 3550 N N . PRO B 1 89 ? -3.65 -3.5 6.094 1 97.88 89 PRO B N 1
ATOM 3551 C CA . PRO B 1 89 ? -2.584 -4.441 6.441 1 97.88 89 PRO B CA 1
ATOM 3552 C C . PRO B 1 89 ? -2.9 -5.254 7.695 1 97.88 89 PRO B C 1
ATOM 3554 O O . PRO B 1 89 ? -3.4 -4.707 8.68 1 97.88 89 PRO B O 1
ATOM 3557 N N . GLN B 1 90 ? -2.58 -6.504 7.656 1 97.75 90 GLN B N 1
ATOM 3558 C CA . GLN B 1 90 ? -2.926 -7.453 8.711 1 97.75 90 GLN B CA 1
ATOM 3559 C C . GLN B 1 90 ? -1.675 -7.969 9.414 1 97.75 90 GLN B C 1
ATOM 3561 O O . GLN B 1 90 ? -1.771 -8.656 10.438 1 97.75 90 GLN B O 1
ATOM 3566 N N . THR B 1 91 ? -0.566 -7.695 8.867 1 97.06 91 THR B N 1
ATOM 3567 C CA . THR B 1 91 ? 0.727 -8.055 9.43 1 97.06 91 THR B CA 1
ATOM 3568 C C . THR B 1 91 ? 1.815 -7.102 8.953 1 97.06 91 THR B C 1
ATOM 3570 O O . THR B 1 91 ? 1.556 -6.211 8.141 1 97.06 91 THR B O 1
ATOM 3573 N N . THR B 1 92 ? 2.986 -7.191 9.531 1 96.62 92 THR B N 1
ATOM 3574 C CA . THR B 1 92 ? 4.113 -6.344 9.164 1 96.62 92 THR B CA 1
ATOM 3575 C C . THR B 1 92 ? 5.109 -7.113 8.305 1 96.62 92 THR B C 1
ATOM 3577 O O . THR B 1 92 ? 5.074 -8.344 8.258 1 96.62 92 THR B O 1
ATOM 3580 N N . CYS B 1 93 ? 5.863 -6.422 7.582 1 97.06 93 CYS B N 1
ATOM 3581 C CA . CYS B 1 93 ? 7.051 -6.883 6.871 1 97.06 93 CYS B CA 1
ATOM 3582 C C . CYS B 1 93 ? 8.172 -5.848 6.949 1 97.06 93 CYS B C 1
ATOM 3584 O O . CYS B 1 93 ? 8.039 -4.75 6.41 1 97.06 93 CYS B O 1
ATOM 3586 N N . ASN B 1 94 ? 9.281 -6.258 7.496 1 94 94 ASN B N 1
ATOM 3587 C CA . ASN B 1 94 ? 10.32 -5.281 7.824 1 94 94 ASN B CA 1
ATOM 3588 C C . ASN B 1 94 ? 11.117 -4.875 6.59 1 94 94 ASN B C 1
ATOM 3590 O O . ASN B 1 94 ? 11.852 -3.883 6.617 1 94 94 ASN B O 1
ATOM 3594 N N . LYS B 1 95 ? 10.969 -5.648 5.539 1 95.81 95 LYS B N 1
ATOM 3595 C CA . LYS B 1 95 ? 11.68 -5.344 4.297 1 95.81 95 LYS B CA 1
ATOM 3596 C C . LYS B 1 95 ? 10.844 -5.73 3.082 1 95.81 95 LYS B C 1
ATOM 3598 O O . LYS B 1 95 ? 10.727 -6.914 2.754 1 95.81 95 LYS B O 1
ATOM 3603 N N . VAL B 1 96 ? 10.328 -4.723 2.457 1 97.69 96 VAL B N 1
ATOM 3604 C CA . VAL B 1 96 ? 9.578 -4.949 1.225 1 97.69 96 VAL B CA 1
ATOM 3605 C C . VAL B 1 96 ? 10.414 -4.523 0.023 1 97.69 96 VAL B C 1
ATOM 3607 O O . VAL B 1 96 ? 10.984 -3.428 0.014 1 97.69 96 VAL B O 1
ATOM 3610 N N . VAL B 1 97 ? 10.492 -5.414 -0.982 1 96.38 97 VAL B N 1
ATOM 3611 C CA . VAL B 1 97 ? 11.281 -5.148 -2.178 1 96.38 97 VAL B CA 1
ATOM 3612 C C . VAL B 1 97 ? 10.414 -5.309 -3.422 1 96.38 97 VAL B C 1
ATOM 3614 O O . VAL B 1 97 ? 9.711 -6.312 -3.568 1 96.38 97 VAL B O 1
ATOM 3617 N N . ARG B 1 98 ? 10.453 -4.297 -4.258 1 96.44 98 ARG B N 1
ATOM 3618 C CA . ARG B 1 98 ? 9.742 -4.375 -5.531 1 96.44 98 ARG B CA 1
ATOM 3619 C C . ARG B 1 98 ? 10.484 -5.262 -6.523 1 96.44 98 ARG B C 1
ATOM 3621 O O . ARG B 1 98 ? 11.648 -5.004 -6.844 1 96.44 98 ARG B O 1
ATOM 3628 N N . MET B 1 99 ? 9.844 -6.297 -6.973 1 97.06 99 MET B N 1
ATOM 3629 C CA . MET B 1 99 ? 10.383 -7.188 -7.996 1 97.06 99 MET B CA 1
ATOM 3630 C C . MET B 1 99 ? 9.711 -6.938 -9.344 1 97.06 99 MET B C 1
ATOM 3632 O O . MET B 1 99 ? 8.484 -7.02 -9.453 1 97.06 99 MET B O 1
ATOM 3636 N N . GLY B 1 100 ? 10.523 -6.637 -10.359 1 96.56 100 GLY B N 1
ATOM 3637 C CA . GLY B 1 100 ? 9.984 -6.297 -11.672 1 96.56 100 GLY B CA 1
ATOM 3638 C C . GLY B 1 100 ? 9.742 -4.812 -11.844 1 96.56 100 GLY B C 1
ATOM 3639 O O . GLY B 1 100 ? 10.344 -3.99 -11.156 1 96.56 100 GLY B O 1
ATOM 3640 N N . LYS B 1 101 ? 8.891 -4.461 -12.805 1 92.88 101 LYS B N 1
ATOM 3641 C CA . LYS B 1 101 ? 8.586 -3.072 -13.125 1 92.88 101 LYS B CA 1
ATOM 3642 C C . LYS B 1 101 ? 7.957 -2.359 -11.93 1 92.88 101 LYS B C 1
ATOM 3644 O O . LYS B 1 101 ? 7.273 -2.984 -11.117 1 92.88 101 LYS B O 1
ATOM 3649 N N . ILE B 1 102 ? 8.219 -1.074 -11.883 1 90.19 102 ILE B N 1
ATOM 3650 C CA . ILE B 1 102 ? 7.633 -0.277 -10.805 1 90.19 102 ILE B CA 1
ATOM 3651 C C . ILE B 1 102 ? 6.129 -0.128 -11.031 1 90.19 102 ILE B C 1
ATOM 3653 O O . ILE B 1 102 ? 5.367 0.064 -10.086 1 90.19 102 ILE B O 1
ATOM 3657 N N . THR B 1 103 ? 5.711 -0.277 -12.273 1 84 103 THR B N 1
ATOM 3658 C CA . THR B 1 103 ? 4.316 -0.163 -12.688 1 84 103 THR B CA 1
ATOM 3659 C C . THR B 1 103 ? 3.641 -1.53 -12.688 1 84 103 THR B C 1
ATOM 3661 O O . THR B 1 103 ? 4.07 -2.443 -11.977 1 84 103 THR B O 1
ATOM 3664 N N . ASP B 1 104 ? 2.611 -1.569 -13.445 1 83.88 104 ASP B N 1
ATOM 3665 C CA . ASP B 1 104 ? 1.926 -2.846 -13.617 1 83.88 104 ASP B CA 1
ATOM 3666 C C . ASP B 1 104 ? 2.883 -3.914 -14.141 1 83.88 104 ASP B C 1
ATOM 3668 O O . ASP B 1 104 ? 3.707 -3.641 -15.016 1 83.88 104 ASP B O 1
ATOM 3672 N N . GLY B 1 105 ? 2.916 -5.07 -13.555 1 88.25 105 GLY B N 1
ATOM 3673 C CA . GLY B 1 105 ? 3.801 -6.168 -13.914 1 88.25 105 GLY B CA 1
ATOM 3674 C C . GLY B 1 105 ? 4.773 -6.535 -12.812 1 88.25 105 GLY B C 1
ATOM 3675 O O . GLY B 1 105 ? 5.273 -7.66 -12.766 1 88.25 105 GLY B O 1
ATOM 3676 N N . GLY B 1 106 ? 5.098 -5.539 -12.023 1 94.44 106 GLY B N 1
ATOM 3677 C CA . GLY B 1 106 ? 5.918 -5.816 -10.852 1 94.44 106 GLY B CA 1
ATOM 3678 C C . GLY B 1 106 ? 5.102 -6.172 -9.625 1 94.44 106 GLY B C 1
ATOM 3679 O O . GLY B 1 106 ? 3.926 -5.82 -9.531 1 94.44 106 GLY B O 1
ATOM 3680 N N . TRP B 1 107 ? 5.738 -6.883 -8.711 1 97.69 107 TRP B N 1
ATOM 3681 C CA . TRP B 1 107 ? 5.105 -7.336 -7.477 1 97.69 107 TRP B CA 1
ATOM 3682 C C . TRP B 1 107 ? 6.043 -7.176 -6.289 1 97.69 107 TRP B C 1
ATOM 3684 O O . TRP B 1 107 ? 7.262 -7.082 -6.461 1 97.69 107 TRP B O 1
ATOM 3694 N N . GLU B 1 108 ? 5.469 -7.082 -5.102 1 98 108 GLU B N 1
ATOM 3695 C CA . GLU B 1 108 ? 6.266 -6.898 -3.893 1 98 108 GLU B CA 1
ATOM 3696 C C . GLU B 1 108 ? 6.691 -8.242 -3.303 1 98 108 GLU B C 1
ATOM 3698 O O . GLU B 1 108 ? 5.91 -9.188 -3.279 1 98 108 GLU B O 1
ATOM 3703 N N . LEU B 1 109 ? 7.934 -8.305 -2.877 1 98.19 109 LEU B N 1
ATOM 3704 C CA . LEU B 1 109 ? 8.461 -9.406 -2.084 1 98.19 109 LEU B CA 1
ATOM 3705 C C . LEU B 1 109 ? 8.664 -8.984 -0.633 1 98.19 109 LEU B C 1
ATOM 3707 O O . LEU B 1 109 ? 9.289 -7.957 -0.364 1 98.19 109 LEU B O 1
ATOM 3711 N N . CYS B 1 110 ? 8.055 -9.742 0.25 1 98.12 110 CYS B N 1
ATOM 3712 C CA . CYS B 1 110 ? 8.461 -9.578 1.643 1 98.12 110 CYS B CA 1
ATOM 3713 C C . CYS B 1 110 ? 9.781 -10.289 1.916 1 98.12 110 CYS B C 1
ATOM 3715 O O . CYS B 1 110 ? 9.805 -11.508 2.107 1 98.12 110 CYS B O 1
ATOM 3717 N N . ASP B 1 111 ? 10.812 -9.531 1.986 1 96.38 111 ASP B N 1
ATOM 3718 C CA . ASP B 1 111 ? 12.156 -10.07 2.195 1 96.38 111 ASP B CA 1
ATOM 3719 C C . ASP B 1 111 ? 12.555 -10 3.668 1 96.38 111 ASP B C 1
ATOM 3721 O O . ASP B 1 111 ? 13.727 -9.812 3.992 1 96.38 111 ASP B O 1
ATOM 3725 N N . ASP B 1 112 ? 11.602 -9.961 4.512 1 93.56 112 ASP B N 1
ATOM 3726 C CA . ASP B 1 112 ? 11.781 -10.086 5.957 1 93.56 112 ASP B CA 1
ATOM 3727 C C . ASP B 1 112 ? 12.352 -11.461 6.324 1 93.56 112 ASP B C 1
ATOM 3729 O O . ASP B 1 112 ? 11.852 -12.484 5.867 1 93.56 112 ASP B O 1
ATOM 3733 N N . PRO B 1 113 ? 13.398 -11.531 7.133 1 90.25 113 PRO B N 1
ATOM 3734 C CA . PRO B 1 113 ? 13.977 -12.82 7.504 1 90.25 113 PRO B CA 1
ATOM 3735 C C . PRO B 1 113 ? 12.945 -13.805 8.039 1 90.25 113 PRO B C 1
ATOM 3737 O O . PRO B 1 113 ? 13.094 -15.016 7.891 1 90.25 113 PRO B O 1
ATOM 3740 N N . LEU B 1 114 ? 11.922 -13.273 8.555 1 91 114 LEU B N 1
ATOM 3741 C CA . LEU B 1 114 ? 10.875 -14.125 9.117 1 91 114 LEU B CA 1
ATOM 3742 C C . LEU B 1 114 ? 10.078 -14.805 8.008 1 91 114 LEU B C 1
ATOM 3744 O O . LEU B 1 114 ? 9.594 -15.922 8.195 1 91 114 LEU B O 1
ATOM 3748 N N . TYR B 1 115 ? 9.977 -14.172 6.836 1 94.31 115 TYR B N 1
ATOM 3749 C CA . TYR B 1 115 ? 9.016 -14.656 5.848 1 94.31 115 TYR B CA 1
ATOM 3750 C C . TYR B 1 115 ? 9.703 -14.938 4.516 1 94.31 115 TYR B C 1
ATOM 3752 O O . TYR B 1 115 ? 9.125 -15.594 3.643 1 94.31 115 TYR B O 1
ATOM 3760 N N . ARG B 1 116 ? 10.883 -14.461 4.324 1 94.56 116 ARG B N 1
ATOM 3761 C CA . ARG B 1 116 ? 11.516 -14.547 3.012 1 94.56 116 ARG B CA 1
ATOM 3762 C C . ARG B 1 116 ? 11.836 -15.992 2.652 1 94.56 116 ARG B C 1
ATOM 3764 O O . ARG B 1 116 ? 12.062 -16.828 3.537 1 94.56 116 ARG B O 1
ATOM 3771 N N . PRO B 1 117 ? 11.812 -16.297 1.347 1 92.56 117 PRO B N 1
ATOM 3772 C CA . PRO B 1 117 ? 12.336 -17.594 0.933 1 92.56 117 PRO B CA 1
ATOM 3773 C C . PRO B 1 117 ? 13.836 -17.734 1.157 1 92.56 117 PRO B C 1
ATOM 3775 O O . PRO B 1 117 ? 14.516 -16.734 1.412 1 92.56 117 PRO B O 1
ATOM 3778 N N . ILE B 1 118 ? 14.227 -18.922 1.247 1 82.75 118 ILE B N 1
ATOM 3779 C CA . ILE B 1 118 ? 15.664 -19.125 1.319 1 82.75 118 ILE B CA 1
ATOM 3780 C C . ILE B 1 118 ? 16.312 -18.75 -0.009 1 82.75 118 ILE B C 1
ATOM 3782 O O . ILE B 1 118 ? 16.047 -19.359 -1.041 1 82.75 118 ILE B O 1
ATOM 3786 N N . PRO B 1 119 ? 17.047 -17.656 0.135 1 75.81 119 PRO B N 1
ATOM 3787 C CA . PRO B 1 119 ? 17.688 -17.219 -1.113 1 75.81 119 PRO B CA 1
ATOM 3788 C C . PRO B 1 119 ? 18.562 -18.297 -1.736 1 75.81 119 PRO B C 1
ATOM 3790 O O . PRO B 1 119 ? 19.266 -19.016 -1.021 1 75.81 119 PRO B O 1
ATOM 3793 N N . GLY B 1 120 ? 18.469 -18.5 -3.021 1 78.19 120 GLY B N 1
ATOM 3794 C CA . GLY B 1 120 ? 19.266 -19.469 -3.75 1 78.19 120 GLY B CA 1
ATOM 3795 C C . GLY B 1 120 ? 18.594 -20.828 -3.879 1 78.19 120 GLY B C 1
ATOM 3796 O O . GLY B 1 120 ? 19.078 -21.688 -4.605 1 78.19 120 GLY B O 1
ATOM 3797 N N . ASP B 1 121 ? 17.562 -20.969 -3.137 1 85.12 121 ASP B N 1
ATOM 3798 C CA . ASP B 1 121 ? 16.812 -22.219 -3.211 1 85.12 121 ASP B CA 1
ATOM 3799 C C . ASP B 1 121 ? 15.328 -21.969 -3 1 85.12 121 ASP B C 1
ATOM 3801 O O . ASP B 1 121 ? 14.742 -22.453 -2.029 1 85.12 121 ASP B O 1
ATOM 3805 N N . CYS B 1 122 ? 14.789 -21.297 -3.867 1 94.31 122 CYS B N 1
ATOM 3806 C CA . CYS B 1 122 ? 13.359 -21.031 -3.74 1 94.31 122 CYS B CA 1
ATOM 3807 C C . CYS B 1 122 ? 12.641 -21.281 -5.059 1 94.31 122 CYS B C 1
ATOM 3809 O O . CYS B 1 122 ? 13.273 -21.312 -6.117 1 94.31 122 CYS B O 1
ATOM 3811 N N . LEU B 1 123 ? 11.43 -21.641 -4.941 1 97.25 123 LEU B N 1
ATOM 3812 C CA . LEU B 1 123 ? 10.57 -21.953 -6.078 1 97.25 123 LEU B CA 1
ATOM 3813 C C . LEU B 1 123 ? 9.414 -20.969 -6.176 1 97.25 123 LEU B C 1
ATOM 3815 O O . LEU B 1 123 ? 8.781 -20.641 -5.172 1 97.25 123 LEU B O 1
ATOM 3819 N N . VAL B 1 124 ? 9.188 -20.438 -7.426 1 98.56 124 VAL B N 1
ATOM 3820 C CA . VAL B 1 124 ? 8.125 -19.469 -7.691 1 98.56 124 VAL B CA 1
ATOM 3821 C C . VAL B 1 124 ? 7.219 -19.984 -8.805 1 98.56 124 VAL B C 1
ATOM 3823 O O . VAL B 1 124 ? 7.703 -20.438 -9.844 1 98.56 124 VAL B O 1
ATOM 3826 N N . TYR B 1 125 ? 5.926 -20 -8.555 1 98.94 125 TYR B N 1
ATOM 3827 C CA . TYR B 1 125 ? 4.934 -20.125 -9.625 1 98.94 125 TYR B CA 1
ATOM 3828 C C . TYR B 1 125 ? 4.359 -18.75 -9.977 1 98.94 125 TYR B C 1
ATOM 3830 O O . TYR B 1 125 ? 3.842 -18.047 -9.109 1 98.94 125 TYR B O 1
ATOM 3838 N N . SER B 1 126 ? 4.527 -18.375 -11.195 1 98.88 126 SER B N 1
ATOM 3839 C CA . SER B 1 126 ? 4.078 -17.078 -11.719 1 98.88 126 SER B CA 1
ATOM 3840 C C . SER B 1 126 ? 3.004 -17.266 -12.789 1 98.88 126 SER B C 1
ATOM 3842 O O . SER B 1 126 ? 3.309 -17.641 -13.922 1 98.88 126 SER B O 1
ATOM 3844 N N . TYR B 1 127 ? 1.754 -16.953 -12.414 1 98.81 127 TYR B N 1
ATOM 3845 C CA . TYR B 1 127 ? 0.639 -17.109 -13.344 1 98.81 127 TYR B CA 1
ATOM 3846 C C . TYR B 1 127 ? 0.264 -15.758 -13.961 1 98.81 127 TYR B C 1
ATOM 3848 O O . TYR B 1 127 ? 0.023 -14.789 -13.242 1 98.81 127 TYR B O 1
ATOM 3856 N N . GLY B 1 128 ? 0.089 -15.672 -15.234 1 98.25 128 GLY B N 1
ATOM 3857 C CA . GLY B 1 128 ? -0.177 -14.43 -15.945 1 98.25 128 GLY B CA 1
ATOM 3858 C C . GLY B 1 128 ? 1.078 -13.625 -16.234 1 98.25 128 GLY B C 1
ATOM 3859 O O . GLY B 1 128 ? 1.575 -12.906 -15.375 1 98.25 128 GLY B O 1
ATOM 3860 N N . ILE B 1 129 ? 1.582 -13.75 -17.484 1 97.94 129 ILE B N 1
ATOM 3861 C CA . ILE B 1 129 ? 2.863 -13.141 -17.828 1 97.94 129 ILE B CA 1
ATOM 3862 C C . ILE B 1 129 ? 2.641 -11.977 -18.781 1 97.94 129 ILE B C 1
ATOM 3864 O O . ILE B 1 129 ? 3.203 -10.898 -18.609 1 97.94 129 ILE B O 1
ATOM 3868 N N . ASN B 1 130 ? 1.85 -12.148 -19.781 1 96.12 130 ASN B N 1
ATOM 3869 C CA . ASN B 1 130 ? 1.524 -11.133 -20.781 1 96.12 130 ASN B CA 1
ATOM 3870 C C . ASN B 1 130 ? 2.783 -10.477 -21.344 1 96.12 130 ASN B C 1
ATOM 3872 O O . ASN B 1 130 ? 2.873 -9.25 -21.406 1 96.12 130 ASN B O 1
ATOM 3876 N N . PHE B 1 131 ? 3.773 -11.281 -21.641 1 96.06 131 PHE B N 1
ATOM 3877 C CA . PHE B 1 131 ? 5.031 -10.914 -22.281 1 96.06 131 PHE B CA 1
ATOM 3878 C C . PHE B 1 131 ? 5.859 -10.016 -21.359 1 96.06 131 PHE B C 1
ATOM 3880 O O . PHE B 1 131 ? 6.789 -9.344 -21.828 1 96.06 131 PHE B O 1
ATOM 3887 N N . ASP B 1 132 ? 5.523 -9.914 -20.125 1 96.69 132 ASP B N 1
ATOM 3888 C CA . ASP B 1 132 ? 6.305 -9.188 -19.125 1 96.69 132 ASP B CA 1
ATOM 3889 C C . ASP B 1 132 ? 6.91 -10.141 -18.094 1 96.69 132 ASP B C 1
ATOM 3891 O O . ASP B 1 132 ? 6.238 -10.539 -17.141 1 96.69 132 ASP B O 1
ATOM 3895 N N . PHE B 1 133 ? 8.227 -10.398 -18.234 1 97.25 133 PHE B N 1
ATOM 3896 C CA . PHE B 1 133 ? 8.93 -11.32 -17.359 1 97.25 133 PHE B CA 1
ATOM 3897 C C . PHE B 1 133 ? 9.727 -10.562 -16.297 1 97.25 133 PHE B C 1
ATOM 3899 O O . PHE B 1 133 ? 10.633 -11.133 -15.672 1 97.25 133 PHE B O 1
ATOM 3906 N N . SER B 1 134 ? 9.422 -9.266 -16.125 1 96.25 134 SER B N 1
ATOM 3907 C CA . SER B 1 134 ? 10.266 -8.453 -15.242 1 96.25 134 SER B CA 1
ATOM 3908 C C . SER B 1 134 ? 10.258 -8.992 -13.82 1 96.25 134 SER B C 1
ATOM 3910 O O . SER B 1 134 ? 11.305 -9.078 -13.172 1 96.25 134 SER B O 1
ATOM 3912 N N . PHE B 1 135 ? 9.125 -9.398 -13.281 1 98.06 135 PHE B N 1
ATOM 3913 C CA . PHE B 1 135 ? 9.039 -10.031 -11.969 1 98.06 135 PHE B CA 1
ATOM 3914 C C . PHE B 1 135 ? 9.828 -11.336 -11.945 1 98.06 135 PHE B C 1
ATOM 3916 O O . PHE B 1 135 ? 10.625 -11.562 -11.039 1 98.06 135 PHE B O 1
ATOM 3923 N N . ASP B 1 136 ? 9.617 -12.117 -12.945 1 98.19 136 ASP B N 1
ATOM 3924 C CA . ASP B 1 136 ? 10.234 -13.438 -13.055 1 98.19 136 ASP B CA 1
ATOM 3925 C C . ASP B 1 136 ? 11.758 -13.328 -13.117 1 98.19 136 ASP B C 1
ATOM 3927 O O . ASP B 1 136 ? 12.469 -14.078 -12.445 1 98.19 136 ASP B O 1
ATOM 3931 N N . THR B 1 137 ? 12.172 -12.391 -13.875 1 96.88 137 THR B N 1
ATOM 3932 C CA . THR B 1 137 ? 13.609 -12.172 -14.023 1 96.88 137 THR B CA 1
ATOM 3933 C C . THR B 1 137 ? 14.234 -11.75 -12.695 1 96.88 137 THR B C 1
ATOM 3935 O O . THR B 1 137 ? 15.281 -12.266 -12.312 1 96.88 137 THR B O 1
ATOM 3938 N N . ASP B 1 138 ? 13.578 -10.891 -11.984 1 95.94 138 ASP B N 1
ATOM 3939 C CA . ASP B 1 138 ? 14.102 -10.445 -10.703 1 95.94 138 ASP B CA 1
ATOM 3940 C C . ASP B 1 138 ? 14.109 -11.586 -9.688 1 95.94 138 ASP B C 1
ATOM 3942 O O . ASP B 1 138 ? 15.047 -11.719 -8.891 1 95.94 138 ASP B O 1
ATOM 3946 N N . MET B 1 139 ? 13.094 -12.406 -9.711 1 96.56 139 MET B N 1
ATOM 3947 C CA . MET B 1 139 ? 13.055 -13.539 -8.789 1 96.56 139 MET B CA 1
ATOM 3948 C C . MET B 1 139 ? 14.133 -14.562 -9.125 1 96.56 139 MET B C 1
ATOM 3950 O O . MET B 1 139 ? 14.695 -15.195 -8.234 1 96.56 139 MET B O 1
ATOM 3954 N N . SER B 1 140 ? 14.359 -14.734 -10.406 1 95.81 140 SER B N 1
ATOM 3955 C CA . SER B 1 140 ? 15.461 -15.594 -10.828 1 95.81 140 SER B CA 1
ATOM 3956 C C . SER B 1 140 ? 16.797 -15.062 -10.305 1 95.81 140 SER B C 1
ATOM 3958 O O . SER B 1 140 ? 17.609 -15.828 -9.797 1 95.81 140 SER B O 1
ATOM 3960 N N . LYS B 1 141 ? 17.016 -13.812 -10.391 1 93.12 141 LYS B N 1
ATOM 3961 C CA . LYS B 1 141 ? 18.234 -13.195 -9.883 1 93.12 141 LYS B CA 1
ATOM 3962 C C . LYS B 1 141 ? 18.328 -13.336 -8.367 1 93.12 141 LYS B C 1
ATOM 3964 O O . LYS B 1 141 ? 19.438 -13.445 -7.82 1 93.12 141 LYS B O 1
ATOM 3969 N N . TYR B 1 142 ? 17.172 -13.312 -7.746 1 93.5 142 TYR B N 1
ATOM 3970 C CA . TYR B 1 142 ? 17.109 -13.516 -6.301 1 93.5 142 TYR B CA 1
ATOM 3971 C C . TYR B 1 142 ? 17.531 -14.93 -5.93 1 93.5 142 TYR B C 1
ATOM 3973 O O . TYR B 1 142 ? 17.891 -15.195 -4.777 1 93.5 142 TYR B O 1
ATOM 3981 N N . GLY B 1 143 ? 17.531 -15.844 -6.918 1 92.38 143 GLY B N 1
ATOM 3982 C CA . GLY B 1 143 ? 18 -17.203 -6.703 1 92.38 143 GLY B CA 1
ATOM 3983 C C . GLY B 1 143 ? 16.906 -18.234 -6.75 1 92.38 143 GLY B C 1
ATOM 3984 O O . GLY B 1 143 ? 17.094 -19.375 -6.324 1 92.38 143 GLY B O 1
ATOM 3985 N N . CYS B 1 144 ? 15.781 -17.844 -7.273 1 95.25 144 CYS B N 1
ATOM 3986 C CA . CYS B 1 144 ? 14.656 -18.781 -7.324 1 95.25 144 CYS B CA 1
ATOM 3987 C C . CYS B 1 144 ? 14.555 -19.438 -8.695 1 95.25 144 CYS B C 1
ATOM 3989 O O . CYS B 1 144 ? 14.969 -18.859 -9.703 1 95.25 144 CYS B O 1
ATOM 3991 N N . THR B 1 145 ? 14.109 -20.672 -8.656 1 96.31 145 THR B N 1
ATOM 3992 C CA . THR B 1 145 ? 13.57 -21.281 -9.867 1 96.31 145 THR B CA 1
ATOM 3993 C C . THR B 1 145 ? 12.156 -20.781 -10.133 1 96.31 145 THR B C 1
ATOM 3995 O O . THR B 1 145 ? 11.297 -20.828 -9.242 1 96.31 145 THR B O 1
ATOM 3998 N N . VAL B 1 146 ? 11.922 -20.266 -11.359 1 98.25 146 VAL B N 1
ATOM 3999 C CA . VAL B 1 146 ? 10.633 -19.656 -11.656 1 98.25 146 VAL B CA 1
ATOM 4000 C C . VAL B 1 146 ? 9.922 -20.438 -12.75 1 98.25 146 VAL B C 1
ATOM 4002 O O . VAL B 1 146 ? 10.492 -20.672 -13.82 1 98.25 146 VAL B O 1
ATOM 4005 N N . HIS B 1 147 ? 8.766 -20.906 -12.469 1 98.81 147 HIS B N 1
ATOM 4006 C CA . HIS B 1 147 ? 7.863 -21.438 -13.484 1 98.81 147 HIS B CA 1
ATOM 4007 C C . HIS B 1 147 ? 6.793 -20.406 -13.844 1 98.81 147 HIS B C 1
ATOM 4009 O O . HIS B 1 147 ? 5.977 -20.031 -13 1 98.81 147 HIS B O 1
ATOM 4015 N N . ALA B 1 148 ? 6.828 -19.953 -15.055 1 98.81 148 ALA B N 1
ATOM 4016 C CA . ALA B 1 148 ? 5.918 -18.938 -15.57 1 98.81 148 ALA B CA 1
ATOM 4017 C C . ALA B 1 148 ? 4.848 -19.562 -16.469 1 98.81 148 ALA B C 1
ATOM 4019 O O . ALA B 1 148 ? 5.164 -20.266 -17.422 1 98.81 148 ALA B O 1
ATOM 4020 N N . PHE B 1 149 ? 3.596 -19.25 -16.172 1 98.75 149 PHE B N 1
ATOM 4021 C CA . PHE B 1 149 ? 2.48 -19.875 -16.875 1 98.75 149 PHE B CA 1
ATOM 4022 C C . PHE B 1 149 ? 1.617 -18.812 -17.547 1 98.75 149 PHE B C 1
ATOM 4024 O O . PHE B 1 149 ? 1.159 -17.875 -16.906 1 98.75 149 PHE B O 1
ATOM 4031 N N . ASP B 1 150 ? 1.353 -18.953 -18.859 1 98.19 150 ASP B N 1
ATOM 4032 C CA . ASP B 1 150 ? 0.45 -18.078 -19.609 1 98.19 150 ASP B CA 1
ATOM 4033 C C . ASP B 1 150 ? 0.006 -18.719 -20.922 1 98.19 150 ASP B C 1
ATOM 4035 O O . ASP B 1 150 ? 0.816 -18.922 -21.828 1 98.19 150 ASP B O 1
ATOM 4039 N N . PRO B 1 151 ? -1.208 -19.016 -21.016 1 96.38 151 PRO B N 1
ATOM 4040 C CA . PRO B 1 151 ? -1.671 -19.688 -22.25 1 96.38 151 PRO B CA 1
ATOM 4041 C C . PRO B 1 151 ? -1.951 -18.703 -23.375 1 96.38 151 PRO B C 1
ATOM 4043 O O . PRO B 1 151 ? -2.176 -19.125 -24.516 1 96.38 151 PRO B O 1
ATOM 4046 N N . SER B 1 152 ? -1.891 -17.453 -23.109 1 94.81 152 SER B N 1
ATOM 4047 C CA . SER B 1 152 ? -2.441 -16.484 -24.047 1 94.81 152 SER B CA 1
ATOM 4048 C C . SER B 1 152 ? -1.356 -15.914 -24.953 1 94.81 152 SER B C 1
ATOM 4050 O O . SER B 1 152 ? -1.651 -15.172 -25.891 1 94.81 152 SER B O 1
ATOM 4052 N N . MET B 1 153 ? -0.068 -16.234 -24.797 1 94.5 153 MET B N 1
ATOM 4053 C CA . MET B 1 153 ? 1.042 -15.531 -25.422 1 94.5 153 MET B CA 1
ATOM 4054 C C . MET B 1 153 ? 1.394 -16.156 -26.781 1 94.5 153 MET B C 1
ATOM 4056 O O . MET B 1 153 ? 2.223 -15.617 -27.516 1 94.5 153 MET B O 1
ATOM 4060 N N . LYS B 1 154 ? 0.774 -17.203 -27.141 1 91.94 154 LYS B N 1
ATOM 4061 C CA . LYS B 1 154 ? 1.092 -17.906 -28.391 1 91.94 154 LYS B CA 1
ATOM 4062 C C . LYS B 1 154 ? 2.594 -18.141 -28.516 1 91.94 154 LYS B C 1
ATOM 4064 O O . LYS B 1 154 ? 3.176 -17.906 -29.578 1 91.94 154 LYS B O 1
ATOM 4069 N N . THR B 1 155 ? 3.195 -18.406 -27.406 1 93.38 155 THR B N 1
ATOM 4070 C CA . THR B 1 155 ? 4.621 -18.703 -27.312 1 93.38 155 THR B CA 1
ATOM 4071 C C . THR B 1 155 ? 4.852 -20.156 -26.922 1 93.38 155 THR B C 1
ATOM 4073 O O . THR B 1 155 ? 4.238 -20.656 -25.969 1 93.38 155 THR B O 1
ATOM 4076 N N . VAL B 1 156 ? 5.723 -20.828 -27.641 1 95.88 156 VAL B N 1
ATOM 4077 C CA . VAL B 1 156 ? 6.051 -22.219 -27.375 1 95.88 156 VAL B CA 1
ATOM 4078 C C . VAL B 1 156 ? 6.758 -22.328 -26.031 1 95.88 156 VAL B C 1
ATOM 4080 O O . VAL B 1 156 ? 7.621 -21.516 -25.703 1 95.88 156 VAL B O 1
ATOM 4083 N N . PRO B 1 157 ? 6.379 -23.344 -25.266 1 97.31 157 PRO B N 1
ATOM 4084 C CA . PRO B 1 157 ? 7.109 -23.562 -24.016 1 97.31 157 PRO B CA 1
ATOM 4085 C C . PRO B 1 157 ? 8.625 -23.562 -24.203 1 97.31 157 PRO B C 1
ATOM 4087 O O . PRO B 1 157 ? 9.117 -24.125 -25.203 1 97.31 157 PRO B O 1
ATOM 4090 N N . ASN B 1 158 ? 9.32 -22.938 -23.281 1 97.12 158 ASN B N 1
ATOM 4091 C CA . ASN B 1 158 ? 10.766 -22.797 -23.438 1 97.12 158 ASN B CA 1
ATOM 4092 C C . ASN B 1 158 ? 11.438 -22.422 -22.125 1 97.12 158 ASN B C 1
ATOM 4094 O O . ASN B 1 158 ? 10.766 -22.188 -21.125 1 97.12 158 ASN B O 1
ATOM 4098 N N . ILE B 1 159 ? 12.719 -22.547 -22.203 1 96.12 159 ILE B N 1
ATOM 4099 C CA . ILE B 1 159 ? 13.531 -21.984 -21.125 1 96.12 159 ILE B CA 1
ATOM 4100 C C . ILE B 1 159 ? 13.898 -20.531 -21.469 1 96.12 159 ILE B C 1
ATOM 4102 O O . ILE B 1 159 ? 14.781 -20.297 -22.297 1 96.12 159 ILE B O 1
ATOM 4106 N N . PHE B 1 160 ? 13.188 -19.578 -20.891 1 92.75 160 PHE B N 1
ATOM 4107 C CA . PHE B 1 160 ? 13.32 -18.156 -21.203 1 92.75 160 PHE B CA 1
ATOM 4108 C C . PHE B 1 160 ? 14.727 -17.656 -20.906 1 92.75 160 PHE B C 1
ATOM 4110 O O . PHE B 1 160 ? 15.312 -16.922 -21.703 1 92.75 160 PHE B O 1
ATOM 4117 N N . GLY B 1 161 ? 15.289 -18.156 -19.766 1 85.44 161 GLY B N 1
ATOM 4118 C CA . GLY B 1 161 ? 16.625 -17.766 -19.312 1 85.44 161 GLY B CA 1
ATOM 4119 C C . GLY B 1 161 ? 16.875 -18.078 -17.844 1 85.44 161 GLY B C 1
ATOM 4120 O O . GLY B 1 161 ? 15.953 -18 -17.031 1 85.44 161 GLY B O 1
ATOM 4121 N N . GLY B 1 162 ? 18.125 -18.391 -17.703 1 81.69 162 GLY B N 1
ATOM 4122 C CA . GLY B 1 162 ? 18.438 -18.719 -16.312 1 81.69 162 GLY B CA 1
ATOM 4123 C C . GLY B 1 162 ? 17.578 -19.859 -15.766 1 81.69 162 GLY B C 1
ATOM 4124 O O . GLY B 1 162 ? 17.5 -20.922 -16.375 1 81.69 162 GLY B O 1
ATOM 4125 N N . ASN B 1 163 ? 16.938 -19.562 -14.664 1 91.81 163 ASN B N 1
ATOM 4126 C CA . ASN B 1 163 ? 16.094 -20.516 -13.953 1 91.81 163 ASN B CA 1
ATOM 4127 C C . ASN B 1 163 ? 14.617 -20.219 -14.164 1 91.81 163 ASN B C 1
ATOM 4129 O O . ASN B 1 163 ? 13.812 -20.391 -13.25 1 91.81 163 ASN B O 1
ATOM 4133 N N . ILE B 1 164 ? 14.297 -19.688 -15.406 1 98 164 ILE B N 1
ATOM 4134 C CA . ILE B 1 164 ? 12.898 -19.375 -15.719 1 98 164 ILE B CA 1
ATOM 4135 C C . ILE B 1 164 ? 12.383 -20.359 -16.766 1 98 164 ILE B C 1
ATOM 4137 O O . ILE B 1 164 ? 12.883 -20.391 -17.891 1 98 164 ILE B O 1
ATOM 4141 N N . TYR B 1 165 ? 11.43 -21.094 -16.422 1 98.5 165 TYR B N 1
ATOM 4142 C CA . TYR B 1 165 ? 10.758 -22.047 -17.297 1 98.5 165 TYR B CA 1
ATOM 4143 C C . TYR B 1 165 ? 9.375 -21.531 -17.703 1 98.5 165 TYR B C 1
ATOM 4145 O O . TYR B 1 165 ? 8.508 -21.359 -16.844 1 98.5 165 TYR B O 1
ATOM 4153 N N . PHE B 1 166 ? 9.164 -21.297 -18.969 1 98.62 166 PHE B N 1
ATOM 4154 C CA . PHE B 1 166 ? 7.883 -20.812 -19.453 1 98.62 166 PHE B CA 1
ATOM 4155 C C . PHE B 1 166 ? 6.996 -21.969 -19.906 1 98.62 166 PHE B C 1
ATOM 4157 O O . PHE B 1 166 ? 7.434 -22.828 -20.672 1 98.62 166 PHE B O 1
ATOM 4164 N N . HIS B 1 167 ? 5.824 -21.984 -19.453 1 98.5 167 HIS B N 1
ATOM 4165 C CA . HIS B 1 167 ? 4.793 -22.953 -19.797 1 98.5 167 HIS B CA 1
ATOM 4166 C C . HIS B 1 167 ? 3.613 -22.281 -20.5 1 98.5 167 HIS B C 1
ATOM 4168 O O . HIS B 1 167 ? 3.064 -21.297 -19.984 1 98.5 167 HIS B O 1
ATOM 4174 N N . ALA B 1 168 ? 3.203 -22.797 -21.656 1 97.69 168 ALA B N 1
ATOM 4175 C CA . ALA B 1 168 ? 2.08 -22.234 -22.391 1 97.69 168 ALA B CA 1
ATOM 4176 C C . ALA B 1 168 ? 0.752 -22.781 -21.875 1 97.69 168 ALA B C 1
ATOM 4178 O O . ALA B 1 168 ? -0.107 -23.188 -22.672 1 97.69 168 ALA B O 1
ATOM 4179 N N . THR B 1 169 ? 0.603 -22.875 -20.609 1 97.75 169 THR B N 1
ATOM 4180 C CA . THR B 1 169 ? -0.61 -23.328 -19.953 1 97.75 169 THR B CA 1
ATOM 4181 C C . THR B 1 169 ? -1.093 -22.281 -18.938 1 97.75 169 THR B C 1
ATOM 4183 O O . THR B 1 169 ? -0.341 -21.375 -18.562 1 97.75 169 THR B O 1
ATOM 4186 N N . GLY B 1 170 ? -2.391 -22.359 -18.656 1 98.12 170 GLY B N 1
ATOM 4187 C CA . GLY B 1 170 ? -2.994 -21.469 -17.672 1 98.12 170 GLY B CA 1
ATOM 4188 C C . GLY B 1 170 ? -3.545 -22.188 -16.453 1 98.12 170 GLY B C 1
ATOM 4189 O O . GLY B 1 170 ? -3.502 -23.422 -16.391 1 98.12 170 GLY B O 1
ATOM 4190 N N . VAL B 1 171 ? -4 -21.422 -15.5 1 98.75 171 VAL B N 1
ATOM 4191 C CA . VAL B 1 171 ? -4.523 -22 -14.266 1 98.75 171 VAL B CA 1
ATOM 4192 C C . VAL B 1 171 ? -6.047 -21.891 -14.25 1 98.75 171 VAL B C 1
ATOM 4194 O O . VAL B 1 171 ? -6.613 -20.906 -14.742 1 98.75 171 VAL B O 1
ATOM 4197 N N . ALA B 1 172 ? -6.66 -22.922 -13.711 1 98.25 172 ALA B N 1
ATOM 4198 C CA . ALA B 1 172 ? -8.109 -22.969 -13.516 1 98.25 172 ALA B CA 1
ATOM 4199 C C . ALA B 1 172 ? -8.477 -23.922 -12.383 1 98.25 172 ALA B C 1
ATOM 4201 O O . ALA B 1 172 ? -7.594 -24.484 -11.734 1 98.25 172 ALA B O 1
ATOM 4202 N N . ALA B 1 173 ? -9.773 -24.047 -12.109 1 98.19 173 ALA B N 1
ATOM 4203 C CA . ALA B 1 173 ? -10.25 -24.938 -11.055 1 98.19 173 ALA B CA 1
ATOM 4204 C C . ALA B 1 173 ? -10.508 -26.328 -11.594 1 98.19 173 ALA B C 1
ATOM 4206 O O . ALA B 1 173 ? -10.953 -27.219 -10.859 1 98.19 173 ALA B O 1
ATOM 4207 N N . LYS B 1 174 ? -10.25 -26.5 -12.875 1 97.81 174 LYS B N 1
ATOM 4208 C CA . LYS B 1 174 ? -10.375 -27.812 -13.523 1 97.81 174 LYS B CA 1
ATOM 4209 C C . LYS B 1 174 ? -9.383 -27.938 -14.672 1 97.81 174 LYS B C 1
ATOM 4211 O O . LYS B 1 174 ? -9.086 -26.969 -15.359 1 97.81 174 LYS B O 1
ATOM 4216 N N . ASN B 1 175 ? -8.953 -29.188 -14.852 1 97.75 175 ASN B N 1
ATOM 4217 C CA . ASN B 1 175 ? -8.086 -29.469 -16 1 97.75 175 ASN B CA 1
ATOM 4218 C C . ASN B 1 175 ? -8.883 -29.516 -17.297 1 97.75 175 ASN B C 1
ATOM 4220 O O . ASN B 1 175 ? -10 -30.031 -17.328 1 97.75 175 ASN B O 1
ATOM 4224 N N . GLY B 1 176 ? -8.289 -28.953 -18.328 1 95.88 176 GLY B N 1
ATOM 4225 C CA . GLY B 1 176 ? -8.953 -29.062 -19.625 1 95.88 176 GLY B CA 1
ATOM 4226 C C . GLY B 1 176 ? -8.492 -28 -20.609 1 95.88 176 GLY B C 1
ATOM 4227 O O . GLY B 1 176 ? -7.516 -27.297 -20.359 1 95.88 176 GLY B O 1
ATOM 4228 N N . THR B 1 177 ? -9.117 -28.078 -21.75 1 94.19 177 THR B N 1
ATOM 4229 C CA . THR B 1 177 ? -8.844 -27.094 -22.812 1 94.19 177 THR B CA 1
ATOM 4230 C C . THR B 1 177 ? -10.047 -26.188 -23.031 1 94.19 177 THR B C 1
ATOM 4232 O O . THR B 1 177 ? -11.195 -26.625 -22.875 1 94.19 177 THR B O 1
ATOM 4235 N N . ILE B 1 178 ? -9.703 -25 -23.281 1 92.94 178 ILE B N 1
ATOM 4236 C CA . ILE B 1 178 ? -10.758 -24.078 -23.672 1 92.94 178 ILE B CA 1
ATOM 4237 C C . ILE B 1 178 ? -10.305 -23.25 -24.875 1 92.94 178 ILE B C 1
ATOM 4239 O O . ILE B 1 178 ? -9.117 -23.203 -25.188 1 92.94 178 ILE B O 1
ATOM 4243 N N . ASN B 1 179 ? -11.367 -22.672 -25.531 1 90.56 179 ASN B N 1
ATOM 4244 C CA . ASN B 1 179 ? -11.047 -21.609 -26.469 1 90.56 179 ASN B CA 1
ATOM 4245 C C . ASN B 1 179 ? -10.734 -20.297 -25.75 1 90.56 179 ASN B C 1
ATOM 4247 O O . ASN B 1 179 ? -11.57 -19.766 -25.016 1 90.56 179 ASN B O 1
ATOM 4251 N N . GLY B 1 180 ? -9.57 -19.844 -25.938 1 88.69 180 GLY B N 1
ATOM 4252 C CA . GLY B 1 180 ? -9.18 -18.594 -25.297 1 88.69 180 GLY B CA 1
ATOM 4253 C C . GLY B 1 180 ? -9.992 -17.406 -25.781 1 88.69 180 GLY B C 1
ATOM 4254 O O . GLY B 1 180 ? -10.57 -17.438 -26.859 1 88.69 180 GLY B O 1
ATOM 4255 N N . PRO B 1 181 ? -10.016 -16.422 -24.891 1 85 181 PRO B N 1
ATOM 4256 C CA . PRO B 1 181 ? -10.727 -15.219 -25.328 1 85 181 PRO B CA 1
ATOM 4257 C C . PRO B 1 181 ? -10.047 -14.523 -26.516 1 85 181 PRO B C 1
ATOM 4259 O O . PRO B 1 181 ? -8.852 -14.719 -26.734 1 85 181 PRO B O 1
ATOM 4262 N N . ASP B 1 182 ? -10.836 -13.766 -27.297 1 78.69 182 ASP B N 1
ATOM 4263 C CA . ASP B 1 182 ? -10.383 -12.891 -28.375 1 78.69 182 ASP B CA 1
ATOM 4264 C C . ASP B 1 182 ? -9.531 -13.664 -29.391 1 78.69 182 ASP B C 1
ATOM 4266 O O . ASP B 1 182 ? -8.508 -13.164 -29.844 1 78.69 182 ASP B O 1
ATOM 4270 N N . ALA B 1 183 ? -9.836 -14.891 -29.562 1 76.75 183 ALA B N 1
ATOM 4271 C CA . ALA B 1 183 ? -9.211 -15.719 -30.594 1 76.75 183 ALA B CA 1
ATOM 4272 C C . ALA B 1 183 ? -7.738 -15.961 -30.297 1 76.75 183 ALA B C 1
ATOM 4274 O O . ALA B 1 183 ? -6.898 -15.914 -31.188 1 76.75 183 ALA B O 1
ATOM 4275 N N . THR B 1 184 ? -7.426 -16 -28.984 1 77.94 184 THR B N 1
ATOM 4276 C CA . THR B 1 184 ? -6.043 -16.25 -28.594 1 77.94 184 THR B CA 1
ATOM 4277 C C . THR B 1 184 ? -5.688 -17.734 -28.734 1 77.94 184 THR B C 1
ATOM 4279 O O . THR B 1 184 ? -4.594 -18.141 -28.359 1 77.94 184 THR B O 1
ATOM 4282 N N . GLY B 1 185 ? -6.648 -18.5 -29.328 1 84.12 185 GLY B N 1
ATOM 4283 C CA . GLY B 1 185 ? -6.367 -19.906 -29.594 1 84.12 185 GLY B CA 1
ATOM 4284 C C . GLY B 1 185 ? -6.84 -20.828 -28.5 1 84.12 185 GLY B C 1
ATOM 4285 O O . GLY B 1 185 ? -7.652 -20.422 -27.656 1 84.12 185 GLY B O 1
ATOM 4286 N N . ILE B 1 186 ? -6.391 -22.016 -28.609 1 90.56 186 ILE B N 1
ATOM 4287 C CA . ILE B 1 186 ? -6.766 -23.031 -27.625 1 90.56 186 ILE B CA 1
ATOM 4288 C C . ILE B 1 186 ? -5.852 -22.938 -26.406 1 90.56 186 ILE B C 1
ATOM 4290 O O . ILE B 1 186 ? -4.629 -22.875 -26.547 1 90.56 186 ILE B O 1
ATOM 4294 N N . TRP B 1 187 ? -6.523 -22.859 -25.266 1 94.12 187 TRP B N 1
ATOM 4295 C CA . TRP B 1 187 ? -5.77 -22.797 -24.016 1 94.12 187 TRP B CA 1
ATOM 4296 C C . TRP B 1 187 ? -5.805 -24.141 -23.297 1 94.12 187 TRP B C 1
ATOM 4298 O O . TRP B 1 187 ? -6.863 -24.766 -23.188 1 94.12 187 TRP B O 1
ATOM 4308 N N . GLN B 1 188 ? -4.66 -24.594 -22.953 1 96 188 GLN B N 1
ATOM 4309 C CA . GLN B 1 188 ? -4.582 -25.688 -22 1 96 188 GLN B CA 1
ATOM 4310 C C . GLN B 1 188 ? -4.535 -25.172 -20.562 1 96 188 GLN B C 1
ATOM 4312 O O . GLN B 1 188 ? -3.678 -24.359 -20.219 1 96 188 GLN B O 1
ATOM 4317 N N . LEU B 1 189 ? -5.449 -25.625 -19.719 1 97.56 189 LEU B N 1
ATOM 4318 C CA . LEU B 1 189 ? -5.562 -25.156 -18.344 1 97.56 189 LEU B CA 1
ATOM 4319 C C . LEU B 1 189 ? -5.367 -26.297 -17.359 1 97.56 189 LEU B C 1
ATOM 4321 O O . LEU B 1 189 ? -5.789 -27.438 -17.625 1 97.56 189 LEU B O 1
ATOM 4325 N N . HIS B 1 190 ? -4.727 -26.047 -16.266 1 98.62 190 HIS B N 1
ATOM 4326 C CA . HIS B 1 190 ? -4.527 -27 -15.172 1 98.62 190 HIS B CA 1
ATOM 4327 C C . HIS B 1 190 ? -4.797 -26.344 -13.82 1 98.62 190 HIS B C 1
ATOM 4329 O O . HIS B 1 190 ? -4.699 -25.125 -13.688 1 98.62 190 HIS B O 1
ATOM 4335 N N . THR B 1 191 ? -5.184 -27.188 -12.852 1 98.88 191 THR B N 1
ATOM 4336 C CA . THR B 1 191 ? -5.223 -26.719 -11.469 1 98.88 191 THR B CA 1
ATOM 4337 C C . THR B 1 191 ? -3.809 -26.484 -10.938 1 98.88 191 THR B C 1
ATOM 4339 O O . THR B 1 191 ? -2.834 -26.953 -11.523 1 98.88 191 THR B O 1
ATOM 4342 N N . VAL B 1 192 ? -3.686 -25.766 -9.805 1 98.88 192 VAL B N 1
ATOM 4343 C CA . VAL B 1 192 ? -2.383 -25.562 -9.18 1 98.88 192 VAL B CA 1
ATOM 4344 C C . VAL B 1 192 ? -1.783 -26.922 -8.805 1 98.88 192 VAL B C 1
ATOM 4346 O O . VAL B 1 192 ? -0.599 -27.172 -9.039 1 98.88 192 VAL B O 1
ATOM 4349 N N . LYS B 1 193 ? -2.611 -27.781 -8.258 1 98.75 193 LYS B N 1
ATOM 4350 C CA . LYS B 1 193 ? -2.168 -29.125 -7.879 1 98.75 193 LYS B CA 1
ATOM 4351 C C . LYS B 1 193 ? -1.585 -29.875 -9.07 1 98.75 193 LYS B C 1
ATOM 4353 O O . LYS B 1 193 ? -0.524 -30.484 -8.969 1 98.75 193 LYS B O 1
ATOM 4358 N N . GLU B 1 194 ? -2.322 -29.828 -10.164 1 98.69 194 GLU B N 1
ATOM 4359 C CA . GLU B 1 194 ? -1.865 -30.531 -11.359 1 98.69 194 GLU B CA 1
ATOM 4360 C C . GLU B 1 194 ? -0.547 -29.953 -11.867 1 98.69 194 GLU B C 1
ATOM 4362 O O . GLU B 1 194 ? 0.349 -30.688 -12.273 1 98.69 194 GLU B O 1
ATOM 4367 N N . HIS B 1 195 ? -0.443 -28.609 -11.93 1 98.81 195 HIS B N 1
ATOM 4368 C CA . HIS B 1 195 ? 0.827 -28 -12.297 1 98.81 195 HIS B CA 1
ATOM 4369 C C . HIS B 1 195 ? 1.956 -28.484 -11.391 1 98.81 195 HIS B C 1
ATOM 4371 O O . HIS B 1 195 ? 3.049 -28.797 -11.867 1 98.81 195 HIS B O 1
ATOM 4377 N N . ARG B 1 196 ? 1.739 -28.484 -10.125 1 98.62 196 ARG B N 1
ATOM 4378 C CA . ARG B 1 196 ? 2.754 -28.953 -9.18 1 98.62 196 ARG B CA 1
ATOM 4379 C C . ARG B 1 196 ? 3.133 -30.406 -9.461 1 98.62 196 ARG B C 1
ATOM 4381 O O . ARG B 1 196 ? 4.312 -30.75 -9.461 1 98.62 196 ARG B O 1
ATOM 4388 N N . ASP B 1 197 ? 2.182 -31.234 -9.719 1 98.12 197 ASP B N 1
ATOM 4389 C CA . ASP B 1 197 ? 2.443 -32.656 -9.992 1 98.12 197 ASP B CA 1
ATOM 4390 C C . ASP B 1 197 ? 3.254 -32.812 -11.281 1 98.12 197 ASP B C 1
ATOM 4392 O O . ASP B 1 197 ? 4.234 -33.562 -11.312 1 98.12 197 ASP B O 1
ATOM 4396 N N . GLN B 1 198 ? 2.873 -32.125 -12.297 1 97.5 198 GLN B N 1
ATOM 4397 C CA . GLN B 1 198 ? 3.518 -32.219 -13.602 1 97.5 198 GLN B CA 1
ATOM 4398 C C . GLN B 1 198 ? 4.988 -31.828 -13.516 1 97.5 198 GLN B C 1
ATOM 4400 O O . GLN B 1 198 ? 5.82 -32.344 -14.266 1 97.5 198 GLN B O 1
ATOM 4405 N N . HIS B 1 199 ? 5.297 -30.984 -12.586 1 97.75 199 HIS B N 1
ATOM 4406 C CA . HIS B 1 199 ? 6.652 -30.453 -12.531 1 97.75 199 HIS B CA 1
ATOM 4407 C C . HIS B 1 199 ? 7.41 -30.984 -11.328 1 97.75 199 HIS B C 1
ATOM 4409 O O . HIS B 1 199 ? 8.461 -30.453 -10.961 1 97.75 199 HIS B O 1
ATOM 4415 N N . HIS B 1 200 ? 6.852 -32.031 -10.688 1 97.19 200 HIS B N 1
ATOM 4416 C CA . HIS B 1 200 ? 7.461 -32.719 -9.562 1 97.19 200 HIS B CA 1
ATOM 4417 C C . HIS B 1 200 ? 7.656 -31.797 -8.375 1 97.19 200 HIS B C 1
ATOM 4419 O O . HIS B 1 200 ? 8.719 -31.797 -7.75 1 97.19 200 HIS B O 1
ATOM 4425 N N . HIS B 1 201 ? 6.629 -30.969 -8.188 1 97.69 201 HIS B N 1
ATOM 4426 C CA . HIS B 1 201 ? 6.633 -30.031 -7.07 1 97.69 201 HIS B CA 1
ATOM 4427 C C . HIS B 1 201 ? 5.484 -30.312 -6.109 1 97.69 201 HIS B C 1
ATOM 4429 O O . HIS B 1 201 ? 4.969 -29.406 -5.465 1 97.69 201 HIS B O 1
ATOM 4435 N N . SER B 1 202 ? 4.996 -31.516 -6.086 1 96.75 202 SER B N 1
ATOM 4436 C CA . SER B 1 202 ? 3.898 -31.859 -5.191 1 96.75 202 SER B CA 1
ATOM 4437 C C . SER B 1 202 ? 4.277 -31.625 -3.732 1 96.75 202 SER B C 1
ATOM 4439 O O . SER B 1 202 ? 5.461 -31.562 -3.393 1 96.75 202 SER B O 1
ATOM 4441 N N . ILE B 1 203 ? 3.223 -31.438 -2.936 1 96 203 ILE B N 1
ATOM 4442 C CA . ILE B 1 203 ? 3.424 -31.234 -1.504 1 96 203 ILE B CA 1
ATOM 4443 C C . ILE B 1 203 ? 4.328 -32.344 -0.954 1 96 203 ILE B C 1
ATOM 4445 O O . ILE B 1 203 ? 4.117 -33.531 -1.233 1 96 203 ILE B O 1
ATOM 4449 N N . GLY B 1 204 ? 5.344 -31.984 -0.223 1 92.94 204 GLY B N 1
ATOM 4450 C CA . GLY B 1 204 ? 6.277 -32.969 0.332 1 92.94 204 GLY B CA 1
ATOM 4451 C C . GLY B 1 204 ? 7.469 -33.219 -0.57 1 92.94 204 GLY B C 1
ATOM 4452 O O . GLY B 1 204 ? 8.5 -33.719 -0.114 1 92.94 204 GLY B O 1
ATOM 4453 N N . GLN B 1 205 ? 7.414 -32.906 -1.805 1 93.19 205 GLN B N 1
ATOM 4454 C CA . GLN B 1 205 ? 8.508 -33.125 -2.744 1 93.19 205 GLN B CA 1
ATOM 4455 C C . GLN B 1 205 ? 9.367 -31.859 -2.887 1 93.19 205 GLN B C 1
ATOM 4457 O O . GLN B 1 205 ? 10.594 -31.922 -2.762 1 93.19 205 GLN B O 1
ATOM 4462 N N . ARG B 1 206 ? 8.727 -30.766 -3.201 1 93.75 206 ARG B N 1
ATOM 4463 C CA . ARG B 1 206 ? 9.398 -29.469 -3.34 1 93.75 206 ARG B CA 1
ATOM 4464 C C . ARG B 1 206 ? 8.508 -28.344 -2.838 1 93.75 206 ARG B C 1
ATOM 4466 O O . ARG B 1 206 ? 7.367 -28.203 -3.277 1 93.75 206 ARG B O 1
ATOM 4473 N N . GLN B 1 207 ? 9.039 -27.578 -1.935 1 94.62 207 GLN B N 1
ATOM 4474 C CA . GLN B 1 207 ? 8.25 -26.469 -1.39 1 94.62 207 GLN B CA 1
ATOM 4475 C C . GLN B 1 207 ? 8.047 -25.375 -2.43 1 94.62 207 GLN B C 1
ATOM 4477 O O . GLN B 1 207 ? 8.992 -24.984 -3.117 1 94.62 207 GLN B O 1
ATOM 4482 N N . LEU B 1 208 ? 6.844 -24.984 -2.59 1 97.75 208 LEU B N 1
ATOM 4483 C CA . LEU B 1 208 ? 6.527 -23.781 -3.367 1 97.75 208 LEU B CA 1
ATOM 4484 C C . LEU B 1 208 ? 6.562 -22.547 -2.49 1 97.75 208 LEU B C 1
ATOM 4486 O O . LEU B 1 208 ? 5.688 -22.344 -1.646 1 97.75 208 LEU B O 1
ATOM 4490 N N . ASP B 1 209 ? 7.523 -21.688 -2.711 1 97.81 209 ASP B N 1
ATOM 4491 C CA . ASP B 1 209 ? 7.75 -20.562 -1.803 1 97.81 209 ASP B CA 1
ATOM 4492 C C . ASP B 1 209 ? 6.801 -19.406 -2.107 1 97.81 209 ASP B C 1
ATOM 4494 O O . ASP B 1 209 ? 6.262 -18.781 -1.19 1 97.81 209 ASP B O 1
ATOM 4498 N N . ILE B 1 210 ? 6.664 -19.125 -3.395 1 98.69 210 ILE B N 1
ATOM 4499 C CA . ILE B 1 210 ? 5.863 -17.969 -3.789 1 98.69 210 ILE B CA 1
ATOM 4500 C C . ILE B 1 210 ? 4.926 -18.359 -4.934 1 98.69 210 ILE B C 1
ATOM 4502 O O . ILE B 1 210 ? 5.336 -19.031 -5.875 1 98.69 210 ILE B O 1
ATOM 4506 N N . LEU B 1 211 ? 3.727 -17.984 -4.789 1 98.88 211 LEU B N 1
ATOM 4507 C CA . LEU B 1 211 ? 2.762 -18.062 -5.879 1 98.88 211 LEU B CA 1
ATOM 4508 C C . LEU B 1 211 ? 2.205 -16.688 -6.215 1 98.88 211 LEU B C 1
ATOM 4510 O O . LEU B 1 211 ? 1.66 -16 -5.344 1 98.88 211 LEU B O 1
ATOM 4514 N N . LYS B 1 212 ? 2.434 -16.219 -7.398 1 98.88 212 LYS B N 1
ATOM 4515 C CA . LYS B 1 212 ? 1.88 -14.969 -7.934 1 98.88 212 LYS B CA 1
ATOM 4516 C C . LYS B 1 212 ? 0.814 -15.258 -8.992 1 98.88 212 LYS B C 1
ATOM 4518 O O . LYS B 1 212 ? 1.037 -16.047 -9.906 1 98.88 212 LYS B O 1
ATOM 4523 N N . MET B 1 213 ? -0.371 -14.641 -8.883 1 98.75 213 MET B N 1
ATOM 4524 C CA . MET B 1 213 ? -1.449 -14.969 -9.812 1 98.75 213 MET B CA 1
ATOM 4525 C C . MET B 1 213 ? -2.164 -13.703 -10.273 1 98.75 213 MET B C 1
ATOM 4527 O O . MET B 1 213 ? -2.791 -13.008 -9.477 1 98.75 213 MET B O 1
ATOM 4531 N N . ASP B 1 214 ? -2.082 -13.359 -11.461 1 97.94 214 ASP B N 1
ATOM 4532 C CA . ASP B 1 214 ? -2.799 -12.32 -12.195 1 97.94 214 ASP B CA 1
ATOM 4533 C C . ASP B 1 214 ? -3.24 -12.82 -13.562 1 97.94 214 ASP B C 1
ATOM 4535 O O . ASP B 1 214 ? -2.496 -12.695 -14.539 1 97.94 214 ASP B O 1
ATOM 4539 N N . VAL B 1 215 ? -4.555 -13.352 -13.633 1 97.19 215 VAL B N 1
ATOM 4540 C CA . VAL B 1 215 ? -4.891 -14.148 -14.812 1 97.19 215 VAL B CA 1
ATOM 4541 C C . VAL B 1 215 ? -6.234 -13.688 -15.375 1 97.19 215 VAL B C 1
ATOM 4543 O O . VAL B 1 215 ? -6.934 -14.461 -16.031 1 97.19 215 VAL B O 1
ATOM 4546 N N . GLU B 1 216 ? -6.695 -12.578 -15.078 1 93.19 216 GLU B N 1
ATOM 4547 C CA . GLU B 1 216 ? -7.812 -11.867 -15.695 1 93.19 216 GLU B CA 1
ATOM 4548 C C . GLU B 1 216 ? -9.117 -12.633 -15.523 1 93.19 216 GLU B C 1
ATOM 4550 O O . GLU B 1 216 ? -9.844 -12.859 -16.5 1 93.19 216 GLU B O 1
ATOM 4555 N N . GLY B 1 217 ? -9.336 -13.133 -14.367 1 93.5 217 GLY B N 1
ATOM 4556 C CA . GLY B 1 217 ? -10.688 -13.586 -14.07 1 93.5 217 GLY B CA 1
ATOM 4557 C C . GLY B 1 217 ? -10.734 -15 -13.531 1 93.5 217 GLY B C 1
ATOM 4558 O O . GLY B 1 217 ? -11.758 -15.43 -12.984 1 93.5 217 GLY B O 1
ATOM 4559 N N . TYR B 1 218 ? -9.695 -15.742 -13.609 1 95.69 218 TYR B N 1
ATOM 4560 C CA . TYR B 1 218 ? -9.688 -17.125 -13.164 1 95.69 218 TYR B CA 1
ATOM 4561 C C . TYR B 1 218 ? -9.141 -17.234 -11.75 1 95.69 218 TYR B C 1
ATOM 4563 O O . TYR B 1 218 ? -9 -18.344 -11.211 1 95.69 218 TYR B O 1
ATOM 4571 N N . GLU B 1 219 ? -8.852 -16.141 -11.094 1 97.94 219 GLU B N 1
ATOM 4572 C CA . GLU B 1 219 ? -8.219 -16.141 -9.773 1 97.94 219 GLU B CA 1
ATOM 4573 C C . GLU B 1 219 ? -9.125 -16.781 -8.727 1 97.94 219 GLU B C 1
ATOM 4575 O O . GLU B 1 219 ? -8.688 -17.641 -7.965 1 97.94 219 GLU B O 1
ATOM 4580 N N . TYR B 1 220 ? -10.375 -16.422 -8.742 1 97.81 220 TYR B N 1
ATOM 4581 C CA . TYR B 1 220 ? -11.281 -16.859 -7.68 1 97.81 220 TYR B CA 1
ATOM 4582 C C . TYR B 1 220 ? -11.391 -18.375 -7.637 1 97.81 220 TYR B C 1
ATOM 4584 O O . TYR B 1 220 ? -11.078 -18.984 -6.617 1 97.81 220 TYR B O 1
ATOM 4592 N N . GLU B 1 221 ? -11.797 -18.953 -8.711 1 98 221 GLU B N 1
ATOM 4593 C CA . GLU B 1 221 ? -12.062 -20.391 -8.711 1 98 221 GLU B CA 1
ATOM 4594 C C . GLU B 1 221 ? -10.773 -21.188 -8.516 1 98 221 GLU B C 1
ATOM 4596 O O . GLU B 1 221 ? -10.773 -22.219 -7.832 1 98 221 GLU B O 1
ATOM 4601 N N . SER B 1 222 ? -9.688 -20.734 -9.125 1 98.62 222 SER B N 1
ATOM 4602 C CA . SER B 1 222 ? -8.414 -21.453 -9.023 1 98.62 222 SER B CA 1
ATOM 4603 C C . SER B 1 222 ? -7.867 -21.406 -7.598 1 98.62 222 SER B C 1
ATOM 4605 O O . SER B 1 222 ? -7.426 -22.422 -7.062 1 98.62 222 SER B O 1
ATOM 4607 N N . LEU B 1 223 ? -7.938 -20.25 -6.949 1 98.81 223 LEU B N 1
ATOM 4608 C CA . LEU B 1 223 ? -7.395 -20.094 -5.605 1 98.81 223 LEU B CA 1
ATOM 4609 C C . LEU B 1 223 ? -8.273 -20.797 -4.578 1 98.81 223 LEU B C 1
ATOM 4611 O O . LEU B 1 223 ? -7.762 -21.406 -3.633 1 98.81 223 LEU B O 1
ATOM 4615 N N . MET B 1 224 ? -9.594 -20.688 -4.793 1 98.62 224 MET B N 1
ATOM 4616 C CA . MET B 1 224 ? -10.492 -21.391 -3.877 1 98.62 224 MET B CA 1
ATOM 4617 C C . MET B 1 224 ? -10.18 -22.875 -3.855 1 98.62 224 MET B C 1
ATOM 4619 O O . MET B 1 224 ? -10.055 -23.469 -2.783 1 98.62 224 MET B O 1
ATOM 4623 N N . LEU B 1 225 ? -10.016 -23.422 -5.016 1 98.75 225 LEU B N 1
ATOM 4624 C CA . LEU B 1 225 ? -9.711 -24.844 -5.09 1 98.75 225 LEU B CA 1
ATOM 4625 C C . LEU B 1 225 ? -8.336 -25.141 -4.488 1 98.75 225 LEU B C 1
ATOM 4627 O O . LEU B 1 225 ? -8.188 -26.078 -3.711 1 98.75 225 LEU B O 1
ATOM 4631 N N . ALA B 1 226 ? -7.387 -24.375 -4.852 1 98.81 226 ALA B N 1
ATOM 4632 C CA . ALA B 1 226 ? -6.016 -24.609 -4.398 1 98.81 226 ALA B CA 1
ATOM 4633 C C . ALA B 1 226 ? -5.918 -24.516 -2.879 1 98.81 226 ALA B C 1
ATOM 4635 O O . ALA B 1 226 ? -5.141 -25.234 -2.256 1 98.81 226 ALA B O 1
ATOM 4636 N N . LEU B 1 227 ? -6.629 -23.578 -2.275 1 98.62 227 LEU B N 1
ATOM 4637 C CA . LEU B 1 227 ? -6.676 -23.469 -0.822 1 98.62 227 LEU B CA 1
ATOM 4638 C C . LEU B 1 227 ? -7.348 -24.688 -0.204 1 98.62 227 LEU B C 1
ATOM 4640 O O . LEU B 1 227 ? -6.848 -25.25 0.775 1 98.62 227 LEU B O 1
ATOM 4644 N N . GLU B 1 228 ? -8.359 -25.156 -0.791 1 98.06 228 GLU B N 1
ATOM 4645 C CA . GLU B 1 228 ? -9.164 -26.25 -0.251 1 98.06 228 GLU B CA 1
ATOM 4646 C C . GLU B 1 228 ? -8.438 -27.594 -0.383 1 98.06 228 GLU B C 1
ATOM 4648 O O . GLU B 1 228 ? -8.508 -28.422 0.515 1 98.06 228 GLU B O 1
ATOM 4653 N N . ASP B 1 229 ? -7.746 -27.781 -1.466 1 98.12 229 ASP B N 1
ATOM 4654 C CA . ASP B 1 229 ? -7.164 -29.094 -1.701 1 98.12 229 ASP B CA 1
ATOM 4655 C C . ASP B 1 229 ? -5.762 -29.188 -1.11 1 98.12 229 ASP B C 1
ATOM 4657 O O . ASP B 1 229 ? -5.094 -30.219 -1.247 1 98.12 229 ASP B O 1
ATOM 4661 N N . GLY B 1 230 ? -5.289 -28.109 -0.55 1 97.81 230 GLY B N 1
ATOM 4662 C CA . GLY B 1 230 ? -4.039 -28.141 0.193 1 97.81 230 GLY B CA 1
ATOM 4663 C C . GLY B 1 230 ? -2.832 -27.797 -0.653 1 97.81 230 GLY B C 1
ATOM 4664 O O . GLY B 1 230 ? -1.708 -27.75 -0.15 1 97.81 230 GLY B O 1
ATOM 4665 N N . SER B 1 231 ? -3.027 -27.422 -1.87 1 98.06 231 SER B N 1
ATOM 4666 C CA . SER B 1 231 ? -1.928 -27.188 -2.799 1 98.06 231 SER B CA 1
ATOM 4667 C C . SER B 1 231 ? -1.16 -25.922 -2.438 1 98.06 231 SER B C 1
ATOM 4669 O O . SER B 1 231 ? -0.06 -25.688 -2.943 1 98.06 231 SER B O 1
ATOM 4671 N N . LEU B 1 232 ? -1.709 -25.109 -1.505 1 98.62 232 LEU B N 1
ATOM 4672 C CA . LEU B 1 232 ? -1.034 -23.891 -1.104 1 98.62 232 LEU B CA 1
ATOM 4673 C C . LEU B 1 232 ? -0.521 -23.984 0.328 1 98.62 232 LEU B C 1
ATOM 4675 O O . LEU B 1 232 ? -0.059 -23 0.899 1 98.62 232 LEU B O 1
ATOM 4679 N N . SER B 1 233 ? -0.521 -25.188 0.868 1 97.75 233 SER B N 1
ATOM 4680 C CA . SER B 1 233 ? -0.234 -25.344 2.289 1 97.75 233 SER B CA 1
ATOM 4681 C C . SER B 1 233 ? 1.228 -25.031 2.598 1 97.75 233 SER B C 1
ATOM 4683 O O . SER B 1 233 ? 1.572 -24.719 3.736 1 97.75 233 SER B O 1
ATOM 4685 N N . ASP B 1 234 ? 2.102 -25.125 1.615 1 97.12 234 ASP B N 1
ATOM 4686 C CA . ASP B 1 234 ? 3.518 -24.875 1.86 1 97.12 234 ASP B CA 1
ATOM 4687 C C . ASP B 1 234 ? 3.98 -23.609 1.164 1 97.12 234 ASP B C 1
ATOM 4689 O O . ASP B 1 234 ? 5.18 -23.406 0.964 1 97.12 234 ASP B O 1
ATOM 4693 N N . VAL B 1 235 ? 3.045 -22.781 0.757 1 98.19 235 VAL B N 1
ATOM 4694 C CA . VAL B 1 235 ? 3.371 -21.5 0.111 1 98.19 235 VAL B CA 1
ATOM 4695 C C . VAL B 1 235 ? 3.641 -20.438 1.17 1 98.19 235 VAL B C 1
ATOM 4697 O O . VAL B 1 235 ? 2.812 -20.219 2.057 1 98.19 235 VAL B O 1
ATOM 4700 N N . ARG B 1 236 ? 4.773 -19.766 1.077 1 97.38 236 ARG B N 1
ATOM 4701 C CA . ARG B 1 236 ? 5.184 -18.75 2.045 1 97.38 236 ARG B CA 1
ATOM 4702 C C . ARG B 1 236 ? 4.508 -17.422 1.755 1 97.38 236 ARG B C 1
ATOM 4704 O O . ARG B 1 236 ? 4.109 -16.703 2.68 1 97.38 236 ARG B O 1
ATOM 4711 N N . GLN B 1 237 ? 4.527 -17.062 0.53 1 98.62 237 GLN B N 1
ATOM 4712 C CA . GLN B 1 237 ? 3.938 -15.797 0.116 1 98.62 237 GLN B CA 1
ATOM 4713 C C . GLN B 1 237 ? 2.992 -15.992 -1.065 1 98.62 237 GLN B C 1
ATOM 4715 O O . GLN B 1 237 ? 3.361 -16.594 -2.072 1 98.62 237 GLN B O 1
ATOM 4720 N N . LEU B 1 238 ? 1.788 -15.555 -0.878 1 98.88 238 LEU B N 1
ATOM 4721 C CA . LEU B 1 238 ? 0.754 -15.57 -1.907 1 98.88 238 LEU B CA 1
ATOM 4722 C C . LEU B 1 238 ? 0.42 -14.156 -2.363 1 98.88 238 LEU B C 1
ATOM 4724 O O . LEU B 1 238 ? -0 -13.32 -1.557 1 98.88 238 LEU B O 1
ATOM 4728 N N . ALA B 1 239 ? 0.702 -13.852 -3.629 1 98.81 239 ALA B N 1
ATOM 4729 C CA . ALA B 1 239 ? 0.342 -12.578 -4.25 1 98.81 239 ALA B CA 1
ATOM 4730 C C . ALA B 1 239 ? -0.638 -12.789 -5.402 1 98.81 239 ALA B C 1
ATOM 4732 O O . ALA B 1 239 ? -0.404 -13.625 -6.281 1 98.81 239 ALA B O 1
ATOM 4733 N N . PHE B 1 240 ? -1.739 -12.055 -5.34 1 98.69 240 PHE B N 1
ATOM 4734 C CA . PHE B 1 240 ? -2.721 -12.266 -6.398 1 98.69 240 PHE B CA 1
ATOM 4735 C C . PHE B 1 240 ? -3.527 -11 -6.648 1 98.69 240 PHE B C 1
ATOM 4737 O O . PHE B 1 240 ? -3.635 -10.141 -5.773 1 98.69 240 PHE B O 1
ATOM 4744 N N . GLU B 1 241 ? -3.988 -10.883 -7.824 1 97.56 241 GLU B N 1
ATOM 4745 C CA . GLU B 1 241 ? -4.867 -9.773 -8.18 1 97.56 241 GLU B CA 1
ATOM 4746 C C . GLU B 1 241 ? -6.332 -10.203 -8.164 1 97.56 241 GLU B C 1
ATOM 4748 O O . GLU B 1 241 ? -6.668 -11.312 -8.594 1 97.56 241 GLU B O 1
ATOM 4753 N N . THR B 1 242 ? -7.184 -9.406 -7.664 1 96.75 242 THR B N 1
ATOM 4754 C CA . THR B 1 242 ? -8.617 -9.633 -7.777 1 96.75 242 THR B CA 1
ATOM 4755 C C . THR B 1 242 ? -9.211 -8.797 -8.914 1 96.75 242 THR B C 1
ATOM 4757 O O . THR B 1 242 ? -8.938 -7.602 -9.016 1 96.75 242 THR B O 1
ATOM 4760 N N . HIS B 1 243 ? -9.945 -9.461 -9.758 1 94.5 243 HIS B N 1
ATOM 4761 C CA . HIS B 1 243 ? -10.812 -8.836 -10.75 1 94.5 243 HIS B CA 1
ATOM 4762 C C . HIS B 1 243 ? -12.281 -9.008 -10.391 1 94.5 243 HIS B C 1
ATOM 4764 O O . HIS B 1 243 ? -12.953 -9.906 -10.898 1 94.5 243 HIS B O 1
ATOM 4770 N N . VAL B 1 244 ? -12.781 -8.102 -9.586 1 93.56 244 VAL B N 1
ATOM 4771 C CA . VAL B 1 244 ? -14.062 -8.297 -8.922 1 93.56 244 VAL B CA 1
ATOM 4772 C C . VAL B 1 244 ? -15.188 -8.328 -9.961 1 93.56 244 VAL B C 1
ATOM 4774 O O . VAL B 1 244 ? -16.156 -9.07 -9.805 1 93.56 244 VAL B O 1
ATOM 4777 N N . THR B 1 245 ? -15.062 -7.512 -10.977 1 90.81 245 THR B N 1
ATOM 4778 C CA . THR B 1 245 ? -16.031 -7.52 -12.062 1 90.81 245 THR B CA 1
ATOM 4779 C C . THR B 1 245 ? -15.43 -6.914 -13.328 1 90.81 245 THR B C 1
ATOM 4781 O O . THR B 1 245 ? -14.453 -6.172 -13.266 1 90.81 245 THR B O 1
ATOM 4784 N N . PHE B 1 246 ? -16.016 -7.344 -14.391 1 89.19 246 PHE B N 1
ATOM 4785 C CA . PHE B 1 246 ? -15.602 -6.785 -15.664 1 89.19 246 PHE B CA 1
ATOM 4786 C C . PHE B 1 246 ? -16.703 -5.902 -16.25 1 89.19 246 PHE B C 1
ATOM 4788 O O . PHE B 1 246 ? -16.5 -5.27 -17.297 1 89.19 246 PHE B O 1
ATOM 4795 N N . VAL B 1 247 ? -17.719 -5.816 -15.539 1 86.19 247 VAL B N 1
ATOM 4796 C CA . VAL B 1 247 ? -18.828 -5.012 -16.047 1 86.19 247 VAL B CA 1
ATOM 4797 C C . VAL B 1 247 ? -18.641 -3.557 -15.633 1 86.19 247 VAL B C 1
ATOM 4799 O O . VAL B 1 247 ? -17.938 -3.27 -14.656 1 86.19 247 VAL B O 1
ATOM 4802 N N . SER B 1 248 ? -19.375 -2.736 -16.391 1 86.25 248 SER B N 1
ATOM 4803 C CA . SER B 1 248 ? -19.312 -1.318 -16.062 1 86.25 248 SER B CA 1
ATOM 4804 C C . SER B 1 248 ? -20.109 -1.014 -14.797 1 86.25 248 SER B C 1
ATOM 4806 O O . SER B 1 248 ? -21.078 -1.704 -14.492 1 86.25 248 SER B O 1
ATOM 4808 N N . GLY B 1 249 ? -19.641 -0.047 -14.039 1 89.44 249 GLY B N 1
ATOM 4809 C CA . GLY B 1 249 ? -20.359 0.359 -12.844 1 89.44 249 GLY B CA 1
ATOM 4810 C C . GLY B 1 249 ? -19.984 -0.448 -11.617 1 89.44 249 GLY B C 1
ATOM 4811 O O . GLY B 1 249 ? -18.875 -0.98 -11.539 1 89.44 249 GLY B O 1
ATOM 4812 N N . ASP B 1 250 ? -20.922 -0.517 -10.68 1 94.94 250 ASP B N 1
ATOM 4813 C CA . ASP B 1 250 ? -20.656 -1.171 -9.398 1 94.94 250 ASP B CA 1
ATOM 4814 C C . ASP B 1 250 ? -20.641 -2.689 -9.555 1 94.94 250 ASP B C 1
ATOM 4816 O O . ASP B 1 250 ? -21.531 -3.266 -10.188 1 94.94 250 ASP B O 1
ATOM 4820 N N . PRO B 1 251 ? -19.609 -3.383 -9.016 1 96.94 251 PRO B N 1
ATOM 4821 C CA . PRO B 1 251 ? -19.766 -4.824 -8.828 1 96.94 251 PRO B CA 1
ATOM 4822 C C . PRO B 1 251 ? -21.062 -5.176 -8.078 1 96.94 251 PRO B C 1
ATOM 4824 O O . PRO B 1 251 ? -21.5 -4.41 -7.219 1 96.94 251 PRO B O 1
ATOM 4827 N N . THR B 1 252 ? -21.625 -6.336 -8.352 1 96.88 252 THR B N 1
ATOM 4828 C CA . THR B 1 252 ? -22.875 -6.754 -7.711 1 96.88 252 THR B CA 1
ATOM 4829 C C . THR B 1 252 ? -22.609 -7.203 -6.273 1 96.88 252 THR B C 1
ATOM 4831 O O . THR B 1 252 ? -21.469 -7.395 -5.875 1 96.88 252 THR B O 1
ATOM 4834 N N . GLN B 1 253 ? -23.688 -7.352 -5.523 1 96.88 253 GLN B N 1
ATOM 4835 C CA . GLN B 1 253 ? -23.578 -7.914 -4.184 1 96.88 253 GLN B CA 1
ATOM 4836 C C . GLN B 1 253 ? -22.922 -9.297 -4.215 1 96.88 253 GLN B C 1
ATOM 4838 O O . GLN B 1 253 ? -22.094 -9.609 -3.371 1 96.88 253 GLN B O 1
ATOM 4843 N N . GLU B 1 254 ? -23.375 -10.031 -5.145 1 96.62 254 GLU B N 1
ATOM 4844 C CA . GLU B 1 254 ? -22.844 -11.383 -5.285 1 96.62 254 GLU B CA 1
ATOM 4845 C C . GLU B 1 254 ? -21.344 -11.359 -5.57 1 96.62 254 GLU B C 1
ATOM 4847 O O . GLU B 1 254 ? -20.594 -12.219 -5.082 1 96.62 254 GLU B O 1
ATOM 4852 N N . ASP B 1 255 ? -20.891 -10.422 -6.379 1 97.25 255 ASP B N 1
ATOM 4853 C CA . ASP B 1 255 ? -19.469 -10.266 -6.656 1 97.25 255 ASP B CA 1
ATOM 4854 C C . ASP B 1 255 ? -18.672 -10.039 -5.367 1 97.25 255 ASP B C 1
ATOM 4856 O O . ASP B 1 255 ? -17.672 -10.711 -5.125 1 97.25 255 ASP B O 1
ATOM 4860 N N . TYR B 1 256 ? -19.141 -9.109 -4.57 1 97.88 256 TYR B N 1
ATOM 4861 C CA . TYR B 1 256 ? -18.438 -8.781 -3.332 1 97.88 256 TYR B CA 1
ATOM 4862 C C . TYR B 1 256 ? -18.438 -9.969 -2.373 1 97.88 256 TYR B C 1
ATOM 4864 O O . TYR B 1 256 ? -17.422 -10.258 -1.734 1 97.88 256 TYR B O 1
ATOM 4872 N N . ILE B 1 257 ? -19.578 -10.648 -2.252 1 98.06 257 ILE B N 1
ATOM 4873 C CA . ILE B 1 257 ? -19.688 -11.789 -1.349 1 98.06 257 ILE B CA 1
ATOM 4874 C C . ILE B 1 257 ? -18.719 -12.883 -1.788 1 98.06 257 ILE B C 1
ATOM 4876 O O . ILE B 1 257 ? -18.031 -13.484 -0.958 1 98.06 257 ILE B O 1
ATOM 4880 N N . LYS B 1 258 ? -18.672 -13.102 -3.062 1 97.38 258 LYS B N 1
ATOM 4881 C CA . LYS B 1 258 ? -17.781 -14.102 -3.648 1 97.38 258 LYS B CA 1
ATOM 4882 C C . LYS B 1 258 ? -16.328 -13.82 -3.279 1 97.38 258 LYS B C 1
ATOM 4884 O O . LYS B 1 258 ? -15.625 -14.695 -2.762 1 97.38 258 LYS B O 1
ATOM 4889 N N . PHE B 1 259 ? -15.891 -12.664 -3.443 1 98.06 259 PHE B N 1
ATOM 4890 C CA . PHE B 1 259 ? -14.484 -12.352 -3.227 1 98.06 259 PHE B CA 1
ATOM 4891 C C . PHE B 1 259 ? -14.188 -12.188 -1.74 1 98.06 259 PHE B C 1
ATOM 4893 O O . PHE B 1 259 ? -13.078 -12.484 -1.289 1 98.06 259 PHE B O 1
ATOM 4900 N N . LEU B 1 260 ? -15.141 -11.703 -0.964 1 98.38 260 LEU B N 1
ATOM 4901 C CA . LEU B 1 260 ? -14.961 -11.742 0.484 1 98.38 260 LEU B CA 1
ATOM 4902 C C . LEU B 1 260 ? -14.82 -13.18 0.975 1 98.38 260 LEU B C 1
ATOM 4904 O O . LEU B 1 260 ? -14.086 -13.445 1.924 1 98.38 260 LEU B O 1
ATOM 4908 N N . GLY B 1 261 ? -15.562 -14.094 0.337 1 98.25 261 GLY B N 1
ATOM 4909 C CA . GLY B 1 261 ? -15.398 -15.508 0.633 1 98.25 261 GLY B CA 1
ATOM 4910 C C . GLY B 1 261 ? -13.992 -16.016 0.354 1 98.25 261 GLY B C 1
ATOM 4911 O O . GLY B 1 261 ? -13.43 -16.766 1.152 1 98.25 261 GLY B O 1
ATOM 4912 N N . LEU B 1 262 ? -13.469 -15.641 -0.75 1 98.56 262 LEU B N 1
ATOM 4913 C CA . LEU B 1 262 ? -12.094 -16 -1.075 1 98.56 262 LEU B CA 1
ATOM 4914 C C . LEU B 1 262 ? -11.125 -15.445 -0.036 1 98.56 262 LEU B C 1
ATOM 4916 O O . LEU B 1 262 ? -10.258 -16.172 0.462 1 98.56 262 LEU B O 1
ATOM 4920 N N . LEU B 1 263 ? -11.297 -14.156 0.275 1 98.62 263 LEU B N 1
ATOM 4921 C CA . LEU B 1 263 ? -10.414 -13.5 1.232 1 98.62 263 LEU B CA 1
ATOM 4922 C C . LEU B 1 263 ? -10.523 -14.148 2.609 1 98.62 263 LEU B C 1
ATOM 4924 O O . LEU B 1 263 ? -9.531 -14.258 3.332 1 98.62 263 LEU B O 1
ATOM 4928 N N . ARG B 1 264 ? -11.719 -14.562 2.949 1 98.31 264 ARG B N 1
ATOM 4929 C CA . ARG B 1 264 ? -11.922 -15.312 4.184 1 98.31 264 ARG B CA 1
ATOM 4930 C C . ARG B 1 264 ? -11.117 -16.609 4.18 1 98.31 264 ARG B C 1
ATOM 4932 O O . ARG B 1 264 ? -10.484 -16.953 5.176 1 98.31 264 ARG B O 1
ATOM 4939 N N . SER B 1 265 ? -11.203 -17.312 3.084 1 98.44 265 SER B N 1
ATOM 4940 C CA . SER B 1 265 ? -10.461 -18.562 2.959 1 98.44 265 SER B CA 1
ATOM 4941 C C . SER B 1 265 ? -8.953 -18.328 3.02 1 98.44 265 SER B C 1
ATOM 4943 O O . SER B 1 265 ? -8.227 -19.078 3.67 1 98.44 265 SER B O 1
ATOM 4945 N N . VAL B 1 266 ? -8.492 -17.281 2.342 1 98.75 266 VAL B N 1
ATOM 4946 C CA . VAL B 1 266 ? -7.082 -16.906 2.377 1 98.75 266 VAL B CA 1
ATOM 4947 C C . VAL B 1 266 ? -6.648 -16.672 3.824 1 98.75 266 VAL B C 1
ATOM 4949 O O . VAL B 1 266 ? -5.617 -17.203 4.258 1 98.75 266 VAL B O 1
ATOM 4952 N N . TYR B 1 267 ? -7.406 -15.945 4.539 1 98.31 267 TYR B N 1
ATOM 4953 C CA . TYR B 1 267 ? -7.145 -15.672 5.949 1 98.31 267 TYR B CA 1
ATOM 4954 C C . TYR B 1 267 ? -7.148 -16.969 6.762 1 98.31 267 TYR B C 1
ATOM 4956 O O . TYR B 1 267 ? -6.266 -17.188 7.594 1 98.31 267 TYR B O 1
ATOM 4964 N N . HIS B 1 268 ? -8.094 -17.797 6.527 1 97.69 268 HIS B N 1
ATOM 4965 C CA . HIS B 1 268 ? -8.258 -19.047 7.258 1 97.69 268 HIS B CA 1
ATOM 4966 C C . HIS B 1 268 ? -7.039 -19.953 7.09 1 97.69 268 HIS B C 1
ATOM 4968 O O . HIS B 1 268 ? -6.672 -20.688 8.008 1 97.69 268 HIS B O 1
ATOM 4974 N N . HIS B 1 269 ? -6.418 -19.906 5.992 1 98.12 269 HIS B N 1
ATOM 4975 C CA . HIS B 1 269 ? -5.297 -20.781 5.695 1 98.12 269 HIS B CA 1
ATOM 4976 C C . HIS B 1 269 ? -3.973 -20.156 6.102 1 98.12 269 HIS B C 1
ATOM 4978 O O . HIS B 1 269 ? -2.904 -20.625 5.707 1 98.12 269 HIS B O 1
ATOM 4984 N N . GLY B 1 270 ? -4.031 -19.062 6.781 1 97.88 270 GLY B N 1
ATOM 4985 C CA . GLY B 1 270 ? -2.854 -18.531 7.453 1 97.88 270 GLY B CA 1
ATOM 4986 C C . GLY B 1 270 ? -2.229 -17.359 6.727 1 97.88 270 GLY B C 1
ATOM 4987 O O . GLY B 1 270 ? -1.264 -16.766 7.211 1 97.88 270 GLY B O 1
ATOM 4988 N N . PHE B 1 271 ? -2.801 -16.984 5.598 1 98.62 271 PHE B N 1
ATOM 4989 C CA . PHE B 1 271 ? -2.252 -15.867 4.844 1 98.62 271 PHE B CA 1
ATOM 4990 C C . PHE B 1 271 ? -2.75 -14.539 5.41 1 98.62 271 PHE B C 1
ATOM 4992 O O . PHE B 1 271 ? -3.928 -14.406 5.746 1 98.62 271 PHE B O 1
ATOM 4999 N N . ARG B 1 272 ? -1.839 -13.555 5.57 1 98.56 272 ARG B N 1
ATOM 5000 C CA . ARG B 1 272 ? -2.146 -12.219 6.07 1 98.56 272 ARG B CA 1
ATOM 5001 C C . ARG B 1 272 ? -1.661 -11.148 5.102 1 98.56 272 ARG B C 1
ATOM 5003 O O . ARG B 1 272 ? -0.514 -11.18 4.652 1 98.56 272 ARG B O 1
ATOM 5010 N N . ILE B 1 273 ? -2.531 -10.227 4.812 1 98.69 273 ILE B N 1
ATOM 5011 C CA . ILE B 1 273 ? -2.209 -9.125 3.908 1 98.69 273 ILE B CA 1
ATOM 5012 C C . ILE B 1 273 ? -1.202 -8.188 4.574 1 98.69 273 ILE B C 1
ATOM 5014 O O . ILE B 1 273 ? -1.432 -7.711 5.688 1 98.69 273 ILE B O 1
ATOM 5018 N N . TYR B 1 274 ? -0.035 -7.91 3.906 1 98.25 274 TYR B N 1
ATOM 5019 C CA . TYR B 1 274 ? 0.864 -6.887 4.43 1 98.25 274 TYR B CA 1
ATOM 5020 C C . TYR B 1 274 ? 0.871 -5.656 3.527 1 98.25 274 TYR B C 1
ATOM 5022 O O . TYR B 1 274 ? 1.321 -4.582 3.936 1 98.25 274 TYR B O 1
ATOM 5030 N N . LEU B 1 275 ? 0.295 -5.871 2.34 1 97.38 275 LEU B N 1
ATOM 5031 C CA . LEU B 1 275 ? 0.298 -4.758 1.396 1 97.38 275 LEU B CA 1
ATOM 5032 C C . LEU B 1 275 ? -0.694 -5.004 0.265 1 97.38 275 LEU B C 1
ATOM 5034 O O . LEU B 1 275 ? -0.855 -6.137 -0.19 1 97.38 275 LEU B O 1
ATOM 5038 N N . THR B 1 276 ? -1.349 -3.914 -0.192 1 97.12 276 THR B N 1
ATOM 5039 C CA . THR B 1 276 ? -2.223 -3.973 -1.359 1 97.12 276 THR B CA 1
ATOM 5040 C C . THR B 1 276 ? -1.979 -2.775 -2.275 1 97.12 276 THR B C 1
ATOM 5042 O O . THR B 1 276 ? -1.817 -1.648 -1.804 1 97.12 276 THR B O 1
ATOM 5045 N N . HIS B 1 277 ? -1.882 -3.08 -3.568 1 94.25 277 HIS B N 1
ATOM 5046 C CA . HIS B 1 277 ? -1.887 -2.023 -4.574 1 94.25 277 HIS B CA 1
ATOM 5047 C C . HIS B 1 277 ? -3.24 -1.932 -5.27 1 94.25 277 HIS B C 1
ATOM 5049 O O . HIS B 1 277 ? -3.705 -2.908 -5.863 1 94.25 277 HIS B O 1
ATOM 5055 N N . ARG B 1 278 ? -3.814 -0.737 -5.16 1 92 278 ARG B N 1
ATOM 5056 C CA . ARG B 1 278 ? -5.027 -0.46 -5.922 1 92 278 ARG B CA 1
ATOM 5057 C C . ARG B 1 278 ? -4.695 -0.13 -7.375 1 92 278 ARG B C 1
ATOM 5059 O O . ARG B 1 278 ? -3.92 0.788 -7.645 1 92 278 ARG B O 1
ATOM 5066 N N . ASN B 1 279 ? -5.246 -0.857 -8.289 1 87.44 279 ASN B N 1
ATOM 5067 C CA . ASN B 1 279 ? -5.066 -0.524 -9.695 1 87.44 279 ASN B CA 1
ATOM 5068 C C . ASN B 1 279 ? -6.176 0.391 -10.203 1 87.44 279 ASN B C 1
ATOM 5070 O O . ASN B 1 279 ? -7.09 -0.06 -10.891 1 87.44 279 ASN B O 1
ATOM 5074 N N . TYR B 1 280 ? -6.051 1.665 -9.969 1 82.38 280 TYR B N 1
ATOM 5075 C CA . TYR B 1 280 ? -7.145 2.584 -10.266 1 82.38 280 TYR B CA 1
ATOM 5076 C C . TYR B 1 280 ? -7.004 3.172 -11.664 1 82.38 280 TYR B C 1
ATOM 5078 O O . TYR B 1 280 ? -7.961 3.727 -12.211 1 82.38 280 TYR B O 1
ATOM 5086 N N . VAL B 1 281 ? -5.871 3.1 -12.258 1 75.94 281 VAL B N 1
ATOM 5087 C CA . VAL B 1 281 ? -5.629 3.74 -13.547 1 75.94 281 VAL B CA 1
ATOM 5088 C C . VAL B 1 281 ? -6.547 3.133 -14.609 1 75.94 281 VAL B C 1
ATOM 5090 O O . VAL B 1 281 ? -7.145 3.857 -15.406 1 75.94 281 VAL B O 1
ATOM 5093 N N . TRP B 1 282 ? -6.809 1.851 -14.477 1 75.56 282 TRP B N 1
ATOM 5094 C CA . TRP B 1 282 ? -7.547 1.238 -15.578 1 75.56 282 TRP B CA 1
ATOM 5095 C C . TRP B 1 282 ? -8.867 0.658 -15.086 1 75.56 282 TRP B C 1
ATOM 5097 O O . TRP B 1 282 ? -9.703 0.231 -15.891 1 75.56 282 TRP B O 1
ATOM 5107 N N . SER B 1 283 ? -9.086 0.699 -13.773 1 85.81 283 SER B N 1
ATOM 5108 C CA . SER B 1 283 ? -10.219 -0.091 -13.32 1 85.81 283 SER B CA 1
ATOM 5109 C C . SER B 1 283 ? -11.109 0.712 -12.375 1 85.81 283 SER B C 1
ATOM 5111 O O . SER B 1 283 ? -12 0.157 -11.734 1 85.81 283 SER B O 1
ATOM 5113 N N . SER B 1 284 ? -10.859 1.954 -12.297 1 90 284 SER B N 1
ATOM 5114 C CA . SER B 1 284 ? -11.648 2.746 -11.359 1 90 284 SER B CA 1
ATOM 5115 C C . SER B 1 284 ? -13.078 2.936 -11.859 1 90 284 SER B C 1
ATOM 5117 O O . SER B 1 284 ? -13.336 2.855 -13.062 1 90 284 SER B O 1
ATOM 5119 N N . PHE B 1 285 ? -14.055 3.111 -10.945 1 93.19 285 PHE B N 1
ATOM 5120 C CA . PHE B 1 285 ? -15.453 3.391 -11.273 1 93.19 285 PHE B CA 1
ATOM 5121 C C . PHE B 1 285 ? -16.062 4.34 -10.25 1 93.19 285 PHE B C 1
ATOM 5123 O O . PHE B 1 285 ? -15.664 4.352 -9.078 1 93.19 285 PHE B O 1
ATOM 5130 N N . ASP B 1 286 ? -17 5.137 -10.711 1 93.44 286 ASP B N 1
ATOM 5131 C CA . ASP B 1 286 ? -17.812 5.953 -9.812 1 93.44 286 ASP B CA 1
ATOM 5132 C C . ASP B 1 286 ? -18.875 5.109 -9.117 1 93.44 286 ASP B C 1
ATOM 5134 O O . ASP B 1 286 ? -19.719 4.492 -9.781 1 93.44 286 ASP B O 1
ATOM 5138 N N . SER B 1 287 ? -18.812 5.141 -7.84 1 95.12 287 SER B N 1
ATOM 5139 C CA . SER B 1 287 ? -19.781 4.34 -7.113 1 95.12 287 SER B CA 1
ATOM 5140 C C . SER B 1 287 ? -21.172 4.973 -7.176 1 95.12 287 SER B C 1
ATOM 5142 O O . SER B 1 287 ? -21.328 6.164 -6.898 1 95.12 287 SER B O 1
ATOM 5144 N N . SER B 1 288 ? -22.156 4.199 -7.535 1 95.19 288 SER B N 1
ATOM 5145 C CA . SER B 1 288 ? -23.547 4.641 -7.453 1 95.19 288 SER B CA 1
ATOM 5146 C C . SER B 1 288 ? -24.109 4.438 -6.047 1 95.19 288 SER B C 1
ATOM 5148 O O . SER B 1 288 ? -25.141 5.008 -5.699 1 95.19 288 SER B O 1
ATOM 5150 N N . LEU B 1 289 ? -23.406 3.611 -5.25 1 94.31 289 LEU B N 1
ATOM 5151 C CA . LEU B 1 289 ? -23.828 3.277 -3.896 1 94.31 289 LEU B CA 1
ATOM 5152 C C . LEU B 1 289 ? -23.312 4.305 -2.896 1 94.31 289 LEU B C 1
ATOM 5154 O O . LEU B 1 289 ? -24.016 4.676 -1.957 1 94.31 289 LEU B O 1
ATOM 5158 N N . ASN B 1 290 ? -22.125 4.691 -3.07 1 91.69 290 ASN B N 1
ATOM 5159 C CA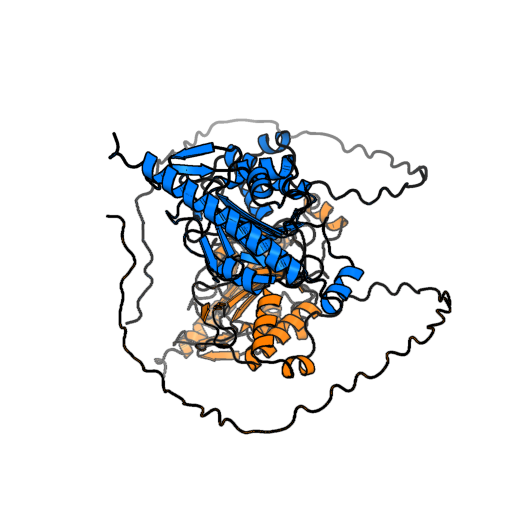 . ASN B 1 290 ? -21.469 5.73 -2.281 1 91.69 290 ASN B CA 1
ATOM 5160 C C . ASN B 1 290 ? -21.188 6.977 -3.119 1 91.69 290 ASN B C 1
ATOM 5162 O O . ASN B 1 290 ? -20.109 7.109 -3.699 1 91.69 290 ASN B O 1
ATOM 5166 N N . LYS B 1 291 ? -22.094 7.895 -3.02 1 89.31 291 LYS B N 1
ATOM 5167 C CA . LYS B 1 291 ? -22.047 9.062 -3.896 1 89.31 291 LYS B CA 1
ATOM 5168 C C . LYS B 1 291 ? -20.766 9.859 -3.67 1 89.31 291 LYS B C 1
ATOM 5170 O O . LYS B 1 291 ? -20.391 10.125 -2.525 1 89.31 291 LYS B O 1
ATOM 5175 N N . GLY B 1 292 ? -20.109 10.102 -4.793 1 88.06 292 GLY B N 1
ATOM 5176 C CA . GLY B 1 292 ? -18.906 10.922 -4.734 1 88.06 292 GLY B CA 1
ATOM 5177 C C . GLY B 1 292 ? -17.641 10.117 -4.523 1 88.06 292 GLY B C 1
ATOM 5178 O O . GLY B 1 292 ? -16.547 10.672 -4.512 1 88.06 292 GLY B O 1
ATOM 5179 N N . LYS B 1 293 ? -17.859 8.82 -4.383 1 92.44 293 LYS B N 1
ATOM 5180 C CA . LYS B 1 293 ? -16.703 7.969 -4.145 1 92.44 293 LYS B CA 1
ATOM 5181 C C . LYS B 1 293 ? -16.344 7.16 -5.387 1 92.44 293 LYS B C 1
ATOM 5183 O O . LYS B 1 293 ? -17.219 6.766 -6.152 1 92.44 293 LYS B O 1
ATOM 5188 N N . LYS B 1 294 ? -15.055 7.012 -5.539 1 93.25 294 LYS B N 1
ATOM 5189 C CA . LYS B 1 294 ? -14.539 6.113 -6.57 1 93.25 294 LYS B CA 1
ATOM 5190 C C . LYS B 1 294 ? -13.812 4.926 -5.945 1 93.25 294 LYS B C 1
ATOM 5192 O O . LYS B 1 294 ? -13.133 5.07 -4.93 1 93.25 294 LYS B O 1
ATOM 5197 N N . TYR B 1 295 ? -13.992 3.781 -6.555 1 94.88 295 TYR B N 1
ATOM 5198 C CA . TYR B 1 295 ? -13.305 2.557 -6.156 1 94.88 295 TYR B CA 1
ATOM 5199 C C . TYR B 1 295 ? -12.602 1.917 -7.348 1 94.88 295 TYR B C 1
ATOM 5201 O O . TYR B 1 295 ? -12.766 2.363 -8.484 1 94.88 295 TYR B O 1
ATOM 5209 N N . ALA B 1 296 ? -11.758 0.983 -7.062 1 94.31 296 ALA B N 1
ATOM 5210 C CA . ALA B 1 296 ? -11.102 0.212 -8.117 1 94.31 296 ALA B CA 1
ATOM 5211 C C . ALA B 1 296 ? -11.656 -1.205 -8.188 1 94.31 296 ALA B C 1
ATOM 5213 O O . ALA B 1 296 ? -12.023 -1.789 -7.164 1 94.31 296 ALA B O 1
ATOM 5214 N N . LYS B 1 297 ? -11.648 -1.761 -9.383 1 95.31 297 LYS B N 1
ATOM 5215 C CA . LYS B 1 297 ? -12.141 -3.121 -9.578 1 95.31 297 LYS B CA 1
ATOM 5216 C C . LYS B 1 297 ? -11.023 -4.145 -9.398 1 95.31 297 LYS B C 1
ATOM 5218 O O . LYS B 1 297 ? -11.289 -5.328 -9.195 1 95.31 297 LYS B O 1
ATOM 5223 N N . CYS B 1 298 ? -9.773 -3.725 -9.516 1 95.44 298 CYS B N 1
ATOM 5224 C CA . CYS B 1 298 ? -8.625 -4.621 -9.453 1 95.44 298 CYS B CA 1
ATOM 5225 C C . CYS B 1 298 ? -7.676 -4.219 -8.336 1 95.44 298 CYS B C 1
ATOM 5227 O O . CYS B 1 298 ? -7.363 -3.037 -8.172 1 95.44 298 CYS B O 1
ATOM 5229 N N . HIS B 1 299 ? -7.27 -5.184 -7.547 1 96.38 299 HIS B N 1
ATOM 5230 C CA . HIS B 1 299 ? -6.312 -4.996 -6.461 1 96.38 299 HIS B CA 1
ATOM 5231 C C . HIS B 1 299 ? -5.25 -6.09 -6.465 1 96.38 299 HIS B C 1
ATOM 5233 O O . HIS B 1 299 ? -5.57 -7.273 -6.59 1 96.38 299 HIS B O 1
ATOM 5239 N N . GLU B 1 300 ? -3.998 -5.68 -6.414 1 97.19 300 GLU B N 1
ATOM 5240 C CA . GLU B 1 300 ? -2.898 -6.613 -6.191 1 97.19 300 GLU B CA 1
ATOM 5241 C C . GLU B 1 300 ? -2.621 -6.797 -4.703 1 97.19 300 GLU B C 1
ATOM 5243 O O . GLU B 1 300 ? -2.135 -5.883 -4.039 1 97.19 300 GLU B O 1
ATOM 5248 N N . ILE B 1 301 ? -2.924 -7.973 -4.266 1 98.44 301 ILE B N 1
ATOM 5249 C CA . ILE B 1 301 ? -2.854 -8.273 -2.84 1 98.44 301 ILE B CA 1
ATOM 5250 C C . ILE B 1 301 ? -1.596 -9.094 -2.549 1 98.44 301 ILE B C 1
ATOM 5252 O O . ILE B 1 301 ? -1.298 -10.055 -3.254 1 98.44 301 ILE B O 1
ATOM 5256 N N . HIS B 1 302 ? -0.834 -8.664 -1.546 1 98.81 302 HIS B N 1
ATOM 5257 C CA . HIS B 1 302 ? 0.378 -9.352 -1.112 1 98.81 302 HIS B CA 1
ATOM 5258 C C . HIS B 1 302 ? 0.224 -9.898 0.301 1 98.81 302 HIS B C 1
ATOM 5260 O O . HIS B 1 302 ? -0.072 -9.156 1.235 1 98.81 302 HIS B O 1
ATOM 5266 N N . THR B 1 303 ? 0.408 -11.227 0.427 1 98.81 303 THR B N 1
ATOM 5267 C CA . THR B 1 303 ? 0.225 -11.859 1.729 1 98.81 303 THR B CA 1
ATOM 5268 C C . THR B 1 303 ? 1.445 -12.703 2.1 1 98.81 303 THR B C 1
ATOM 5270 O O . THR B 1 303 ? 2.219 -13.102 1.228 1 98.81 303 THR B O 1
ATOM 5273 N N . VAL B 1 304 ? 1.648 -12.898 3.361 1 98.56 304 VAL B N 1
ATOM 5274 C CA . VAL B 1 304 ? 2.605 -13.859 3.895 1 98.56 304 VAL B CA 1
ATOM 5275 C C . VAL B 1 304 ? 1.872 -14.922 4.715 1 98.56 304 VAL B C 1
ATOM 5277 O O . VAL B 1 304 ? 0.811 -14.648 5.281 1 98.56 304 VAL B O 1
ATOM 5280 N N . ASN B 1 305 ? 2.406 -16.109 4.707 1 98.06 305 ASN B N 1
ATOM 5281 C CA . ASN B 1 305 ? 1.853 -17.219 5.48 1 98.06 305 ASN B CA 1
ATOM 5282 C C . ASN B 1 305 ? 2.424 -17.25 6.895 1 98.06 305 ASN B C 1
ATOM 5284 O O . ASN B 1 305 ? 3.584 -17.625 7.09 1 98.06 305 ASN B O 1
ATOM 5288 N N . ILE B 1 306 ? 1.639 -16.969 7.887 1 96.5 306 ILE B N 1
ATOM 5289 C CA . ILE B 1 306 ? 2.125 -16.812 9.258 1 96.5 306 ILE B CA 1
ATOM 5290 C C . ILE B 1 306 ? 2.408 -18.172 9.859 1 96.5 306 ILE B C 1
ATOM 5292 O O . ILE B 1 306 ? 3.025 -18.281 10.922 1 96.5 306 ILE B O 1
ATOM 5296 N N . ASN B 1 307 ? 1.984 -19.219 9.188 1 95.38 307 ASN B N 1
ATOM 5297 C CA . ASN B 1 307 ? 2.242 -20.578 9.656 1 95.38 307 ASN B CA 1
ATOM 5298 C C . ASN B 1 307 ? 3.615 -21.078 9.211 1 95.38 307 ASN B C 1
ATOM 5300 O O . ASN B 1 307 ? 4.082 -22.109 9.68 1 95.38 307 ASN B O 1
ATOM 5304 N N . LEU B 1 308 ? 4.246 -20.391 8.281 1 93.94 308 LEU B N 1
ATOM 5305 C CA . LEU B 1 308 ? 5.527 -20.812 7.734 1 93.94 308 LEU B CA 1
ATOM 5306 C C . LEU B 1 308 ? 6.625 -19.812 8.047 1 93.94 308 LEU B C 1
ATOM 5308 O O . LEU B 1 308 ? 7.438 -19.469 7.184 1 93.94 308 LEU B O 1
ATOM 5312 N N . LYS B 1 309 ? 6.77 -19.375 9.211 1 91.19 309 LYS B N 1
ATOM 5313 C CA . LYS B 1 309 ? 7.805 -18.438 9.641 1 91.19 309 LYS B CA 1
ATOM 5314 C C . LYS B 1 309 ? 9.156 -19.141 9.773 1 91.19 309 LYS B C 1
ATOM 5316 O O . LYS B 1 309 ? 9.227 -20.281 10.234 1 91.19 309 LYS B O 1
ATOM 5321 N N . ASN B 1 310 ? 10.117 -18.328 9.312 1 87.12 310 ASN B N 1
ATOM 5322 C CA . ASN B 1 310 ? 11.469 -18.859 9.508 1 87.12 310 ASN B CA 1
ATOM 5323 C C . ASN B 1 310 ? 11.867 -18.812 10.984 1 87.12 310 ASN B C 1
ATOM 5325 O O . ASN B 1 310 ? 11.547 -17.875 11.695 1 87.12 310 ASN B O 1
ATOM 5329 N N . GLY B 1 311 ? 12.289 -19.984 11.555 1 73.44 311 GLY B N 1
ATOM 5330 C CA . GLY B 1 311 ? 12.789 -20.016 12.922 1 73.44 311 GLY B CA 1
ATOM 5331 C C . GLY B 1 311 ? 14.156 -19.391 13.078 1 73.44 311 GLY B C 1
ATOM 5332 O O . GLY B 1 311 ? 14.781 -19 12.094 1 73.44 311 GLY B O 1
ATOM 5333 N N . GLU B 1 312 ? 14.414 -19.047 14.352 1 59 312 GLU B N 1
ATOM 5334 C CA . GLU B 1 312 ? 15.711 -18.469 14.68 1 59 312 GLU B CA 1
ATOM 5335 C C . GLU B 1 312 ? 16.844 -19.281 14.07 1 59 312 GLU B C 1
ATOM 5337 O O . GLU B 1 312 ? 17.844 -18.719 13.617 1 59 312 GLU B O 1
ATOM 5342 N N . SER B 1 313 ? 16.734 -20.578 14.047 1 48.91 313 SER B N 1
ATOM 5343 C CA . SER B 1 313 ? 17.812 -21.453 13.57 1 48.91 313 SER B CA 1
ATOM 5344 C C . SER B 1 313 ? 18 -21.297 12.062 1 48.91 313 SER B C 1
ATOM 5346 O O . SER B 1 313 ? 19.141 -21.312 11.578 1 48.91 313 SER B O 1
ATOM 5348 N N . LYS B 1 314 ? 17.016 -21.344 11.352 1 50.81 314 LYS B N 1
ATOM 5349 C CA . LYS B 1 314 ? 17.141 -21.219 9.898 1 50.81 314 LYS B CA 1
ATOM 5350 C C . LYS B 1 314 ? 17.688 -19.844 9.5 1 50.81 314 LYS B C 1
ATOM 5352 O O . LYS B 1 314 ? 18.312 -19.703 8.453 1 50.81 314 LYS B O 1
ATOM 5357 N N . LEU B 1 315 ? 17.469 -18.844 10.438 1 50.22 315 LEU B N 1
ATOM 5358 C CA . LEU B 1 315 ? 17.969 -17.5 10.195 1 50.22 315 LEU B CA 1
ATOM 5359 C C . LEU B 1 315 ? 19.484 -17.484 10.117 1 50.22 315 LEU B C 1
ATOM 5361 O O . LEU B 1 315 ? 20.062 -16.734 9.32 1 50.22 315 LEU B O 1
ATOM 5365 N N . LEU B 1 316 ? 20.016 -18.281 11.023 1 42.88 316 LEU B N 1
ATOM 5366 C CA . LEU B 1 316 ? 21.469 -18.359 11.148 1 42.88 316 LEU B CA 1
ATOM 5367 C C . LEU B 1 316 ? 22.047 -19.266 10.078 1 42.88 316 LEU B C 1
ATOM 5369 O O . LEU B 1 316 ? 23.188 -19.062 9.625 1 42.88 316 LEU B O 1
ATOM 5373 N N . THR B 1 317 ? 21.391 -20.281 9.906 1 41.47 317 THR B N 1
ATOM 5374 C CA . THR B 1 317 ? 22 -21.266 9.016 1 41.47 317 THR B CA 1
ATOM 5375 C C . THR B 1 317 ? 21.938 -20.797 7.566 1 41.47 317 THR B C 1
ATOM 5377 O O . THR B 1 317 ? 22.672 -21.312 6.715 1 41.47 317 THR B O 1
ATOM 5380 N N . SER B 1 318 ? 20.969 -20.062 7.281 1 41.25 318 SER B N 1
ATOM 5381 C CA . SER B 1 318 ? 20.938 -19.719 5.863 1 41.25 318 SER B CA 1
ATOM 5382 C C . SER B 1 318 ? 22.172 -18.938 5.453 1 41.25 318 SER B C 1
ATOM 5384 O O . SER B 1 318 ? 22.547 -18.922 4.277 1 41.25 318 SER B O 1
ATOM 5386 N N . PHE B 1 319 ? 22.719 -18.125 6.434 1 38.38 319 PHE B N 1
ATOM 5387 C CA . PHE B 1 319 ? 23.938 -17.406 6.066 1 38.38 319 PHE B CA 1
ATOM 5388 C C . PHE B 1 319 ? 25.109 -18.375 5.93 1 38.38 319 PHE B C 1
ATOM 5390 O O . PHE B 1 319 ? 26.047 -18.141 5.152 1 38.38 319 PHE B O 1
ATOM 5397 N N . ARG B 1 320 ? 25.312 -19.188 7.062 1 34.66 320 ARG B N 1
ATOM 5398 C CA . ARG B 1 320 ? 26.516 -20 7.047 1 34.66 320 ARG B CA 1
ATOM 5399 C C . ARG B 1 320 ? 26.422 -21.109 6 1 34.66 320 ARG B C 1
ATOM 5401 O O . ARG B 1 320 ? 27.391 -21.406 5.305 1 34.66 320 ARG B O 1
ATOM 5408 N N . ASN B 1 321 ? 25.578 -22.156 6.449 1 33.44 321 ASN B N 1
ATOM 5409 C CA . ASN B 1 321 ? 25.531 -23.359 5.625 1 33.44 321 ASN B CA 1
ATOM 5410 C C . ASN B 1 321 ? 24.656 -23.156 4.387 1 33.44 321 ASN B C 1
ATOM 5412 O O . ASN B 1 321 ? 23.438 -22.984 4.5 1 33.44 321 ASN B O 1
ATOM 5416 N N . ASN B 1 322 ? 24.891 -22.453 3.449 1 38.16 322 ASN B N 1
ATOM 5417 C CA . ASN B 1 322 ? 24.438 -22.531 2.064 1 38.16 322 ASN B CA 1
ATOM 5418 C C . ASN B 1 322 ? 23.875 -23.906 1.737 1 38.16 322 ASN B C 1
ATOM 5420 O O . ASN B 1 322 ? 24.578 -24.75 1.186 1 38.16 322 ASN B O 1
ATOM 5424 N N . SER B 1 323 ? 23.297 -24.5 2.533 1 41.22 323 SER B N 1
ATOM 5425 C CA . SER B 1 323 ? 22.719 -25.75 2.064 1 41.22 323 SER B CA 1
ATOM 5426 C C . SER B 1 323 ? 21.891 -25.531 0.8 1 41.22 323 SER B C 1
ATOM 5428 O O . SER B 1 323 ? 20.656 -25.406 0.866 1 41.22 323 SER B O 1
ATOM 5430 N N . PHE B 1 324 ? 22.328 -24.5 0.056 1 49.94 324 PHE B N 1
ATOM 5431 C CA . PHE B 1 324 ? 21.938 -24.453 -1.347 1 49.94 324 PHE B CA 1
ATOM 5432 C C . PHE B 1 324 ? 21.922 -25.859 -1.944 1 49.94 324 PHE B C 1
ATOM 5434 O O . PHE B 1 324 ? 22.703 -26.719 -1.535 1 49.94 324 PHE B O 1
ATOM 5441 N N . ALA B 1 325 ? 20.672 -26.172 -2.375 1 57.72 325 ALA B N 1
ATOM 5442 C CA . ALA B 1 325 ? 20.766 -27.359 -3.225 1 57.72 325 ALA B CA 1
ATOM 5443 C C . ALA B 1 325 ? 22.156 -27.484 -3.846 1 57.72 325 ALA B C 1
ATOM 5445 O O . ALA B 1 325 ? 22.719 -26.484 -4.301 1 57.72 325 ALA B O 1
ATOM 5446 N N . SER B 1 326 ? 22.719 -28.547 -3.49 1 69.38 326 SER B N 1
ATOM 5447 C CA . SER B 1 326 ? 24 -28.797 -4.137 1 69.38 326 SER B CA 1
ATOM 5448 C C . SER B 1 326 ? 23.938 -28.484 -5.629 1 69.38 326 SER B C 1
ATOM 5450 O O . SER B 1 326 ? 22.859 -28.453 -6.219 1 69.38 326 SER B O 1
ATOM 5452 N N . GLU B 1 327 ? 24.938 -27.922 -6.086 1 77.62 327 GLU B N 1
ATOM 5453 C CA . GLU B 1 327 ? 25.031 -27.703 -7.523 1 77.62 327 GLU B CA 1
ATOM 5454 C C . GLU B 1 327 ? 24.531 -28.906 -8.305 1 77.62 327 GLU B C 1
ATOM 5456 O O . GLU B 1 327 ? 23.875 -28.766 -9.336 1 77.62 327 GLU B O 1
ATOM 5461 N N . ALA B 1 328 ? 24.75 -30.047 -7.727 1 81.31 328 ALA B N 1
ATOM 5462 C CA . ALA B 1 328 ? 24.297 -31.281 -8.367 1 81.31 328 ALA B CA 1
ATOM 5463 C C . ALA B 1 328 ? 22.766 -31.375 -8.359 1 81.31 328 ALA B C 1
ATOM 5465 O O . ALA B 1 328 ? 22.172 -31.766 -9.359 1 81.31 328 ALA B O 1
ATOM 5466 N N . SER B 1 329 ? 22.219 -30.984 -7.293 1 82.81 329 SER B N 1
ATOM 5467 C CA . SER B 1 329 ? 20.766 -31.031 -7.18 1 82.81 329 SER B CA 1
ATOM 5468 C C . SER B 1 329 ? 20.109 -30.016 -8.109 1 82.81 329 SER B C 1
ATOM 5470 O O . SER B 1 329 ? 19.094 -30.328 -8.742 1 82.81 329 SER B O 1
ATOM 5472 N N . ARG B 1 330 ? 20.766 -28.922 -8.227 1 85.31 330 ARG B N 1
ATOM 5473 C CA . ARG B 1 330 ? 20.234 -27.891 -9.102 1 85.31 330 ARG B CA 1
ATOM 5474 C C . ARG B 1 330 ? 20.312 -28.312 -10.562 1 85.31 330 ARG B C 1
ATOM 5476 O O . ARG B 1 330 ? 19.391 -28.062 -11.336 1 85.31 330 ARG B O 1
ATOM 5483 N N . THR B 1 331 ? 21.359 -28.922 -10.898 1 88.62 331 THR B N 1
ATOM 5484 C CA . THR B 1 331 ? 21.547 -29.406 -12.258 1 88.62 331 THR B CA 1
ATOM 5485 C C . THR B 1 331 ? 20.531 -30.516 -12.586 1 88.62 331 THR B C 1
ATOM 5487 O O . THR B 1 331 ? 19.984 -30.547 -13.68 1 88.62 331 THR B O 1
ATOM 5490 N N . ALA B 1 332 ? 20.391 -31.375 -11.633 1 90.75 332 ALA B N 1
ATOM 5491 C CA . ALA B 1 332 ? 19.438 -32.469 -11.828 1 90.75 332 ALA B CA 1
ATOM 5492 C C . ALA B 1 332 ? 18.031 -31.906 -12.031 1 90.75 332 ALA B C 1
ATOM 5494 O O . ALA B 1 332 ? 17.297 -32.375 -12.898 1 90.75 332 ALA B O 1
ATOM 5495 N N . GLU B 1 333 ? 17.688 -30.984 -11.227 1 90.19 333 GLU B N 1
ATOM 5496 C CA . GLU B 1 333 ? 16.375 -30.359 -11.367 1 90.19 333 GLU B CA 1
ATOM 5497 C C . GLU B 1 333 ? 16.234 -29.672 -12.719 1 90.19 333 GLU B C 1
ATOM 5499 O O . GLU B 1 333 ? 15.195 -29.781 -13.367 1 90.19 333 GLU B O 1
ATOM 5504 N N . HIS B 1 334 ? 17.25 -28.984 -13.109 1 92.38 334 HIS B N 1
ATOM 5505 C CA . HIS B 1 334 ? 17.234 -28.297 -14.398 1 92.38 334 HIS B CA 1
ATOM 5506 C C . HIS B 1 334 ? 17.047 -29.297 -15.539 1 92.38 334 HIS B C 1
ATOM 5508 O O . HIS B 1 334 ? 16.266 -29.047 -16.469 1 92.38 334 HIS B O 1
ATOM 5514 N N . ASP B 1 335 ? 17.797 -30.344 -15.469 1 94.38 335 ASP B N 1
ATOM 5515 C CA . ASP B 1 335 ? 17.703 -31.359 -16.516 1 94.38 335 ASP B CA 1
ATOM 5516 C C . ASP B 1 335 ? 16.297 -31.953 -16.594 1 94.38 335 ASP B C 1
ATOM 5518 O O . ASP B 1 335 ? 15.766 -32.156 -17.688 1 94.38 335 ASP B O 1
ATOM 5522 N N . LEU B 1 336 ? 15.812 -32.188 -15.477 1 95.12 336 LEU B N 1
ATOM 5523 C CA . LEU B 1 336 ? 14.453 -32.719 -15.422 1 95.12 336 LEU B CA 1
ATOM 5524 C C . LEU B 1 336 ? 13.461 -31.719 -16.031 1 95.12 336 LEU B C 1
ATOM 5526 O O . LEU B 1 336 ? 12.633 -32.094 -16.859 1 95.12 336 LEU B O 1
ATOM 5530 N N . GLN B 1 337 ? 13.516 -30.5 -15.664 1 95.88 337 GLN B N 1
ATOM 5531 C CA . GLN B 1 337 ? 12.586 -29.484 -16.156 1 95.88 337 GLN B CA 1
ATOM 5532 C C . GLN B 1 337 ? 12.781 -29.234 -17.641 1 95.88 337 GLN B C 1
ATOM 5534 O O . GLN B 1 337 ? 11.82 -28.953 -18.375 1 95.88 337 GLN B O 1
ATOM 5539 N N . ALA B 1 338 ? 14 -29.344 -18.078 1 96 338 ALA B N 1
ATOM 5540 C CA . ALA B 1 338 ? 14.281 -29.188 -19.516 1 96 338 ALA B CA 1
ATOM 5541 C C . ALA B 1 338 ? 13.578 -30.281 -20.312 1 96 338 ALA B C 1
ATOM 5543 O O . ALA B 1 338 ? 13.047 -30.016 -21.406 1 96 338 ALA B O 1
ATOM 5544 N N . LYS B 1 339 ? 13.664 -31.438 -19.781 1 96.81 339 LYS B N 1
ATOM 5545 C CA . LYS B 1 339 ? 12.977 -32.531 -20.438 1 96.81 339 LYS B CA 1
ATOM 5546 C C . LYS B 1 339 ? 11.469 -32.312 -20.484 1 96.81 339 LYS B C 1
ATOM 5548 O O . LYS B 1 339 ? 10.828 -32.531 -21.516 1 96.81 339 LYS B O 1
ATOM 5553 N N . ILE B 1 340 ? 10.922 -31.891 -19.406 1 96.75 340 ILE B N 1
ATOM 5554 C CA . ILE B 1 340 ? 9.492 -31.625 -19.328 1 96.75 340 ILE B CA 1
ATOM 5555 C C . ILE B 1 340 ? 9.117 -30.516 -20.312 1 96.75 340 ILE B C 1
ATOM 5557 O O . ILE B 1 340 ? 8.109 -30.609 -21.016 1 96.75 340 ILE B O 1
ATOM 5561 N N . ILE B 1 341 ? 9.891 -29.438 -20.391 1 97 341 ILE B N 1
ATOM 5562 C CA . ILE B 1 341 ? 9.641 -28.312 -21.297 1 97 341 ILE B CA 1
ATOM 5563 C C . ILE B 1 341 ? 9.617 -28.812 -22.734 1 97 341 ILE B C 1
ATOM 5565 O O . ILE B 1 341 ? 8.789 -28.359 -23.531 1 97 341 ILE B O 1
ATOM 5569 N N . ALA B 1 342 ? 10.562 -29.703 -23.078 1 96.5 342 ALA B N 1
ATOM 5570 C CA . ALA B 1 342 ? 10.609 -30.266 -24.422 1 96.5 342 ALA B CA 1
ATOM 5571 C C . ALA B 1 342 ? 9.336 -31.031 -24.75 1 96.5 342 ALA B C 1
ATOM 5573 O O . ALA B 1 342 ? 8.805 -30.922 -25.859 1 96.5 342 ALA B O 1
ATOM 5574 N N . GLU B 1 343 ? 8.914 -31.75 -23.812 1 96.75 343 GLU B N 1
ATOM 5575 C CA . GLU B 1 343 ? 7.676 -32.5 -24 1 96.75 343 GLU B CA 1
ATOM 5576 C C . GLU B 1 343 ? 6.484 -31.562 -24.156 1 96.75 343 GLU B C 1
ATOM 5578 O O . GLU B 1 343 ? 5.613 -31.781 -25 1 96.75 343 GLU B O 1
ATOM 5583 N N . GLU B 1 344 ? 6.43 -30.547 -23.312 1 96.38 344 GLU B N 1
ATOM 5584 C CA . GLU B 1 344 ? 5.371 -29.547 -23.406 1 96.38 344 GLU B CA 1
ATOM 5585 C C . GLU B 1 344 ? 5.383 -28.844 -24.766 1 96.38 344 GLU B C 1
ATOM 5587 O O . GLU B 1 344 ? 4.328 -28.547 -25.328 1 96.38 344 GLU B O 1
ATOM 5592 N N . ALA B 1 345 ? 6.543 -28.516 -25.25 1 96.31 345 ALA B N 1
ATOM 5593 C CA . ALA B 1 345 ? 6.691 -27.844 -26.547 1 96.31 345 ALA B CA 1
ATOM 5594 C C . ALA B 1 345 ? 6.125 -28.688 -27.672 1 96.31 345 ALA B C 1
ATOM 5596 O O . ALA B 1 345 ? 5.449 -28.172 -28.562 1 96.31 345 ALA B O 1
ATOM 5597 N N . ALA B 1 346 ? 6.43 -29.969 -27.578 1 94.81 346 ALA B N 1
ATOM 5598 C CA . ALA B 1 346 ? 5.906 -30.906 -28.578 1 94.81 346 ALA B CA 1
ATOM 5599 C C . ALA B 1 346 ? 4.383 -30.953 -28.531 1 94.81 346 ALA B C 1
ATOM 5601 O O . ALA B 1 346 ? 3.717 -30.906 -29.562 1 94.81 346 ALA B O 1
ATOM 5602 N N . ALA B 1 347 ? 3.883 -31.078 -27.359 1 92.25 347 ALA B N 1
ATOM 5603 C CA . ALA B 1 347 ? 2.434 -31.125 -27.172 1 92.25 347 ALA B CA 1
ATOM 5604 C C . ALA B 1 347 ? 1.775 -29.828 -27.641 1 92.25 347 ALA B C 1
ATOM 5606 O O . ALA B 1 347 ? 0.691 -29.859 -28.234 1 92.25 347 ALA B O 1
ATOM 5607 N N . TYR B 1 348 ? 2.342 -28.766 -27.312 1 93.31 348 TYR B N 1
ATOM 5608 C CA . TYR B 1 348 ? 1.841 -27.453 -27.703 1 93.31 348 TYR B CA 1
ATOM 5609 C C . TYR B 1 348 ? 1.746 -27.328 -29.219 1 93.31 348 TYR B C 1
ATOM 5611 O O . TYR B 1 348 ? 0.742 -26.844 -29.75 1 93.31 348 TYR B O 1
ATOM 5619 N N . LYS B 1 349 ? 2.76 -27.703 -29.938 1 90.94 349 LYS B N 1
ATOM 5620 C CA . LYS B 1 349 ? 2.777 -27.656 -31.391 1 90.94 349 LYS B CA 1
ATOM 5621 C C . LYS B 1 349 ? 1.675 -28.547 -31.984 1 90.94 349 LYS B C 1
ATOM 5623 O O . LYS B 1 349 ? 1.049 -28.172 -32.969 1 90.94 349 LYS B O 1
ATOM 5628 N N . ALA B 1 350 ? 1.456 -29.594 -31.344 1 87.38 350 ALA B N 1
ATOM 5629 C CA . ALA B 1 350 ? 0.404 -30.516 -31.797 1 87.38 350 ALA B CA 1
ATOM 5630 C C . ALA B 1 350 ? -0.976 -29.891 -31.594 1 87.38 350 ALA B C 1
ATOM 5632 O O . ALA B 1 350 ? -1.87 -30.078 -32.438 1 87.38 350 ALA B O 1
ATOM 5633 N N . LEU B 1 351 ? -1.112 -29.188 -30.562 1 83.38 351 LEU B N 1
ATOM 5634 C CA . LEU B 1 351 ? -2.381 -28.547 -30.234 1 83.38 351 LEU B CA 1
ATOM 5635 C C . LEU B 1 351 ? -2.689 -27.422 -31.203 1 83.38 351 LEU B C 1
ATOM 5637 O O . LEU B 1 351 ? -3.842 -27.234 -31.609 1 83.38 351 LEU B O 1
ATOM 5641 N N . ILE B 1 352 ? -1.767 -26.578 -31.5 1 79.25 352 ILE B N 1
ATOM 5642 C CA . ILE B 1 352 ? -1.951 -25.453 -32.406 1 79.25 352 ILE B CA 1
ATOM 5643 C C . ILE B 1 352 ? -2.289 -25.969 -33.812 1 79.25 352 ILE B C 1
ATOM 5645 O O . ILE B 1 352 ? -3.105 -25.375 -34.531 1 79.25 352 ILE B O 1
ATOM 5649 N N . LEU B 1 353 ? -1.641 -27.047 -34.156 1 67.94 353 LEU B N 1
ATOM 5650 C CA . LEU B 1 353 ? -1.874 -27.656 -35.469 1 67.94 353 LEU B CA 1
ATOM 5651 C C . LEU B 1 353 ? -3.303 -28.172 -35.594 1 67.94 353 LEU B C 1
ATOM 5653 O O . LEU B 1 353 ? -3.906 -28.109 -36.656 1 67.94 353 LEU B O 1
ATOM 5657 N N . GLN B 1 354 ? -3.777 -28.609 -34.562 1 63.91 354 GLN B N 1
ATOM 5658 C CA . GLN B 1 354 ? -5.152 -29.109 -34.594 1 63.91 354 GLN B CA 1
ATOM 5659 C C . GLN B 1 354 ? -6.145 -27.953 -34.688 1 63.91 354 GLN B C 1
ATOM 5661 O O . GLN B 1 354 ? -7.223 -28.109 -35.281 1 63.91 354 GLN B O 1
ATOM 5666 N N . GLY B 1 355 ? -5.918 -26.859 -34.156 1 59 355 GLY B N 1
ATOM 5667 C CA . GLY B 1 355 ? -6.824 -25.719 -34.219 1 59 355 GLY B CA 1
ATOM 5668 C C . GLY B 1 355 ? -6.727 -24.938 -35.5 1 59 355 GLY B C 1
ATOM 5669 O O . GLY B 1 355 ? -7.531 -24.031 -35.75 1 59 355 GLY B O 1
ATOM 5670 N N . SER B 1 356 ? -5.648 -25.109 -36.281 1 53 356 SER B N 1
ATOM 5671 C CA . SER B 1 356 ? -5.574 -24.438 -37.562 1 53 356 SER B CA 1
ATOM 5672 C C . SER B 1 356 ? -6.547 -25.062 -38.562 1 53 356 SER B C 1
ATOM 5674 O O . SER B 1 356 ? -6.723 -26.281 -38.594 1 53 356 SER B O 1
ATOM 5676 N N . PRO B 1 357 ? -7.48 -24.297 -39.094 1 47.12 357 PRO B N 1
ATOM 5677 C CA . PRO B 1 357 ? -8.453 -24.781 -40.094 1 47.12 357 PRO B CA 1
ATOM 5678 C C . PRO B 1 357 ? -7.82 -25.672 -41.156 1 47.12 357 PRO B C 1
ATOM 5680 O O . PRO B 1 357 ? -8.531 -26.344 -41.906 1 47.12 357 PRO B O 1
ATOM 5683 N N . GLY B 1 358 ? -6.629 -25.703 -41.562 1 35.91 358 GLY B N 1
ATOM 5684 C CA . GLY B 1 358 ? -6.309 -26.359 -42.812 1 35.91 358 GLY B CA 1
ATOM 5685 C C . GLY B 1 358 ? -6.586 -27.844 -42.781 1 35.91 358 GLY B C 1
ATOM 5686 O O . GLY B 1 358 ? -6.582 -28.5 -43.844 1 35.91 358 GLY B O 1
ATOM 5687 N N . GLN B 1 359 ? -6.18 -28.578 -41.812 1 34.41 359 GLN B N 1
ATOM 5688 C CA . GLN B 1 359 ? -6.145 -30 -42.125 1 34.41 359 GLN B CA 1
ATOM 5689 C C . GLN B 1 359 ? -7.555 -30.594 -42.156 1 34.41 359 GLN B C 1
ATOM 5691 O O . GLN B 1 359 ? -7.719 -31.812 -42.312 1 34.41 359 GLN B O 1
ATOM 5696 N N . VAL B 1 360 ? -8.664 -29.797 -42.062 1 27.83 360 VAL B N 1
ATOM 5697 C CA . VAL B 1 360 ? -9.766 -30.5 -42.719 1 27.83 360 VAL B CA 1
ATOM 5698 C C . VAL B 1 360 ? -9.789 -30.141 -44.219 1 27.83 360 VAL B C 1
ATOM 5700 O O . VAL B 1 360 ? -9.523 -28.984 -44.594 1 27.83 360 VAL B O 1
#

Foldseek 3Di:
DPPDDPDDCVVDDPPCPPPDPPDDDDDDDDDDDDDDDDDDDDDDPPPDPPPCPPPPPPPPPQPQDDLVVLVPDDFLVLVVCLQVQQADFDDAAPDWDWFFDPDPQIDIDRCHQFQHPLFQEAEEEAADCLVGCRNVVRVLVSNYQYEYEDLQNPDFWDDPDRNYTYFNAHEALDFDWDQDPPRSAIHGYDALQVVCVLLQNHVPRNAHAEYEEDHQARCLNRLVNCLVVCVCLRYFKYKYKAQLDDDAADRGSVSSSSVSVSVSSCVVSQKTFRHKDAPCPPAKHQHPSDHPDIGGRMMITMIGRNVRTDDPVNSPCSVPPCVNVDPVNVVVSVVSSRVSSVVSSVVSVVRRVVRPPPPD/DPDDDDDDDDDDDPDDPCPPPCPPPDDDDDDDDPPDDDDPDDPPPPPPPPPCPPPPPPPPPQPQDDLVVLVPDDFLVLVVVLQVQQADFDDAAPDWDWFFDPDPQIDIDRCHLFQHDLFQEAEEEAADCLVGCRNVVRVLVSNYQYEYEDLQNPDFWDDPDRNYTYFNAHEALDFDWDQDPPRSAIHGYDALQVVCVLLQNHVPRNAHAEYEHDHQARCLNRLVNCLVVCVCLRYFKYKYKAQLDDDAADRGSVSSSSVSVSVSSCVVSQKTFRHKDAPCPPAKHQHPSDHPDIGGRMMITMIGRNVRTDDPVCSVCSVPPCVNVDPVNVVVSVVSSRVSSVVSSVVSVVRRVVRPPPPD

Sequence (720 aa):
MRRCKCVCALLSFVGLGTVILLLRYSGQNWTELTVVPFQIQRVQQELKTTPATTTPPAIPDNPIPGDDVLKQMSHKDLQEFYHSYINSPQTTCNKVVRMGKITDGGWELCDDPLYRPIPGDCLVYSYGINFDFSFDTDMSKYGCTVHAFDPSMKTVPNIFGGNIYFHATGVAAKNGTINGPDATGIWQLHTVKEHRDQHHHSIGQRQLDILKMDVEGYEYESLMLALEDGSLSDVRQLAFETHVTFVSGDPTQEDYIKFLGLLRSVYHHGFRIYLTHRNYVWSSFDSSLNKGKKYAKCHEIHTVNINLKNGESKLLTSFRNNSFASEASRTAEHDLQAKIIAEEAAAYKALILQGSPGQVMRRCKCVCALLSFVGLGTVILLLRYSGQNWTELTVVPFQIQRVQQELKTTPATTTPPAIPDNPIPGDDVLKQMSHKDLQEFYHSYINSPQTTCNKVVRMGKITDGGWELCDDPLYRPIPGDCLVYSYGINFDFSFDTDMSKYGCTVHAFDPSMKTVPNIFGGNIYFHATGVAAKNGTINGPDATGIWQLHTVKEHRDQHHHSIGQRQLDILKMDVEGYEYESLMLALEDGSLSDVRQLAFETHVTFVSGDPTQEDYIKFLGLLRSVYHHGFRIYLTHRNYVWSSFDSSLNKGKKYAKCHEIHTVNINLKNGESKLLTSFRNNSFASEASRTAEHDLQAKIIAEEAAAYKALILQGSPGQV

Solvent-accessible surface area (backbone atoms only — not comparable to full-atom values): 40942 Å² total; per-residue (Å²): 134,85,83,70,84,81,76,81,75,74,65,77,85,74,81,68,77,75,83,74,81,78,69,84,78,85,86,90,80,86,84,76,82,76,85,88,87,80,87,84,80,86,80,84,74,82,75,80,80,64,80,70,71,73,61,68,78,68,76,78,73,71,90,57,73,57,68,78,56,56,73,70,47,52,62,54,55,43,53,52,50,52,58,17,47,63,57,19,16,63,33,62,30,77,25,28,42,79,28,33,45,78,54,92,68,30,48,77,39,56,62,20,76,47,54,34,65,54,73,51,57,28,30,34,43,36,33,48,43,88,94,48,54,44,27,55,50,43,41,31,73,57,29,21,40,29,41,36,25,34,28,68,68,82,49,75,32,37,73,80,48,95,45,31,38,38,38,48,30,34,68,22,68,50,71,48,74,44,78,36,72,92,78,44,41,71,24,43,28,28,24,63,52,53,51,24,49,78,67,65,34,34,88,94,70,34,70,43,33,33,40,38,40,48,61,89,65,40,46,63,57,23,48,51,45,26,60,72,74,46,63,47,74,62,36,27,28,49,31,38,40,45,59,60,49,89,62,84,59,67,66,50,60,65,39,49,52,52,51,49,49,48,53,37,50,42,43,72,73,34,34,33,36,36,43,54,46,76,42,46,91,86,34,50,34,66,34,83,71,46,78,92,37,55,49,56,37,29,37,42,37,33,26,41,23,72,81,57,54,51,49,78,65,59,61,56,35,58,74,70,56,62,75,39,62,47,71,64,52,50,50,52,50,47,53,51,50,50,51,51,33,52,52,48,28,54,51,49,55,53,52,55,57,66,68,43,72,70,86,108,134,88,85,70,81,85,72,76,85,79,77,76,75,77,72,72,79,70,76,74,76,75,76,73,78,82,85,88,85,84,85,83,84,81,81,81,85,83,80,84,78,85,80,81,76,78,81,76,80,66,81,70,73,74,60,69,80,68,76,78,75,71,90,56,74,57,67,77,56,56,74,69,48,51,63,54,53,44,54,52,48,52,58,16,49,64,57,18,16,64,34,63,32,79,26,28,42,80,27,33,44,78,54,89,68,30,46,76,39,56,60,20,77,46,54,34,66,52,73,52,57,28,30,34,43,37,33,47,43,88,93,48,55,42,26,54,51,41,42,30,72,56,28,21,40,29,40,35,26,33,29,67,69,80,52,76,31,37,73,81,48,94,45,30,38,38,38,45,29,34,70,22,70,50,72,46,72,45,78,36,70,93,77,42,40,74,23,44,28,28,24,63,53,53,51,25,49,77,69,64,35,33,91,93,68,34,72,41,32,31,41,36,39,47,62,88,65,40,45,62,56,23,48,52,44,26,60,70,73,48,62,48,73,62,36,27,29,51,32,38,41,45,59,60,49,89,62,84,60,67,67,50,60,66,39,48,52,53,52,49,48,48,52,36,50,43,44,71,73,35,37,33,37,37,44,54,45,74,41,46,90,86,33,50,36,66,34,83,72,47,79,92,37,54,49,54,37,29,36,42,37,33,27,39,24,71,81,57,55,50,49,76,64,57,62,54,36,58,72,70,57,62,74,40,63,47,71,64,52,50,50,51,50,48,54,51,51,52,52,50,34,52,51,48,27,52,52,48,54,54,53,54,56,66,70,42,73,70,85,109

Secondary structure (DSSP, 8-state):
--------------------------------------------------------------SSPPHHHHTTS-HHHHHHHHHHHHTS--S--S-EEEES-SSTT-EEEE--TTT---TTSEEEEEE--TT--HHHHHHHHHTEEEEEE-TTS----EEEETTEEEESEEE-SS-EEEEPGGG--EEEEE-HHHHHHHTT--TTTS---EEEE--TT-HHHHHHHHHHTTTTTT-SEEEEEEE---SSSSPPHHHHHHHHHHHHHHHHTTEEEEEEEE-HHHHEEE-SSSTT-EEESEEEEEEEETTSPPPHHHHHHHHHS-----HHHHHHHHHHHHHHHHHHHHHHHHHHHHHSGGG-/--------------------------------------------------------------SSPPHHHHTTS-HHHHHHHHHHHHTS--S--S-EEEES-SSTT-EEEE--TTT---TTSEEEEEE--TT--HHHHHHHHHTEEEEEE-TTS----EEEETTEEEESEEE-SS-EEEEPGGG--EEEEE-HHHHHHHTT--TTTS---EEEE--TT-HHHHHHHHHHTTTTTT-SEEEEEEE---SSSSPPHHHHHHHHHHHHHHHHTTEEEEEEEE-HHHHEEE-SSSTT-EEESEEEEEEEETTSPPPHHHHHHHHH------HHHHHHHHHHHHHHHHHHHHHHHHHHHHHSGGG-

Nearest PDB structures (foldseek):
  4atn-assembly1_A  TM=6.087E-01  e=5.254E-04  Escherichia coli BL21(DE3)
  3cse-assembly1_A  TM=2.604E-01  e=1.112E-01  Nakaseomyces glabratus
  4h4u-assembly1_A-2  TM=2.261E-01  e=1.602E-01  Acidovorax sp. KKS102
  5jcl-assembly2_B  TM=1.998E-01  e=1.618E+00  Oryza sativa Japonica Group
  4atn-assembly1_A  TM=5.977E-01  e=5.227E-04  Escherichia coli BL21(DE3)

pLDDT: mean 79.61, std 28.46, range [16.03, 98.94]

Radius of gyration: 30.35 Å; Cα contacts (8 Å, |Δi|>4): 1205; chains: 2; bounding box: 108×86×86 Å